Protein AF-A0A0W0EV90-F1 (afdb_monomer)

InterPro domains:
  IPR000715 Glycosyl transferase, family 4 [PF00953] (148-348)
  IPR033895 UDP-GlcNAc-dolichyl-phosphate GlcNAc phosphotransferase [PTHR10571] (48-485)
  IPR033895 UDP-GlcNAc-dolichyl-phosphate GlcNAc phosphotransferase [cd06855] (69-397)

Secondary structure (DSSP, 8-state):
-----PPPP---GGGSPPP--HHIIIIIHHHHHHHHHHHTTSSSPPSSHHHHHHHHHHHHHHHHHHHHHHHHHHHHHHTT-EE--TTSS----EE--THHHHHHHHHHHHHHHHHHHTHHHHHHTT-----SS------HHHHHHHHHHHHHHHHHHHHHHHHHHHT--HHHHTTHHHHHHHHHHHHHHHTT---EEEPPGGGHHHH-SEEE-THHHHHHHHHHHHHHHHHHHTS--STTHHHHHHHHHHHHHHHHHHTTSEEEEEEEE-GGGGT----EEEEEEEE-STTTT-HHHHHHHHHHHHHHHHHHHHHHHHHHHHSSSPSS--HHHHHHHHHHHHHHHHHHTT-HHHHHHHTHHHHHHHHHHHHHHTTSS---S--SPEE-TTT--EE--EEE-SSPPPHHHHHHHHHHHHTTS--EEE-TTT--EEEEE-SSHHHHHHHHH--B-HHHHHHHHHHHHHHHHHHHHIIIIIIHHHHTT--S-SS------S-TTSSSTTT-----TT-----PPPP-----SS-EEEEEEETTEEEEEEE-----

Radius of gyration: 29.01 Å; Cα contacts (8 Å, |Δi|>4): 752; chains: 1; bounding box: 70×59×113 Å

Sequence (552 aa):
MATTTGKPTTKSSALAPRPLSTVLLLGILPVVAGWFIIRSFLDPVPSLPALYTAIGFSIIAFVVTIYLIPALGSTFIQANLSGRDLLKVYNDPIPESQGLICASIYILVLILFIPFAFSDAFTASNATTPEGISVKEFPHYQLSVFLSSILSLLIATMLGFLDDVFDIRWRHKLPIPIIASIPLLMVYFAERGNTHVVVPLPLRSIFGSLVNLGPLYYVYMSMLSTFSTNSINILAGINGSEVSQALIIALSVIVNDLLYLPWPIDFRIPVHLLGSKAEVEVGGVWSAGMSYGSRELVERHLFSLYFMMPLVAVCLGFMYHNWYPARAFPGDTLCYVTGMAFAVVGIQAHFSKTLLLFFLPQIFNFVLSCPQLFGLVPCPRHRVPRFDPDTNLLHPSKTLFLRPPSRLTTLILRMFSTLGFIDVTTHPNSGIILEATNFTILNFFLVRLGPMNEKRLVQVLMCSQVAGSILAFVVRYGLASLVYDGDRSFRGTPAAPRHASALVSKYLHNFDPTAVGSGRWIRVPERSRSVQRIKVTFGSQIYQMYVDIERK

pLDDT: mean 80.42, std 22.04, range [26.27, 98.69]

Foldseek 3Di:
DDDPDDDPDDPDPQQPQDDDDCCVLVNVLLVQLVCLLVQCVDPVHDPCSLLSNLLSLLSVLLSQLLPVLVVCQVVQVVVVQWDAQQQDPDGDTFHEQSLLVLLVSLLVSLVVSVCVVQVVVVVVVPPPDPPDPDDPDRPVLVVLLSVLLSQLLVQLLVVLVCCSVVVDDPVVLQCSSLVSCVSVLVSCVVVVHAQKDAAWPVCCVPQNGIDRPDVVSSVVLSVLLSLLLVLLVLQDRFQLRSLLLLLLLLVLLLVVLQLQAFDWPWDFDCCVVVPDPDTDTPIDGDHNCPVVPPPLLNVLSVSLSSSSSSSNSSSNSLSSQRHPVHNYHNGSSNSSSSSSSLSSSCSSSVPVVLSVLLCVLSVQFCVLQVCCSVVLAPNDPDQDFDHDPVVLWTAFDKDFDPDFHDPVSVVVQVVCVVVQQKDWDADPPPRTTGMIGRRGVLNSCCSVVNIGHSNVSSVVSSVVSNVSSVVSCCCVPPVVCVTHVPPPDVPDDDPDPPPVVVVCVVVDPDDDPPPDDDDDDDDDDDDDDDFDWDWDDDPPDIDTDTDHDDDD

Nearest PDB structures (foldseek):
  6fm9-assembly1_A-2  TM=9.416E-01  e=8.602E-32  Homo sapiens
  6bw5-assembly1_B  TM=9.522E-01  e=6.296E-31  Homo sapiens
  6bw6-assembly1_B  TM=9.596E-01  e=3.861E-30  Homo sapiens
  6bw5-assembly2_D  TM=9.599E-01  e=8.949E-30  Homo sapiens
  6bw6-assembly1_A  TM=9.562E-01  e=6.566E-30  Homo sapiens

Structure (mmCIF, N/CA/C/O backbone):
data_AF-A0A0W0EV90-F1
#
_entry.id   AF-A0A0W0EV90-F1
#
loop_
_atom_site.group_PDB
_atom_site.id
_atom_site.type_symbol
_atom_site.label_atom_id
_atom_site.label_alt_id
_atom_site.label_comp_id
_atom_site.label_asym_id
_atom_site.label_entity_id
_atom_site.label_seq_id
_atom_site.pdbx_PDB_ins_code
_atom_site.Cartn_x
_atom_site.Cartn_y
_atom_site.Cartn_z
_atom_site.occupancy
_atom_site.B_iso_or_equiv
_atom_site.auth_seq_id
_atom_site.auth_comp_id
_atom_site.auth_asym_id
_atom_site.auth_atom_id
_atom_site.pdbx_PDB_model_num
ATOM 1 N N . MET A 1 1 ? 27.655 -0.168 52.736 1.00 40.19 1 MET A N 1
ATOM 2 C CA . MET A 1 1 ? 26.409 -0.031 51.952 1.00 40.19 1 MET A CA 1
ATOM 3 C C . MET A 1 1 ? 26.601 -0.790 50.654 1.00 40.19 1 MET A C 1
ATOM 5 O O . MET A 1 1 ? 27.338 -0.327 49.797 1.00 40.19 1 MET A O 1
ATOM 9 N N . ALA A 1 2 ? 26.062 -2.007 50.575 1.00 31.22 2 ALA A N 1
ATOM 10 C CA . ALA A 1 2 ? 26.196 -2.863 49.404 1.00 31.22 2 ALA A CA 1
ATOM 11 C C . ALA A 1 2 ? 25.262 -2.364 48.296 1.00 31.22 2 ALA A C 1
ATOM 13 O O . ALA A 1 2 ? 24.050 -2.274 48.488 1.00 31.22 2 ALA A O 1
ATOM 14 N N . THR A 1 3 ? 25.847 -2.017 47.157 1.00 34.53 3 THR A N 1
ATOM 15 C CA . THR A 1 3 ? 25.167 -1.721 45.902 1.00 34.53 3 THR A CA 1
ATOM 16 C C . THR A 1 3 ? 24.535 -3.002 45.368 1.00 34.53 3 THR A C 1
ATOM 18 O O . THR A 1 3 ? 25.217 -3.913 44.902 1.00 34.53 3 THR A O 1
ATOM 21 N N . THR A 1 4 ? 23.212 -3.091 45.455 1.00 32.84 4 THR A N 1
ATOM 22 C CA . THR A 1 4 ? 22.418 -4.127 44.798 1.00 32.84 4 THR A CA 1
ATOM 23 C C . THR A 1 4 ? 22.439 -3.885 43.293 1.00 32.84 4 THR A C 1
ATOM 25 O O . THR A 1 4 ? 21.719 -3.048 42.752 1.00 32.84 4 THR A O 1
ATOM 28 N N . THR A 1 5 ? 23.296 -4.625 42.598 1.00 36.38 5 THR A N 1
ATOM 29 C CA . THR A 1 5 ? 23.251 -4.776 41.147 1.00 36.38 5 THR A CA 1
ATOM 30 C C . THR A 1 5 ? 21.953 -5.495 40.778 1.00 36.38 5 THR A C 1
ATOM 32 O O . THR A 1 5 ? 21.768 -6.684 41.038 1.00 36.38 5 THR A O 1
ATOM 35 N N . GLY A 1 6 ? 21.004 -4.747 40.214 1.00 32.00 6 GLY A N 1
ATOM 36 C CA . GLY A 1 6 ? 19.784 -5.312 39.651 1.00 32.00 6 GLY A CA 1
ATOM 37 C C . GLY A 1 6 ? 20.134 -6.333 38.569 1.00 32.00 6 GLY A C 1
ATOM 38 O O . GLY A 1 6 ? 20.863 -6.022 37.628 1.00 32.00 6 GLY A O 1
ATOM 39 N N . LYS A 1 7 ? 19.628 -7.563 38.712 1.00 28.70 7 LYS A N 1
ATOM 40 C CA . LYS A 1 7 ? 19.666 -8.572 37.647 1.00 28.70 7 LYS A CA 1
ATOM 41 C C . LYS A 1 7 ? 19.040 -7.983 36.373 1.00 28.70 7 LYS A C 1
ATOM 43 O O . LYS A 1 7 ? 17.991 -7.345 36.480 1.00 28.70 7 LYS A O 1
ATOM 48 N N . PRO A 1 8 ? 19.613 -8.226 35.181 1.00 37.97 8 PRO A N 1
ATOM 49 C CA . PRO A 1 8 ? 18.946 -7.881 33.935 1.00 37.97 8 PRO A CA 1
ATOM 50 C C . PRO A 1 8 ? 17.624 -8.648 33.883 1.00 37.97 8 PRO A C 1
ATOM 52 O O . PRO A 1 8 ? 17.596 -9.869 34.059 1.00 37.97 8 PRO A O 1
ATOM 55 N N . THR A 1 9 ? 16.523 -7.925 33.696 1.00 40.78 9 THR A N 1
ATOM 56 C CA . THR A 1 9 ? 15.212 -8.517 33.454 1.00 40.78 9 THR A CA 1
ATOM 57 C C . THR A 1 9 ? 15.339 -9.460 32.261 1.00 40.78 9 THR A C 1
ATOM 59 O O . THR A 1 9 ? 15.773 -9.075 31.175 1.00 40.78 9 THR A O 1
ATOM 62 N N . THR A 1 10 ? 15.030 -10.737 32.466 1.00 41.09 10 THR A N 1
ATOM 63 C CA . THR A 1 10 ? 14.980 -11.721 31.387 1.00 41.09 10 THR A CA 1
ATOM 64 C C . THR A 1 10 ? 13.925 -11.250 30.396 1.00 41.09 10 THR A C 1
ATOM 66 O O . THR A 1 10 ? 12.737 -11.307 30.710 1.00 41.09 10 THR A O 1
ATOM 69 N N . LYS A 1 11 ? 14.346 -10.739 29.231 1.00 49.03 11 LYS A N 1
ATOM 70 C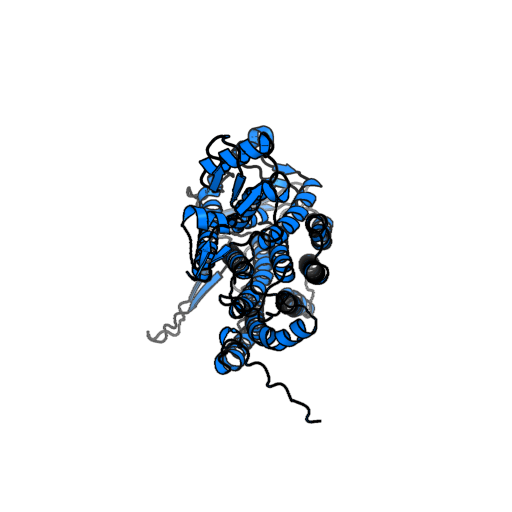 CA . LYS A 1 11 ? 13.432 -10.432 28.125 1.00 49.03 11 LYS A CA 1
ATOM 71 C C . LYS A 1 11 ? 12.535 -11.647 27.903 1.00 49.03 11 LYS A C 1
ATOM 73 O O . LYS A 1 11 ? 13.046 -12.762 27.779 1.00 49.03 11 LYS A O 1
ATOM 78 N N . SER A 1 12 ? 11.221 -11.430 27.870 1.00 52.81 12 SER A N 1
ATOM 79 C CA . SER A 1 12 ? 10.254 -12.468 27.516 1.00 52.81 12 SER A CA 1
ATOM 80 C C . SER A 1 12 ? 10.716 -13.184 26.242 1.00 52.81 12 SER A C 1
ATOM 82 O O . SER A 1 12 ? 11.054 -12.535 25.247 1.00 52.81 12 SER A O 1
ATOM 84 N N . SER A 1 13 ? 10.740 -14.521 26.254 1.00 55.50 13 SER A N 1
ATOM 85 C CA . SER A 1 13 ? 11.141 -15.340 25.097 1.00 55.50 13 SER A CA 1
ATOM 86 C C . SER A 1 13 ? 10.315 -15.033 23.838 1.00 55.50 13 SER A C 1
ATOM 88 O O . SER A 1 13 ? 10.780 -15.270 22.723 1.00 55.50 13 SER A O 1
ATOM 90 N N . ALA A 1 14 ? 9.128 -14.435 24.002 1.00 58.56 14 ALA A N 1
ATOM 91 C CA . ALA A 1 14 ? 8.251 -13.993 22.922 1.00 58.56 14 ALA A CA 1
ATOM 92 C C . ALA A 1 14 ? 8.852 -12.878 22.040 1.00 58.56 14 ALA A C 1
ATOM 94 O O . ALA A 1 14 ? 8.516 -12.795 20.857 1.00 58.56 14 ALA A O 1
ATOM 95 N N . LEU A 1 15 ? 9.758 -12.055 22.583 1.00 69.75 15 LEU A N 1
ATOM 96 C CA . LEU A 1 15 ? 10.298 -10.855 21.925 1.00 69.75 15 LEU A CA 1
ATOM 97 C C . LEU A 1 15 ? 11.757 -10.993 21.481 1.00 69.75 15 LEU A C 1
ATOM 99 O O . LEU A 1 15 ? 12.340 -10.046 20.951 1.00 69.75 15 LEU A O 1
ATOM 103 N N . ALA A 1 16 ? 12.359 -12.170 21.661 1.00 76.81 16 ALA A N 1
ATOM 104 C CA . ALA A 1 16 ? 13.668 -12.457 21.087 1.00 76.81 16 ALA A CA 1
ATOM 105 C C . ALA A 1 16 ? 13.605 -12.359 19.548 1.00 76.81 16 ALA A C 1
ATOM 107 O O . ALA A 1 16 ? 12.602 -12.797 18.968 1.00 76.81 16 ALA A O 1
ATOM 108 N N . PRO A 1 17 ? 14.642 -11.824 18.868 1.00 80.88 17 PRO A N 1
ATOM 109 C CA . PRO A 1 17 ? 14.716 -11.826 17.410 1.00 80.88 17 PRO A CA 1
ATOM 110 C C . PRO A 1 17 ? 14.426 -13.215 16.843 1.00 80.88 17 PRO A C 1
ATOM 112 O O . PRO A 1 17 ? 14.820 -14.232 17.418 1.00 80.88 17 PRO A O 1
ATOM 115 N N . ARG A 1 18 ? 13.704 -13.270 15.722 1.00 85.31 18 ARG A N 1
ATOM 116 C CA . ARG A 1 18 ? 13.399 -14.551 15.082 1.00 85.31 18 ARG A CA 1
ATOM 117 C C . ARG A 1 18 ? 14.688 -15.231 14.611 1.00 85.31 18 ARG A C 1
ATOM 119 O O . ARG A 1 18 ? 15.605 -14.529 14.184 1.00 85.31 18 ARG A O 1
ATOM 126 N N . PRO A 1 19 ? 14.757 -16.574 14.641 1.00 82.62 19 PRO A N 1
ATOM 127 C CA . PRO A 1 19 ? 15.926 -17.287 14.146 1.00 82.62 19 PRO A CA 1
ATOM 128 C C . PRO A 1 19 ? 16.135 -16.980 12.662 1.00 82.62 19 PRO A C 1
ATOM 130 O O . PRO A 1 19 ? 15.178 -16.888 11.898 1.00 82.62 19 PRO A O 1
ATOM 133 N N . LEU A 1 20 ? 17.385 -16.817 12.251 1.00 80.88 20 LEU A N 1
ATOM 134 C CA . LEU A 1 20 ? 17.757 -16.524 10.872 1.00 80.88 20 LEU A CA 1
ATOM 135 C C . LEU A 1 20 ? 18.736 -17.593 10.399 1.00 80.88 20 LEU A C 1
ATOM 137 O O . LEU A 1 20 ? 19.721 -17.875 11.077 1.00 80.88 20 LEU A O 1
ATOM 141 N N . SER A 1 21 ? 18.470 -18.197 9.239 1.00 81.50 21 SER A N 1
ATOM 142 C CA . SER A 1 21 ? 19.438 -19.102 8.617 1.00 81.50 21 SER A CA 1
ATOM 143 C C . SER A 1 21 ? 20.565 -18.274 8.012 1.00 81.50 21 SER A C 1
ATOM 145 O O . SER A 1 21 ? 20.406 -17.682 6.942 1.00 81.50 21 SER A O 1
ATOM 147 N N . THR A 1 22 ? 21.710 -18.238 8.693 1.00 78.69 22 THR A N 1
ATOM 148 C CA . THR A 1 22 ? 22.909 -17.522 8.235 1.00 78.69 22 THR A CA 1
ATOM 149 C C . THR A 1 22 ? 23.358 -18.005 6.856 1.00 78.69 22 THR A C 1
ATOM 151 O O . THR A 1 22 ? 23.744 -17.197 6.021 1.00 78.69 22 THR A O 1
ATOM 154 N N . VAL A 1 23 ? 23.230 -19.307 6.575 1.00 75.94 23 VAL A N 1
ATOM 155 C CA . VAL A 1 23 ? 23.586 -19.908 5.276 1.00 75.94 23 VAL A CA 1
ATOM 156 C C . VAL A 1 23 ? 22.697 -19.375 4.152 1.00 75.94 23 VAL A C 1
ATOM 158 O O . VAL A 1 23 ? 23.184 -19.030 3.077 1.00 75.94 23 VAL A O 1
ATOM 161 N N . LEU A 1 24 ? 21.389 -19.277 4.395 1.00 76.00 24 LEU A N 1
ATOM 162 C CA . LEU A 1 24 ? 20.448 -18.800 3.385 1.00 76.00 24 LEU A CA 1
ATOM 163 C C . LEU A 1 24 ? 20.593 -17.288 3.156 1.00 76.00 24 LEU A C 1
ATOM 165 O O . LEU A 1 24 ? 20.605 -16.844 2.011 1.00 76.00 24 LEU A O 1
ATOM 169 N N . LEU A 1 25 ? 20.749 -16.512 4.231 1.00 75.75 25 LEU A N 1
ATOM 170 C CA . LEU A 1 25 ? 20.765 -15.046 4.181 1.00 75.75 25 LEU A CA 1
ATOM 171 C C . LEU A 1 25 ? 22.114 -14.446 3.791 1.00 75.75 25 LEU A C 1
ATOM 173 O O . LEU A 1 25 ? 22.129 -13.456 3.072 1.00 75.75 25 LEU A O 1
ATOM 177 N N . LEU A 1 26 ? 23.231 -15.017 4.246 1.00 76.44 26 LEU A N 1
ATOM 178 C CA . LEU A 1 26 ? 24.574 -14.490 3.967 1.00 76.44 26 LEU A CA 1
ATOM 179 C C . LEU A 1 26 ? 25.341 -15.310 2.921 1.00 76.44 26 LEU A C 1
ATOM 181 O O . LEU A 1 26 ? 26.387 -14.868 2.461 1.00 76.44 26 LEU A O 1
ATOM 185 N N . GLY A 1 27 ? 24.826 -16.481 2.535 1.00 77.31 27 GLY A N 1
ATOM 186 C CA . GLY A 1 27 ? 25.417 -17.333 1.502 1.00 77.31 27 GLY A CA 1
ATOM 187 C C . GLY A 1 27 ? 24.609 -17.319 0.208 1.00 77.31 27 GLY A C 1
ATOM 188 O O . GLY A 1 27 ? 24.979 -16.666 -0.762 1.00 77.31 27 GLY A O 1
ATOM 189 N N . ILE A 1 28 ? 23.493 -18.049 0.188 1.00 75.19 28 ILE A N 1
ATOM 190 C CA . ILE A 1 28 ? 22.765 -18.356 -1.055 1.00 75.19 28 ILE A CA 1
ATOM 191 C C . ILE A 1 28 ? 22.142 -17.101 -1.675 1.00 75.19 28 ILE A C 1
ATOM 193 O O . ILE A 1 28 ? 22.338 -16.842 -2.861 1.00 75.19 28 ILE A O 1
ATOM 197 N N . LEU A 1 29 ? 21.404 -16.307 -0.897 1.00 80.12 29 LEU A N 1
ATOM 198 C CA . LEU A 1 29 ? 20.673 -15.161 -1.444 1.00 80.12 29 LEU A CA 1
ATOM 199 C C . LEU A 1 29 ? 21.586 -14.063 -2.023 1.00 80.12 29 LEU A C 1
ATOM 201 O O . LEU A 1 29 ? 21.298 -13.614 -3.132 1.00 80.12 29 LEU A O 1
ATOM 205 N N . PRO A 1 30 ? 22.696 -13.654 -1.374 1.00 79.75 30 PRO A N 1
ATOM 206 C CA . PRO A 1 30 ? 23.624 -12.686 -1.959 1.00 79.75 30 PRO A CA 1
ATOM 207 C C . PRO A 1 30 ? 24.307 -13.193 -3.231 1.00 79.75 30 PRO A C 1
ATOM 209 O O . PRO A 1 30 ? 24.490 -12.422 -4.169 1.00 79.75 30 PRO A O 1
ATOM 212 N N . VAL A 1 31 ? 24.637 -14.488 -3.301 1.00 79.06 31 VAL A N 1
ATOM 213 C CA . VAL A 1 31 ? 25.207 -15.097 -4.515 1.00 79.06 31 VAL A CA 1
ATOM 214 C C . VAL A 1 31 ? 24.193 -15.072 -5.657 1.00 79.06 31 VAL A C 1
ATOM 216 O O . VAL A 1 31 ? 24.532 -14.672 -6.768 1.00 79.06 31 VAL A O 1
ATOM 219 N N . VAL A 1 32 ? 22.935 -15.428 -5.385 1.00 82.50 32 VAL A N 1
ATOM 220 C CA . VAL A 1 32 ? 21.851 -15.352 -6.375 1.00 82.50 32 VAL A CA 1
ATOM 221 C C . VAL A 1 32 ? 21.616 -13.903 -6.813 1.00 82.50 32 VAL A C 1
ATOM 223 O O . VAL A 1 32 ? 21.467 -13.641 -8.004 1.00 82.50 32 VAL A O 1
ATOM 226 N N . ALA A 1 33 ? 21.639 -12.947 -5.885 1.00 84.38 33 ALA A N 1
ATOM 227 C CA . ALA A 1 33 ? 21.511 -11.532 -6.213 1.00 84.38 33 ALA A CA 1
ATOM 228 C C . ALA A 1 33 ? 22.653 -11.035 -7.110 1.00 84.38 33 ALA A C 1
ATOM 230 O O . ALA A 1 33 ? 22.401 -10.395 -8.131 1.00 84.38 33 ALA A O 1
ATOM 231 N N . GLY A 1 34 ? 23.897 -11.372 -6.757 1.00 83.81 34 GLY A N 1
ATOM 232 C CA . GLY A 1 34 ? 25.077 -11.064 -7.557 1.00 83.81 34 GLY A CA 1
ATOM 233 C C . GLY A 1 34 ? 24.990 -11.679 -8.951 1.00 83.81 34 GLY A C 1
ATOM 234 O O . GLY A 1 34 ? 25.256 -10.993 -9.932 1.00 83.81 34 GLY A O 1
ATOM 235 N N . TRP A 1 35 ? 24.520 -12.926 -9.057 1.00 86.00 35 TRP A N 1
ATOM 236 C CA . TRP A 1 35 ? 24.271 -13.576 -10.343 1.00 86.00 35 TRP A CA 1
ATOM 237 C C . TRP A 1 35 ? 23.281 -12.791 -11.206 1.00 86.00 35 TRP A C 1
ATOM 239 O O . TRP A 1 35 ? 23.575 -12.548 -12.370 1.00 86.00 35 TRP A O 1
ATOM 249 N N . PHE A 1 36 ? 22.147 -12.348 -10.657 1.00 86.69 36 PHE A N 1
ATOM 250 C CA . PHE A 1 36 ? 21.163 -11.560 -11.409 1.00 86.69 36 PHE A CA 1
ATOM 251 C C . PHE A 1 36 ? 21.719 -10.222 -11.913 1.00 86.69 36 PHE A C 1
ATOM 253 O O . PHE A 1 36 ? 21.415 -9.831 -13.036 1.00 86.69 36 PHE A O 1
ATOM 260 N N . ILE A 1 37 ? 22.558 -9.550 -11.120 1.00 85.44 37 ILE A N 1
ATOM 261 C CA . ILE A 1 37 ? 23.198 -8.286 -11.516 1.00 85.44 37 ILE A CA 1
ATOM 262 C C . ILE A 1 37 ? 24.259 -8.533 -12.593 1.00 85.44 37 ILE A C 1
ATOM 264 O O . ILE A 1 37 ? 24.288 -7.835 -13.602 1.00 85.44 37 ILE A O 1
ATOM 268 N N . ILE A 1 38 ? 25.115 -9.542 -12.405 1.00 85.19 38 ILE A N 1
ATOM 269 C CA . ILE A 1 38 ? 26.190 -9.880 -13.348 1.00 85.19 38 ILE A CA 1
ATOM 270 C C . ILE A 1 38 ? 25.606 -10.400 -14.665 1.00 85.19 38 ILE A C 1
ATOM 272 O O . ILE A 1 38 ? 26.086 -10.029 -15.733 1.00 85.19 38 ILE A O 1
ATOM 276 N N . ARG A 1 39 ? 24.539 -11.209 -14.612 1.00 82.06 39 ARG A N 1
ATOM 277 C CA . ARG A 1 39 ? 23.876 -11.797 -15.785 1.00 82.06 39 ARG A CA 1
ATOM 278 C C . ARG A 1 39 ? 23.453 -10.744 -16.804 1.00 82.06 39 ARG A C 1
ATOM 280 O O . ARG A 1 39 ? 23.498 -11.044 -17.996 1.00 82.06 39 ARG A O 1
ATOM 287 N N . SER A 1 40 ? 23.091 -9.541 -16.360 1.00 79.88 40 SER A N 1
ATOM 288 C CA . SER A 1 40 ? 22.725 -8.409 -17.219 1.00 79.88 40 SER A CA 1
ATOM 289 C C . SER A 1 40 ? 23.858 -7.930 -18.133 1.00 79.88 40 SER A C 1
ATOM 291 O O . SER A 1 40 ? 23.581 -7.269 -19.128 1.00 79.88 40 SER A O 1
ATOM 293 N N . PHE A 1 41 ? 25.108 -8.284 -17.823 1.00 80.81 41 PHE A N 1
ATOM 294 C CA . PHE A 1 41 ? 26.307 -7.922 -18.585 1.00 80.81 41 PHE A CA 1
ATOM 295 C C . PHE A 1 41 ? 26.947 -9.107 -19.323 1.00 80.81 41 PHE A C 1
ATOM 297 O O . PHE A 1 41 ? 27.957 -8.923 -19.994 1.00 80.81 41 PHE A O 1
ATOM 304 N N . LEU A 1 42 ? 26.407 -10.324 -19.177 1.00 79.50 42 LEU A N 1
ATOM 305 C CA . LEU A 1 42 ? 26.951 -11.523 -19.820 1.00 79.50 42 LEU A CA 1
ATOM 306 C C . LEU A 1 42 ? 26.298 -11.769 -21.181 1.00 79.50 42 LEU A C 1
ATOM 308 O O . LEU A 1 42 ? 25.069 -11.756 -21.289 1.00 79.50 42 LEU A O 1
ATOM 312 N N . ASP A 1 43 ? 27.115 -12.091 -22.182 1.00 71.75 43 ASP A N 1
ATOM 313 C CA . ASP A 1 43 ? 26.643 -12.494 -23.504 1.00 71.75 43 ASP A CA 1
ATOM 314 C C . ASP A 1 43 ? 26.098 -13.937 -23.504 1.00 71.75 43 ASP A C 1
ATOM 316 O O . ASP A 1 43 ? 26.734 -14.834 -22.941 1.00 71.75 43 ASP A O 1
ATOM 320 N N . PRO A 1 44 ? 24.938 -14.203 -24.139 1.00 74.81 44 PRO A N 1
ATOM 321 C CA . PRO A 1 44 ? 24.037 -13.236 -24.773 1.00 74.81 44 PRO A CA 1
ATOM 322 C C . PRO A 1 44 ? 23.258 -12.409 -23.735 1.00 74.81 44 PRO A C 1
ATOM 324 O O . PRO A 1 44 ? 22.675 -12.969 -22.798 1.00 74.81 44 PRO A O 1
ATOM 327 N N . VAL A 1 45 ? 23.220 -11.083 -23.913 1.00 72.94 45 VAL A N 1
ATOM 328 C CA . VAL A 1 45 ? 22.491 -10.148 -23.033 1.00 72.94 45 VAL A CA 1
ATOM 329 C C . VAL A 1 45 ? 21.006 -10.545 -22.971 1.00 72.94 45 VAL A C 1
ATOM 331 O O . VAL A 1 45 ? 20.412 -10.835 -24.013 1.00 72.94 45 VAL A O 1
ATOM 334 N N . PRO A 1 46 ? 20.385 -10.616 -21.775 1.00 73.56 46 PRO A N 1
ATOM 335 C CA . PRO A 1 46 ? 18.974 -10.970 -21.669 1.00 73.56 46 PRO A CA 1
ATOM 336 C C . PRO A 1 46 ? 18.099 -9.883 -22.308 1.00 73.56 46 PRO A C 1
ATOM 338 O O . PRO A 1 46 ? 18.491 -8.724 -22.389 1.00 73.56 46 PRO A O 1
ATOM 341 N N . SER A 1 47 ? 16.879 -10.234 -22.711 1.00 72.25 47 SER A N 1
ATOM 342 C CA . SER A 1 47 ? 15.953 -9.316 -23.397 1.00 72.25 47 SER A CA 1
ATOM 343 C C . SER A 1 47 ? 15.594 -8.051 -22.607 1.00 72.25 47 SER A C 1
ATOM 345 O O . SER A 1 47 ? 15.344 -7.004 -23.199 1.00 72.25 47 SER A O 1
ATOM 347 N N . LEU A 1 48 ? 15.555 -8.149 -21.275 1.00 81.00 48 LEU A N 1
ATOM 348 C CA . LEU A 1 48 ? 15.234 -7.060 -20.351 1.00 81.00 48 LEU A CA 1
ATOM 349 C C . LEU A 1 48 ? 16.317 -6.966 -19.260 1.00 81.00 48 LEU A C 1
ATOM 351 O O . LEU A 1 48 ? 16.063 -7.348 -18.118 1.00 81.00 48 LEU A O 1
ATOM 355 N N . PRO A 1 49 ? 17.533 -6.477 -19.561 1.00 83.25 49 PRO A N 1
ATOM 356 C CA . PRO A 1 49 ? 18.667 -6.531 -18.630 1.00 83.25 49 PRO A CA 1
ATOM 357 C C . PRO A 1 49 ? 18.420 -5.741 -17.339 1.00 83.25 49 PRO A C 1
ATOM 359 O O . PRO A 1 49 ? 18.703 -6.226 -16.244 1.00 83.25 49 PRO A O 1
ATOM 362 N N . ALA A 1 50 ? 17.784 -4.573 -17.432 1.00 87.50 50 ALA A N 1
ATOM 363 C CA . ALA A 1 50 ? 17.411 -3.784 -16.260 1.00 87.50 50 ALA A CA 1
ATOM 364 C C . ALA A 1 50 ? 16.438 -4.530 -15.319 1.00 87.50 50 ALA A C 1
ATOM 366 O O . ALA A 1 50 ? 16.531 -4.381 -14.102 1.00 87.50 50 ALA A O 1
ATOM 367 N N . LEU A 1 51 ? 15.561 -5.396 -15.844 1.00 89.12 51 LEU A N 1
ATOM 368 C CA . LEU A 1 51 ? 14.654 -6.214 -15.029 1.00 89.12 51 LEU A CA 1
ATOM 369 C C . LEU A 1 51 ? 15.417 -7.261 -14.202 1.00 89.12 51 LEU A C 1
ATOM 371 O O . LEU A 1 51 ? 15.132 -7.422 -13.016 1.00 89.12 51 LEU A O 1
ATOM 375 N N . TYR A 1 52 ? 16.418 -7.925 -14.788 1.00 88.19 52 TYR A N 1
ATOM 376 C CA . TYR A 1 52 ? 17.277 -8.876 -14.065 1.00 88.19 52 TYR A CA 1
ATOM 377 C C . TYR A 1 52 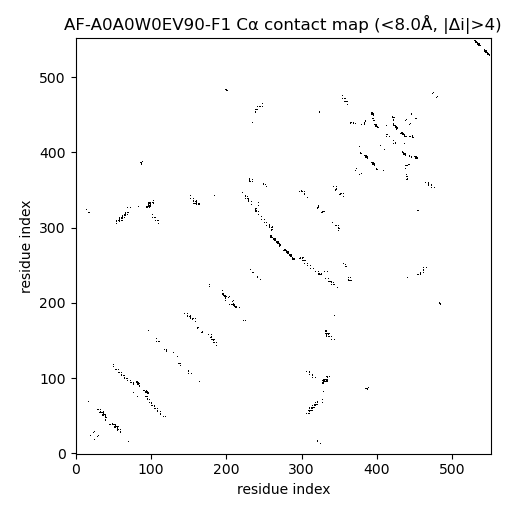? 18.044 -8.175 -12.946 1.00 88.19 52 TYR A C 1
ATOM 379 O O . TYR A 1 52 ? 18.035 -8.633 -11.802 1.00 88.19 52 TYR A O 1
ATOM 387 N N . THR A 1 53 ? 18.631 -7.016 -13.240 1.00 90.56 53 THR A N 1
ATOM 388 C CA . THR A 1 53 ? 19.331 -6.223 -12.228 1.00 90.56 53 THR A CA 1
ATOM 389 C C . THR A 1 53 ? 18.390 -5.799 -11.097 1.00 90.56 53 THR A C 1
ATOM 391 O O . THR A 1 53 ? 18.741 -5.941 -9.926 1.00 90.56 53 THR A O 1
ATOM 394 N N . ALA A 1 54 ? 17.168 -5.360 -11.412 1.00 93.50 54 ALA A N 1
ATOM 395 C CA . ALA A 1 54 ? 16.165 -5.004 -10.410 1.00 93.50 54 ALA A CA 1
ATOM 396 C C . ALA A 1 54 ? 15.764 -6.193 -9.513 1.00 93.50 54 ALA A C 1
ATOM 398 O O . ALA A 1 54 ? 15.572 -6.006 -8.309 1.00 93.50 54 ALA A O 1
ATOM 399 N N . ILE A 1 55 ? 15.704 -7.420 -10.048 1.00 93.69 55 ILE A N 1
ATOM 400 C CA . ILE A 1 55 ? 15.506 -8.642 -9.247 1.00 93.69 55 ILE A CA 1
ATOM 401 C C . ILE A 1 55 ? 16.677 -8.841 -8.278 1.00 93.69 55 ILE A C 1
ATOM 403 O O . ILE A 1 55 ? 16.452 -9.044 -7.084 1.00 93.69 55 ILE A O 1
ATOM 407 N N . GLY A 1 56 ? 17.920 -8.727 -8.755 1.00 93.38 56 GLY A N 1
ATOM 408 C CA . GLY A 1 56 ? 19.111 -8.848 -7.908 1.00 93.38 56 GLY A CA 1
ATOM 409 C C . GLY A 1 56 ? 19.123 -7.828 -6.766 1.00 93.38 56 GLY A C 1
ATOM 410 O O . GLY A 1 56 ? 19.273 -8.193 -5.599 1.00 93.38 56 GLY A O 1
ATOM 411 N N . PHE A 1 57 ? 18.854 -6.559 -7.076 1.00 95.06 57 PHE A N 1
ATOM 412 C CA . PHE A 1 57 ? 18.711 -5.495 -6.081 1.00 95.06 57 PHE A CA 1
ATOM 413 C C . PHE A 1 57 ? 17.566 -5.743 -5.089 1.00 95.06 57 PHE A C 1
ATOM 415 O O . PHE A 1 57 ? 17.719 -5.476 -3.898 1.00 95.06 57 PHE A O 1
ATOM 422 N N . SER A 1 58 ? 16.443 -6.301 -5.544 1.00 96.94 58 SER A N 1
ATOM 423 C CA . SER A 1 58 ? 15.320 -6.662 -4.671 1.00 96.94 58 SER A CA 1
ATOM 424 C C . SER A 1 58 ? 15.708 -7.775 -3.691 1.00 96.94 58 SER A C 1
ATOM 426 O O . SER A 1 58 ? 15.394 -7.691 -2.507 1.00 96.94 58 SER A O 1
ATOM 428 N N . ILE A 1 59 ? 16.461 -8.789 -4.129 1.00 95.06 59 ILE A N 1
ATOM 429 C CA . ILE A 1 59 ? 16.962 -9.843 -3.229 1.00 95.06 59 ILE A CA 1
ATOM 430 C C . ILE A 1 59 ? 17.896 -9.248 -2.163 1.00 95.06 59 ILE A C 1
ATOM 432 O O . ILE A 1 59 ? 17.766 -9.583 -0.984 1.00 95.06 59 ILE A O 1
ATOM 436 N N . ILE A 1 60 ? 18.788 -8.326 -2.547 1.00 94.56 60 ILE A N 1
ATOM 437 C CA . ILE A 1 60 ? 19.646 -7.599 -1.594 1.00 94.56 60 ILE A CA 1
ATOM 438 C C . ILE A 1 60 ? 18.786 -6.821 -0.595 1.00 94.56 60 ILE A C 1
ATOM 440 O O . ILE A 1 60 ? 19.009 -6.934 0.610 1.00 94.56 60 ILE A O 1
ATOM 444 N N . ALA A 1 61 ? 17.779 -6.084 -1.071 1.00 96.62 61 ALA A N 1
ATOM 445 C CA . ALA A 1 61 ? 16.872 -5.316 -0.221 1.00 96.62 61 ALA A CA 1
ATOM 446 C C . ALA A 1 61 ? 16.212 -6.202 0.848 1.00 96.62 61 ALA A C 1
ATOM 448 O O . ALA A 1 61 ? 16.244 -5.865 2.030 1.00 96.62 61 ALA A O 1
ATOM 449 N N . PHE A 1 62 ? 15.696 -7.370 0.451 1.00 96.12 62 PHE A N 1
ATOM 450 C CA . PHE A 1 62 ? 15.091 -8.349 1.358 1.00 96.12 62 PHE A CA 1
ATOM 451 C C . PHE A 1 62 ? 16.067 -8.819 2.448 1.00 96.12 62 PHE A C 1
ATOM 453 O O . PHE A 1 62 ? 15.735 -8.769 3.637 1.00 96.12 62 PHE A O 1
ATOM 460 N N . VAL A 1 63 ? 17.277 -9.241 2.062 1.00 93.81 63 VAL A N 1
ATOM 461 C CA . VAL A 1 63 ? 18.310 -9.718 3.001 1.00 93.81 63 VAL A CA 1
ATOM 462 C C . VAL A 1 63 ? 18.697 -8.614 3.985 1.00 93.81 63 VAL A C 1
ATOM 464 O O . VAL A 1 63 ? 18.720 -8.840 5.198 1.00 93.81 63 VAL A O 1
ATOM 467 N N . VAL A 1 64 ? 18.956 -7.408 3.474 1.00 94.56 64 VAL A N 1
ATOM 468 C CA . VAL A 1 64 ? 19.354 -6.251 4.282 1.00 94.56 64 VAL A CA 1
ATOM 469 C C . VAL A 1 64 ? 18.234 -5.849 5.243 1.00 94.56 64 VAL A C 1
ATOM 471 O O . VAL A 1 64 ? 18.513 -5.602 6.415 1.00 94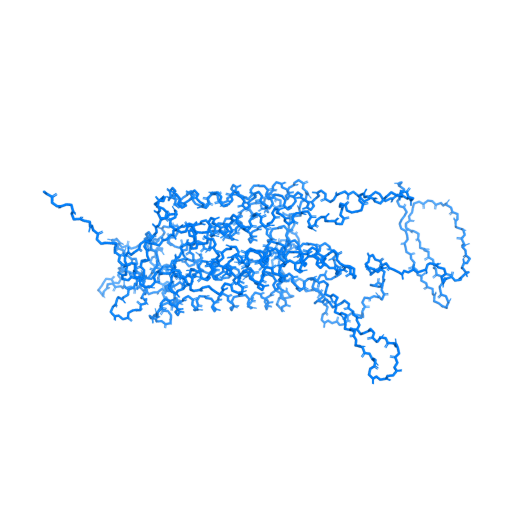.56 64 VAL A O 1
ATOM 474 N N . THR A 1 65 ? 16.967 -5.845 4.812 1.00 96.00 65 THR A N 1
ATOM 475 C CA . THR A 1 65 ? 15.830 -5.553 5.704 1.00 96.00 65 THR A CA 1
ATOM 476 C C . THR A 1 65 ? 15.721 -6.583 6.824 1.00 96.00 65 THR A C 1
ATOM 478 O O . THR A 1 65 ? 15.603 -6.207 7.989 1.00 96.00 65 THR A O 1
ATOM 481 N N . ILE A 1 66 ? 15.811 -7.880 6.513 1.00 93.50 66 ILE A N 1
ATOM 482 C CA . ILE A 1 66 ? 15.745 -8.929 7.539 1.00 93.50 66 ILE A CA 1
ATOM 483 C C . ILE A 1 66 ? 16.849 -8.767 8.587 1.00 93.50 66 ILE A C 1
ATOM 485 O O . ILE A 1 66 ? 16.595 -9.001 9.770 1.00 93.50 66 ILE A O 1
ATOM 489 N N . TYR A 1 67 ? 18.050 -8.373 8.170 1.00 92.38 67 TYR A N 1
ATOM 490 C CA . TYR A 1 67 ? 19.190 -8.200 9.064 1.00 92.38 67 TYR A CA 1
ATOM 491 C C . TYR A 1 67 ? 19.119 -6.903 9.889 1.00 92.38 67 TYR A C 1
ATOM 493 O O . TYR A 1 67 ? 19.339 -6.935 11.100 1.00 92.38 67 TYR A O 1
ATOM 501 N N . LEU A 1 68 ? 18.791 -5.766 9.265 1.00 94.56 68 LEU A N 1
ATOM 502 C CA . LEU A 1 68 ? 18.880 -4.451 9.913 1.00 94.56 68 LEU A CA 1
ATOM 503 C C . LEU A 1 68 ? 17.770 -4.173 10.928 1.00 94.56 68 LEU A C 1
ATOM 505 O O . LEU A 1 68 ? 18.036 -3.502 11.921 1.00 94.56 68 LEU A O 1
ATOM 509 N N . ILE A 1 69 ? 16.556 -4.694 10.727 1.00 95.19 69 ILE A N 1
ATOM 510 C CA . ILE A 1 69 ? 15.430 -4.469 11.653 1.00 95.19 69 ILE A CA 1
ATOM 511 C C . ILE A 1 69 ? 15.773 -4.889 13.098 1.00 95.19 69 ILE A C 1
ATOM 513 O O . ILE A 1 69 ? 15.706 -4.049 13.996 1.00 95.19 69 ILE A O 1
ATOM 517 N N . PRO A 1 70 ? 16.205 -6.136 13.378 1.00 93.44 70 PRO A N 1
ATOM 518 C CA . PRO A 1 70 ? 16.586 -6.517 14.736 1.00 93.44 70 PRO A CA 1
ATOM 519 C C . PRO A 1 70 ? 17.887 -5.846 15.202 1.00 93.44 70 PRO A C 1
ATOM 521 O O . PRO A 1 70 ? 18.040 -5.621 16.401 1.00 93.44 70 PRO A O 1
ATOM 524 N N . ALA A 1 71 ? 18.810 -5.523 14.287 1.00 92.44 71 ALA A N 1
ATOM 525 C CA . ALA A 1 71 ? 20.082 -4.884 14.627 1.00 92.44 71 ALA A CA 1
ATOM 526 C C . ALA A 1 71 ? 19.902 -3.442 15.131 1.00 92.44 71 ALA A C 1
ATOM 528 O O . ALA A 1 71 ? 20.584 -3.032 16.067 1.00 92.44 71 ALA A O 1
ATOM 529 N N . LEU A 1 72 ? 18.972 -2.690 14.536 1.00 94.56 72 LEU A N 1
ATOM 530 C CA . LEU A 1 72 ? 18.706 -1.288 14.870 1.00 94.56 72 LEU A CA 1
ATOM 531 C C . LEU A 1 72 ? 17.549 -1.105 15.861 1.00 94.56 72 LEU A C 1
ATOM 533 O O . LEU A 1 72 ? 17.400 -0.025 16.428 1.00 94.56 72 LEU A O 1
ATOM 537 N N . GLY A 1 73 ? 16.745 -2.140 16.124 1.00 92.00 73 GLY A N 1
ATOM 538 C CA . GLY A 1 73 ? 15.589 -2.038 17.021 1.00 92.00 73 GLY A CA 1
ATOM 539 C C . GLY A 1 73 ? 15.932 -1.529 18.430 1.00 92.00 73 GLY A C 1
ATOM 540 O O . GLY A 1 73 ? 15.183 -0.740 19.001 1.00 92.00 73 GLY A O 1
ATOM 541 N N . SER A 1 74 ? 17.089 -1.902 18.990 1.00 91.44 74 SER A N 1
ATOM 542 C CA . SER A 1 74 ? 17.531 -1.393 20.301 1.00 91.44 74 SER A CA 1
ATOM 543 C C . SER A 1 74 ? 17.820 0.110 20.286 1.00 91.44 74 SER A C 1
ATOM 545 O O . SER A 1 74 ? 17.513 0.789 21.264 1.00 91.44 74 SER A O 1
ATOM 547 N N . THR A 1 75 ? 18.357 0.638 19.186 1.00 94.81 75 THR A N 1
ATOM 548 C CA . THR A 1 75 ? 18.627 2.070 19.006 1.00 94.81 75 THR A CA 1
ATOM 549 C C . THR A 1 75 ? 17.334 2.881 18.976 1.00 94.81 75 THR A C 1
ATOM 551 O O . THR A 1 75 ? 17.264 3.936 19.597 1.00 94.81 75 THR A O 1
ATOM 554 N N . PHE A 1 76 ? 16.283 2.374 18.325 1.00 94.81 76 PHE A N 1
ATOM 555 C CA . PHE A 1 76 ? 14.975 3.041 18.310 1.00 94.81 76 PHE A CA 1
ATOM 556 C C . PHE A 1 76 ? 14.339 3.070 19.701 1.00 94.81 76 PHE A C 1
ATOM 558 O O . PHE A 1 76 ? 13.852 4.115 20.125 1.00 94.81 76 PHE A O 1
ATOM 565 N N . ILE A 1 77 ? 14.441 1.975 20.462 1.00 93.38 77 ILE A N 1
ATOM 566 C CA . ILE A 1 77 ? 14.001 1.956 21.866 1.00 93.38 77 ILE A CA 1
ATOM 567 C C . ILE A 1 77 ? 14.785 2.986 22.697 1.00 93.38 77 ILE A C 1
ATOM 569 O O . ILE A 1 77 ? 14.186 3.717 23.480 1.00 93.38 77 ILE A O 1
ATOM 573 N N . GLN A 1 78 ? 16.108 3.088 22.515 1.00 94.19 78 GLN A N 1
ATOM 574 C CA . GLN A 1 78 ? 16.937 4.094 23.201 1.00 94.19 78 GLN A CA 1
ATOM 575 C C . GLN A 1 78 ? 16.560 5.535 22.824 1.00 94.19 78 GLN A C 1
ATOM 577 O O . GLN A 1 78 ? 16.691 6.435 23.649 1.00 94.19 78 GLN A O 1
ATOM 582 N N . ALA A 1 79 ? 16.065 5.748 21.605 1.00 93.56 79 ALA A N 1
ATOM 583 C CA . ALA A 1 79 ? 15.557 7.029 21.125 1.00 93.56 79 ALA A CA 1
ATOM 584 C C . ALA A 1 79 ? 14.098 7.315 21.541 1.00 93.56 79 ALA A C 1
ATOM 586 O O . ALA A 1 79 ? 13.515 8.282 21.059 1.00 93.56 79 ALA A O 1
ATOM 587 N N . ASN A 1 80 ? 13.501 6.497 22.420 1.00 93.19 80 ASN A N 1
ATOM 588 C CA . ASN A 1 80 ? 12.084 6.547 22.812 1.00 93.19 80 ASN A CA 1
ATOM 589 C C . ASN A 1 80 ? 11.085 6.342 21.657 1.00 93.19 80 ASN A C 1
ATOM 591 O O . ASN A 1 80 ? 9.909 6.672 21.791 1.00 93.19 80 ASN A O 1
ATOM 595 N N . LEU A 1 81 ? 11.523 5.747 20.547 1.00 93.81 81 LEU A N 1
ATOM 596 C CA . LEU A 1 81 ? 10.660 5.303 19.452 1.00 93.81 81 LEU A CA 1
ATOM 597 C C . LEU A 1 81 ? 10.254 3.851 19.707 1.00 93.81 81 LEU A C 1
ATOM 599 O O . LEU A 1 81 ? 10.783 2.906 19.113 1.00 93.81 81 LEU A O 1
ATOM 603 N N . SER A 1 82 ? 9.350 3.665 20.665 1.00 93.75 82 SER A N 1
ATOM 604 C CA . SER A 1 82 ? 8.848 2.347 21.046 1.00 93.75 82 SER A CA 1
ATOM 605 C C . SER A 1 82 ? 7.393 2.397 21.490 1.00 93.75 82 SER A C 1
ATOM 607 O O . SER A 1 82 ? 7.014 3.287 22.252 1.00 93.75 82 SER A O 1
ATOM 609 N N . GLY A 1 83 ? 6.635 1.372 21.115 1.00 91.19 83 GLY A N 1
ATOM 610 C CA . GLY A 1 83 ? 5.230 1.201 21.462 1.00 91.19 83 GLY A CA 1
ATOM 611 C C . GLY A 1 83 ? 4.988 -0.055 22.296 1.00 91.19 83 GLY A C 1
ATOM 612 O O . GLY A 1 83 ? 5.826 -0.958 22.376 1.00 91.19 83 GLY A O 1
ATOM 613 N N . ARG A 1 84 ? 3.809 -0.130 22.918 1.00 91.56 84 ARG A N 1
ATOM 614 C CA . ARG A 1 84 ? 3.302 -1.356 23.553 1.00 91.56 84 ARG A CA 1
ATOM 615 C C . ARG A 1 84 ? 2.296 -2.020 22.627 1.00 91.56 84 ARG A C 1
ATOM 617 O O . ARG A 1 84 ? 1.492 -1.334 22.001 1.00 91.56 84 ARG A O 1
ATOM 624 N N . ASP A 1 85 ? 2.303 -3.346 22.590 1.00 92.44 85 ASP A N 1
ATOM 625 C CA . ASP A 1 85 ? 1.258 -4.095 21.896 1.00 92.44 85 ASP A CA 1
ATOM 626 C C . ASP A 1 85 ? -0.039 -4.049 22.720 1.00 92.44 85 ASP A C 1
ATOM 628 O O . ASP A 1 85 ? -0.161 -4.704 23.754 1.00 92.44 85 ASP A O 1
ATOM 632 N N . LEU A 1 86 ? -1.006 -3.243 22.269 1.00 90.56 86 LEU A N 1
ATOM 633 C CA . LEU A 1 86 ? -2.281 -3.024 22.965 1.00 90.56 86 LEU A CA 1
ATOM 634 C C . LEU A 1 86 ? -3.155 -4.287 23.039 1.00 90.56 86 LEU A C 1
ATOM 636 O O . LEU A 1 86 ? -4.124 -4.312 23.798 1.00 90.56 86 LEU A O 1
ATOM 640 N N . LEU A 1 87 ? -2.846 -5.313 22.242 1.00 92.06 87 LEU A N 1
ATOM 641 C CA . LEU A 1 87 ? -3.629 -6.543 22.119 1.00 92.06 87 LEU A CA 1
ATOM 642 C C . LEU A 1 87 ? -2.918 -7.740 22.764 1.00 92.06 87 LEU A C 1
ATOM 644 O O . LEU A 1 87 ? -3.162 -8.896 22.395 1.00 92.06 87 LEU A O 1
ATOM 648 N N . LYS A 1 88 ? -2.002 -7.476 23.702 1.00 90.44 88 LYS A N 1
ATOM 649 C CA . LYS A 1 88 ? -1.220 -8.478 24.432 1.00 90.44 88 LYS A CA 1
ATOM 650 C C . LYS A 1 88 ? -1.153 -8.142 25.920 1.00 90.44 88 LYS A C 1
ATOM 652 O O . LYS A 1 88 ? -1.340 -7.005 26.332 1.00 90.44 88 LYS A O 1
ATOM 657 N N . VAL A 1 89 ? -0.884 -9.166 26.733 1.00 88.88 89 VAL A N 1
ATOM 658 C CA . VAL A 1 89 ? -0.787 -9.034 28.201 1.00 88.88 89 VAL A CA 1
ATOM 659 C C . VAL A 1 89 ? 0.588 -8.514 28.640 1.00 88.88 89 VAL A C 1
ATOM 661 O O . VAL A 1 89 ? 0.716 -7.906 29.702 1.00 88.88 89 VAL A O 1
ATOM 664 N N . TYR A 1 90 ? 1.633 -8.751 27.841 1.00 87.81 90 TYR A N 1
ATOM 665 C CA . TYR A 1 90 ? 2.972 -8.253 28.145 1.00 87.81 90 TYR A CA 1
ATOM 666 C C . TYR A 1 90 ? 3.077 -6.747 27.874 1.00 87.81 90 TYR A C 1
ATOM 668 O O . TYR A 1 90 ? 2.450 -6.218 26.964 1.00 87.81 90 TYR A O 1
ATOM 676 N N . ASN A 1 91 ? 3.915 -6.066 28.658 1.00 85.25 91 ASN A N 1
ATOM 677 C CA . ASN A 1 91 ? 4.128 -4.615 28.579 1.00 85.25 91 ASN A CA 1
ATOM 678 C C . ASN A 1 91 ? 5.534 -4.234 28.090 1.00 85.25 91 ASN A C 1
ATOM 680 O O . ASN A 1 91 ? 5.941 -3.078 28.217 1.00 85.25 91 ASN A O 1
ATOM 684 N N . ASP A 1 92 ? 6.288 -5.205 27.576 1.00 89.50 92 ASP A N 1
ATOM 685 C CA . ASP A 1 92 ? 7.620 -4.981 27.027 1.00 89.50 92 ASP A CA 1
ATOM 686 C C . ASP A 1 92 ? 7.573 -3.994 25.837 1.00 89.50 92 ASP A C 1
ATOM 688 O O . ASP A 1 92 ? 6.684 -4.102 24.985 1.00 89.50 92 ASP A O 1
ATOM 692 N N . PRO A 1 93 ? 8.523 -3.045 25.745 1.00 91.69 93 PRO A N 1
ATOM 693 C CA . PRO A 1 93 ? 8.576 -2.090 24.645 1.00 91.69 93 PRO A CA 1
ATOM 694 C C . PRO A 1 93 ? 9.010 -2.769 23.341 1.00 91.69 93 PRO A C 1
ATOM 696 O O . PRO A 1 93 ? 10.037 -3.453 23.286 1.00 91.69 93 PRO A O 1
ATOM 699 N N . ILE A 1 94 ? 8.248 -2.534 22.276 1.00 94.62 94 ILE A N 1
ATOM 700 C CA . ILE A 1 94 ? 8.542 -2.974 20.911 1.00 94.62 94 ILE A CA 1
ATOM 701 C C . ILE A 1 94 ? 9.036 -1.757 20.120 1.00 94.62 94 ILE A C 1
ATOM 703 O O . ILE A 1 94 ? 8.417 -0.698 20.215 1.00 94.62 94 ILE A O 1
ATOM 707 N N . PRO A 1 95 ? 10.132 -1.866 19.345 1.00 95.50 95 PRO A N 1
ATOM 708 C CA . PRO A 1 95 ? 10.627 -0.747 18.555 1.00 95.50 95 PRO A CA 1
ATOM 709 C C . PRO A 1 95 ? 9.584 -0.303 17.525 1.00 95.50 95 PRO A C 1
ATOM 711 O O . PRO A 1 95 ? 9.052 -1.123 16.771 1.00 95.50 95 PRO A O 1
ATOM 714 N N . GLU A 1 96 ? 9.317 0.997 17.493 1.00 94.12 96 GLU A N 1
ATOM 715 C CA . GLU A 1 96 ? 8.365 1.650 16.595 1.00 94.12 96 GLU A CA 1
ATOM 716 C C . GLU A 1 96 ? 9.097 2.358 15.447 1.00 94.12 96 GLU A C 1
ATOM 718 O O . GLU A 1 96 ? 10.332 2.390 15.415 1.00 94.12 96 GLU A O 1
ATOM 723 N N . SER A 1 97 ? 8.350 2.832 14.446 1.00 95.25 97 SER A N 1
ATOM 724 C CA . SER A 1 97 ? 8.883 3.518 13.257 1.00 95.25 97 SER A CA 1
ATOM 725 C C . SER A 1 97 ? 9.946 2.730 12.490 1.00 95.25 97 SER A C 1
ATOM 727 O O . SER A 1 97 ? 10.779 3.295 11.779 1.00 95.25 97 SER A O 1
ATOM 729 N N . GLN A 1 98 ? 9.917 1.399 12.580 1.00 96.88 98 GLN A N 1
ATOM 730 C CA . GLN A 1 98 ? 10.850 0.526 11.862 1.00 96.88 98 GLN A CA 1
ATOM 731 C C . GLN A 1 98 ? 10.613 0.562 10.339 1.00 96.88 98 GLN A C 1
ATOM 733 O O . GLN A 1 98 ? 11.475 0.160 9.551 1.00 96.88 98 GLN A O 1
ATOM 738 N N . GLY A 1 99 ? 9.481 1.130 9.909 1.00 96.88 99 GLY A N 1
ATOM 739 C CA . GLY A 1 99 ? 9.228 1.545 8.536 1.00 96.88 99 GLY A CA 1
ATOM 740 C C . GLY A 1 99 ? 10.269 2.520 7.980 1.00 96.88 99 GLY A C 1
ATOM 741 O O . GLY A 1 99 ? 10.496 2.508 6.774 1.00 96.88 99 GLY A O 1
ATOM 742 N N . LEU A 1 100 ? 10.966 3.295 8.820 1.00 97.62 100 LEU A N 1
ATOM 743 C CA . LEU A 1 100 ? 12.057 4.174 8.382 1.00 97.62 100 LEU A CA 1
ATOM 744 C C . LEU A 1 100 ? 13.239 3.386 7.802 1.00 97.62 100 LEU A C 1
ATOM 746 O O . LEU A 1 100 ? 13.794 3.768 6.772 1.00 97.62 100 LEU A O 1
ATOM 750 N N . ILE A 1 101 ? 13.604 2.260 8.424 1.00 97.94 101 ILE A N 1
ATOM 751 C CA . ILE A 1 101 ? 14.667 1.372 7.925 1.00 97.94 101 ILE A CA 1
ATOM 752 C C . ILE A 1 101 ? 14.246 0.792 6.573 1.00 97.94 101 ILE A C 1
ATOM 754 O O . ILE A 1 101 ? 15.011 0.822 5.611 1.00 97.94 101 ILE A O 1
ATOM 758 N N . CYS A 1 102 ? 12.998 0.329 6.489 1.00 98.12 102 CYS A N 1
ATOM 759 C CA . CYS A 1 102 ? 12.401 -0.194 5.264 1.00 98.12 102 CYS A CA 1
ATOM 760 C C . CYS A 1 102 ? 12.450 0.835 4.126 1.00 98.12 102 CYS A C 1
ATOM 762 O O . CYS A 1 102 ? 12.957 0.548 3.042 1.00 98.12 102 CYS A O 1
ATOM 764 N N . ALA A 1 103 ? 11.979 2.052 4.390 1.00 98.06 103 ALA A N 1
ATOM 765 C CA . ALA A 1 103 ? 11.963 3.147 3.431 1.00 98.06 103 ALA A CA 1
ATOM 766 C C . ALA A 1 103 ? 13.370 3.543 2.971 1.00 98.06 103 ALA A C 1
ATOM 768 O O . ALA A 1 103 ? 13.594 3.750 1.780 1.00 98.06 103 ALA A O 1
ATOM 769 N N . SER A 1 104 ? 14.328 3.585 3.898 1.00 98.19 104 SER A N 1
ATOM 770 C CA . SER A 1 104 ? 15.721 3.923 3.602 1.00 98.19 104 SER A CA 1
ATOM 771 C C . SER A 1 104 ? 16.360 2.896 2.667 1.00 98.19 104 SER A C 1
ATOM 773 O O . SER A 1 104 ? 16.976 3.274 1.675 1.00 98.19 104 SER A O 1
ATOM 775 N N . ILE A 1 105 ? 16.168 1.598 2.935 1.00 98.31 105 ILE A N 1
ATOM 776 C CA . ILE A 1 105 ? 16.658 0.514 2.068 1.00 98.31 105 ILE A CA 1
ATOM 777 C C . ILE A 1 105 ? 15.983 0.590 0.697 1.00 98.31 105 ILE A C 1
ATOM 779 O O . ILE A 1 105 ? 16.664 0.534 -0.324 1.00 98.31 105 ILE A O 1
ATOM 783 N N . TYR A 1 106 ? 14.658 0.746 0.675 1.00 98.56 106 TYR A N 1
ATOM 784 C CA . TYR A 1 106 ? 13.874 0.833 -0.553 1.00 98.56 106 TYR A CA 1
ATOM 785 C C . TYR A 1 106 ? 14.357 1.973 -1.459 1.00 98.56 106 TYR A C 1
ATOM 787 O O . TYR A 1 106 ? 14.686 1.747 -2.622 1.00 98.56 106 TYR A O 1
ATOM 795 N N . ILE A 1 107 ? 14.469 3.186 -0.915 1.00 98.31 107 ILE A N 1
ATOM 796 C CA . ILE A 1 107 ? 14.894 4.367 -1.671 1.00 98.31 107 ILE A CA 1
ATOM 797 C C . ILE A 1 107 ? 16.364 4.263 -2.086 1.00 98.31 107 ILE A C 1
ATOM 799 O O . ILE A 1 107 ? 16.690 4.587 -3.227 1.00 98.31 107 ILE A O 1
ATOM 803 N N . LEU A 1 108 ? 17.248 3.775 -1.210 1.00 97.94 108 LEU A N 1
ATOM 804 C CA . LEU A 1 108 ? 18.658 3.574 -1.549 1.00 97.94 108 LEU A CA 1
ATOM 805 C C . LEU A 1 108 ? 18.808 2.607 -2.726 1.00 97.94 108 LEU A C 1
ATOM 807 O O . LEU A 1 108 ? 19.559 2.885 -3.656 1.00 97.94 108 LEU A O 1
ATOM 811 N N . VAL A 1 109 ? 18.065 1.502 -2.716 1.00 97.31 109 VAL A N 1
ATOM 812 C CA . VAL A 1 109 ? 18.060 0.537 -3.818 1.00 97.31 109 VAL A CA 1
ATOM 813 C C . VAL A 1 109 ? 17.569 1.179 -5.115 1.00 97.31 109 VAL A C 1
ATOM 815 O O . VAL A 1 109 ? 18.201 0.979 -6.149 1.00 97.31 109 VAL A O 1
ATOM 818 N N . LEU A 1 110 ? 16.512 1.996 -5.075 1.00 97.62 110 LEU A N 1
ATOM 819 C CA . LEU A 1 110 ? 16.049 2.725 -6.260 1.00 97.62 110 LEU A CA 1
ATOM 820 C C . LEU A 1 110 ? 17.111 3.688 -6.802 1.00 97.62 110 LEU A C 1
ATOM 822 O O . LEU A 1 110 ? 17.309 3.740 -8.011 1.00 97.62 110 LEU A O 1
ATOM 826 N N . ILE A 1 111 ? 17.822 4.410 -5.930 1.00 96.88 111 ILE A N 1
ATOM 827 C CA . ILE A 1 111 ? 18.910 5.319 -6.324 1.00 96.88 111 ILE A CA 1
ATOM 828 C C . ILE A 1 111 ? 20.059 4.539 -6.974 1.00 96.88 111 ILE A C 1
ATOM 830 O O . ILE A 1 111 ? 20.524 4.908 -8.052 1.00 96.88 111 ILE A O 1
ATOM 834 N N . LEU A 1 112 ? 20.493 3.440 -6.351 1.00 95.19 112 LEU A N 1
ATOM 835 C CA . LEU A 1 112 ? 21.567 2.587 -6.872 1.00 95.19 112 LEU A CA 1
ATOM 836 C C . LEU A 1 112 ? 21.180 1.876 -8.175 1.00 95.19 112 LEU A C 1
ATOM 838 O O . LEU A 1 112 ? 22.057 1.520 -8.958 1.00 95.19 112 LEU A O 1
ATOM 842 N N . PHE A 1 113 ? 19.884 1.688 -8.422 1.00 94.88 113 PHE A N 1
ATOM 843 C CA . PHE A 1 113 ? 19.370 1.077 -9.641 1.00 94.88 113 PHE A CA 1
ATOM 844 C C . PHE A 1 113 ? 19.370 2.028 -10.854 1.00 94.88 113 PHE A C 1
ATOM 846 O O . PHE A 1 113 ? 19.414 1.547 -11.987 1.00 94.88 113 PHE A O 1
ATOM 853 N N . ILE A 1 114 ? 19.387 3.356 -10.657 1.00 92.56 114 ILE A N 1
ATOM 854 C CA . ILE A 1 114 ? 19.314 4.353 -11.749 1.00 92.56 114 ILE A CA 1
ATOM 855 C C . ILE A 1 114 ? 20.317 4.065 -12.884 1.00 92.56 114 ILE A C 1
ATOM 857 O O . ILE A 1 114 ? 19.883 3.981 -14.033 1.00 92.56 114 ILE A O 1
ATOM 861 N N . PRO A 1 115 ? 21.626 3.848 -12.638 1.00 90.06 115 PRO A N 1
ATOM 862 C CA . PRO A 1 115 ? 22.582 3.628 -13.726 1.00 90.06 115 PRO A CA 1
ATOM 863 C C . PRO A 1 115 ? 22.262 2.394 -14.583 1.00 90.06 115 PRO A C 1
ATOM 865 O O . PRO A 1 115 ? 22.546 2.385 -15.777 1.00 90.06 115 PRO A O 1
ATOM 868 N N . PHE A 1 116 ? 21.640 1.372 -13.988 1.00 89.56 116 PHE A N 1
ATOM 869 C CA . PHE A 1 116 ? 21.255 0.138 -14.673 1.00 89.56 116 PHE A CA 1
ATOM 870 C C . PHE A 1 116 ? 19.962 0.302 -15.472 1.00 89.56 116 PHE A C 1
ATOM 872 O O . PHE A 1 116 ? 19.841 -0.266 -16.551 1.00 89.56 116 PHE A O 1
ATOM 879 N N . ALA A 1 117 ? 19.012 1.104 -14.985 1.00 87.62 117 ALA A N 1
ATOM 880 C CA . ALA A 1 117 ? 17.795 1.429 -15.729 1.00 87.62 117 ALA A CA 1
ATOM 881 C C . ALA A 1 117 ? 18.090 2.191 -17.035 1.00 87.62 117 ALA A C 1
ATOM 883 O O . ALA A 1 117 ? 17.339 2.076 -18.002 1.00 87.62 117 ALA A O 1
ATOM 884 N N . PHE A 1 118 ? 19.191 2.950 -17.063 1.00 86.69 118 PHE A N 1
ATOM 885 C CA . PHE A 1 118 ? 19.607 3.795 -18.185 1.00 86.69 118 PHE A CA 1
ATOM 886 C C . PHE A 1 118 ? 20.890 3.306 -18.882 1.00 86.69 118 PHE A C 1
ATOM 888 O O . PHE A 1 118 ? 21.492 4.057 -19.652 1.00 86.69 118 PHE A O 1
ATOM 895 N N . SER A 1 119 ? 21.309 2.054 -18.653 1.00 80.69 119 SER A N 1
ATOM 896 C CA . SER A 1 119 ? 22.577 1.505 -19.165 1.00 80.69 119 SER A CA 1
ATOM 897 C C . SER A 1 119 ? 22.725 1.634 -20.681 1.00 80.69 119 SER A C 1
ATOM 899 O O . SER A 1 119 ? 23.798 1.988 -21.163 1.00 80.69 119 SER A O 1
ATOM 901 N N . ASP A 1 120 ? 21.638 1.421 -21.426 1.00 73.62 120 ASP A N 1
ATOM 902 C CA . ASP A 1 120 ? 21.617 1.491 -22.893 1.00 73.62 120 ASP A CA 1
ATOM 903 C C . ASP A 1 120 ? 21.911 2.900 -23.424 1.00 73.62 120 ASP A C 1
ATOM 905 O O . ASP A 1 120 ? 22.467 3.059 -24.512 1.00 73.62 120 ASP A O 1
ATOM 909 N N . ALA A 1 121 ? 21.548 3.938 -22.666 1.00 71.62 121 ALA A N 1
ATOM 910 C CA . ALA A 1 121 ? 21.836 5.321 -23.033 1.00 71.62 121 ALA A CA 1
ATOM 911 C C . ALA A 1 121 ? 23.317 5.663 -22.797 1.00 71.62 121 ALA A C 1
ATOM 913 O O . ALA A 1 121 ? 23.933 6.371 -23.599 1.00 71.62 121 ALA A O 1
ATOM 914 N N . PHE A 1 122 ? 23.912 5.116 -21.731 1.00 69.88 122 PHE A N 1
ATOM 915 C CA . PHE A 1 122 ? 25.326 5.319 -21.416 1.00 69.88 122 PHE A CA 1
ATOM 916 C C . PHE A 1 122 ? 26.257 4.559 -22.370 1.00 69.88 122 PHE A C 1
ATOM 918 O O . PHE A 1 122 ? 27.288 5.097 -22.768 1.00 69.88 122 PHE A O 1
ATOM 925 N N . THR A 1 123 ? 25.896 3.344 -22.792 1.00 66.50 123 THR A N 1
ATOM 926 C CA . THR A 1 123 ? 26.699 2.551 -23.741 1.00 66.50 123 THR A CA 1
ATOM 927 C C . THR A 1 123 ? 26.588 3.071 -25.175 1.00 66.50 123 THR A C 1
ATOM 929 O O . THR A 1 123 ? 27.595 3.124 -25.880 1.00 66.50 123 THR A O 1
ATOM 932 N N . ALA A 1 124 ? 25.406 3.537 -25.601 1.00 58.53 124 ALA A N 1
ATOM 933 C CA . ALA A 1 124 ? 25.208 4.120 -26.931 1.00 58.53 124 ALA A CA 1
ATOM 934 C C . ALA A 1 124 ? 26.007 5.417 -27.162 1.00 58.53 124 ALA A C 1
ATOM 936 O O . ALA A 1 124 ? 26.362 5.713 -28.300 1.00 58.53 124 ALA A O 1
ATOM 937 N N . SER A 1 125 ? 26.329 6.156 -26.097 1.00 52.78 125 SER A N 1
ATOM 938 C CA . SER A 1 125 ? 27.127 7.390 -26.166 1.00 52.78 125 SER A CA 1
ATOM 939 C C . SER A 1 125 ? 28.604 7.146 -26.524 1.00 52.78 125 SER A C 1
ATOM 941 O O . SER A 1 125 ? 29.281 8.067 -26.968 1.00 52.78 125 SER A O 1
ATOM 943 N N . ASN A 1 126 ? 29.098 5.908 -26.380 1.00 50.56 126 ASN A N 1
ATOM 944 C CA . ASN A 1 126 ? 30.489 5.535 -26.671 1.00 50.56 126 ASN A CA 1
ATOM 945 C C . ASN A 1 126 ? 30.692 4.952 -28.083 1.00 50.56 126 ASN A C 1
ATOM 947 O O . ASN A 1 126 ? 31.821 4.631 -28.453 1.00 50.56 126 ASN A O 1
ATOM 951 N N . ALA A 1 127 ? 29.630 4.803 -28.884 1.00 55.19 127 ALA A N 1
ATOM 952 C CA . ALA A 1 127 ? 29.741 4.338 -30.263 1.00 55.19 127 ALA A CA 1
ATOM 953 C C . ALA A 1 127 ? 30.232 5.482 -31.170 1.00 55.19 127 ALA A C 1
ATOM 955 O O . ALA A 1 127 ? 29.455 6.280 -31.693 1.00 55.19 127 ALA A O 1
ATOM 956 N N . THR A 1 128 ? 31.549 5.576 -31.351 1.00 48.94 128 THR A N 1
ATOM 957 C CA . THR A 1 128 ? 32.191 6.462 -32.328 1.00 48.94 128 THR A CA 1
ATOM 958 C C . THR A 1 128 ? 31.856 6.002 -33.748 1.00 48.94 128 THR A C 1
ATOM 960 O O . THR A 1 128 ? 32.526 5.113 -34.262 1.00 48.94 128 THR A O 1
ATOM 963 N N . THR A 1 129 ? 30.801 6.544 -34.363 1.00 46.56 129 THR A N 1
ATOM 964 C CA . THR A 1 129 ? 30.636 6.756 -35.825 1.00 46.56 129 THR A CA 1
ATOM 965 C C . THR A 1 129 ? 29.234 7.317 -36.118 1.00 46.56 129 THR A C 1
ATOM 967 O O . THR A 1 129 ? 28.263 6.565 -36.187 1.00 46.56 129 THR A O 1
ATOM 970 N N . PRO A 1 130 ? 29.078 8.638 -36.308 1.00 50.97 130 PRO A N 1
ATOM 971 C CA . PRO A 1 130 ? 27.854 9.194 -36.859 1.00 50.97 130 PRO A CA 1
ATOM 972 C C . PRO A 1 130 ? 27.907 9.105 -38.389 1.00 50.97 130 PRO A C 1
ATOM 974 O O . PRO A 1 130 ? 28.319 10.047 -39.057 1.00 50.97 130 PRO A O 1
ATOM 977 N N . GLU A 1 131 ? 27.466 7.987 -38.960 1.00 50.12 131 GLU A N 1
ATOM 978 C CA . GLU A 1 131 ? 27.046 7.954 -40.366 1.00 50.12 131 GLU A CA 1
ATOM 979 C C . GLU A 1 131 ? 25.511 7.985 -40.430 1.00 50.12 131 GLU A C 1
ATOM 981 O O . GLU A 1 131 ? 24.850 6.968 -40.624 1.00 50.12 131 GLU A O 1
ATOM 986 N N . GLY A 1 132 ? 24.920 9.167 -40.196 1.00 58.97 132 GLY A N 1
ATOM 987 C CA . GLY A 1 132 ? 23.485 9.414 -40.407 1.00 58.97 132 GLY A CA 1
ATOM 988 C C . GLY A 1 132 ? 22.823 10.426 -39.460 1.00 58.97 132 GLY A C 1
ATOM 989 O O . GLY A 1 132 ? 23.386 10.836 -38.447 1.00 58.97 132 GLY A O 1
ATOM 990 N N . ILE A 1 133 ? 21.579 10.807 -39.786 1.00 47.75 133 ILE A N 1
ATOM 991 C CA . ILE A 1 133 ? 20.666 11.602 -38.940 1.00 47.75 133 ILE A CA 1
ATOM 992 C C . ILE A 1 133 ? 20.082 10.678 -37.856 1.00 47.75 133 ILE A C 1
ATOM 994 O O . ILE A 1 133 ? 18.929 10.264 -37.924 1.00 47.75 133 ILE A O 1
ATOM 998 N N . SER A 1 134 ? 20.878 10.279 -36.868 1.00 48.03 134 SER A N 1
ATOM 999 C CA . SER A 1 134 ? 20.338 9.664 -35.649 1.00 48.03 134 SER A CA 1
ATOM 1000 C C . SER A 1 134 ? 21.267 9.904 -34.465 1.00 48.03 134 SER A C 1
ATOM 1002 O O . SER A 1 134 ? 22.066 9.046 -34.091 1.00 48.03 134 SER A O 1
ATOM 1004 N N . VAL A 1 135 ? 21.155 11.079 -33.851 1.00 52.56 135 VAL A N 1
ATOM 1005 C CA . VAL A 1 135 ? 21.687 11.288 -32.503 1.00 52.56 135 VAL A CA 1
ATOM 1006 C C . VAL A 1 135 ? 20.731 10.568 -31.549 1.00 52.56 135 VAL A C 1
ATOM 1008 O O . VAL A 1 135 ? 19.572 10.956 -31.422 1.00 52.56 135 VAL A O 1
ATOM 1011 N N . LYS A 1 136 ? 21.168 9.472 -30.916 1.00 56.31 136 LYS A N 1
ATOM 1012 C CA . LYS A 1 136 ? 20.441 8.901 -29.771 1.00 56.31 136 LYS A CA 1
ATOM 1013 C C . LYS A 1 136 ? 20.648 9.849 -28.589 1.00 56.31 136 LYS A C 1
ATOM 1015 O O . LYS A 1 136 ? 21.655 9.755 -27.897 1.00 56.31 136 LYS A O 1
ATOM 1020 N N . GLU A 1 137 ? 19.726 10.785 -28.400 1.00 68.75 137 GLU A N 1
ATOM 1021 C CA . GLU A 1 137 ? 19.727 11.670 -27.235 1.00 68.75 137 GLU A CA 1
ATOM 1022 C C . GLU A 1 137 ? 19.448 10.886 -25.944 1.00 68.75 137 GLU A C 1
ATOM 1024 O O . GLU A 1 137 ? 18.761 9.858 -25.945 1.00 68.75 137 GLU A O 1
ATOM 1029 N N . PHE A 1 138 ? 20.002 11.367 -24.830 1.00 79.12 138 PHE A N 1
ATOM 1030 C CA . PHE A 1 138 ? 19.783 10.769 -23.518 1.00 79.12 138 PHE A CA 1
ATOM 1031 C C . PHE A 1 138 ? 18.300 10.907 -23.107 1.00 79.12 138 PHE A C 1
ATOM 1033 O O . PHE A 1 138 ? 17.720 11.982 -23.276 1.00 79.12 138 PHE A O 1
ATOM 1040 N N . PRO A 1 139 ? 17.666 9.859 -22.541 1.00 85.00 139 PRO A N 1
ATOM 1041 C CA . PRO A 1 139 ? 16.247 9.856 -22.170 1.00 85.00 139 PRO A CA 1
ATOM 1042 C C . PRO A 1 139 ? 15.965 10.704 -20.912 1.00 85.00 139 PRO A C 1
ATOM 1044 O O . PRO A 1 139 ? 15.655 10.189 -19.834 1.00 85.00 139 PRO A O 1
ATOM 1047 N N . HIS A 1 140 ? 16.067 12.030 -21.042 1.00 87.06 140 HIS A N 1
ATOM 1048 C CA . HIS A 1 140 ? 15.851 12.982 -19.947 1.00 87.06 140 HIS A CA 1
ATOM 1049 C C . HIS A 1 140 ? 14.440 12.898 -19.358 1.00 87.06 140 HIS A C 1
ATOM 1051 O O . HIS A 1 140 ? 14.285 13.022 -18.147 1.00 87.06 140 HIS A O 1
ATOM 1057 N N . TYR A 1 141 ? 13.431 12.625 -20.188 1.00 87.62 141 TYR A N 1
ATOM 1058 C CA . TYR A 1 141 ? 12.043 12.449 -19.757 1.00 87.62 141 TYR A CA 1
ATOM 1059 C C . TYR A 1 141 ? 11.905 11.333 -18.710 1.00 87.62 141 TYR A C 1
ATOM 1061 O O . TYR A 1 141 ? 11.447 11.562 -17.589 1.00 87.62 141 TYR A O 1
ATOM 1069 N N . GLN A 1 142 ? 12.359 10.123 -19.048 1.00 89.50 142 GLN A N 1
ATOM 1070 C CA . GLN A 1 142 ? 12.276 8.964 -18.164 1.00 89.50 142 GLN A CA 1
ATOM 1071 C C . GLN A 1 142 ? 13.100 9.181 -16.888 1.00 89.50 142 GLN A C 1
ATOM 1073 O O . GLN A 1 142 ? 12.670 8.778 -15.806 1.00 89.50 142 GLN A O 1
ATOM 1078 N N . LEU A 1 143 ? 14.255 9.852 -16.987 1.00 91.94 143 LEU A N 1
ATOM 1079 C CA . LEU A 1 143 ? 15.059 10.198 -15.815 1.00 91.94 143 LEU A CA 1
ATOM 1080 C C . LEU A 1 143 ? 14.326 11.191 -14.896 1.00 91.94 143 LEU A C 1
ATOM 1082 O O . LEU A 1 143 ? 14.281 10.965 -13.687 1.00 91.94 143 LEU A O 1
ATOM 1086 N N . SER A 1 144 ? 13.706 12.243 -15.437 1.00 93.31 144 SER A N 1
ATOM 1087 C CA . SER A 1 144 ? 12.906 13.213 -14.670 1.00 93.31 144 SER A CA 1
ATOM 1088 C C . SER A 1 144 ? 11.726 12.549 -13.958 1.00 93.31 144 SER A C 1
ATOM 1090 O O . SER A 1 144 ? 11.465 12.821 -12.781 1.00 93.31 144 SER A O 1
ATOM 1092 N N . VAL A 1 145 ? 11.038 11.624 -14.633 1.00 93.31 145 VAL A N 1
ATOM 1093 C CA . VAL A 1 145 ? 9.966 10.801 -14.048 1.00 93.31 145 VAL A CA 1
ATOM 1094 C C . VAL A 1 145 ? 10.496 9.944 -12.892 1.00 93.31 145 VAL A C 1
ATOM 1096 O O . VAL A 1 145 ? 9.883 9.908 -11.824 1.00 93.31 145 VAL A O 1
ATOM 1099 N N . PHE A 1 146 ? 11.659 9.311 -13.049 1.00 95.19 146 PHE A N 1
ATOM 1100 C CA . PHE A 1 146 ? 12.275 8.479 -12.010 1.00 95.19 146 PHE A CA 1
ATOM 1101 C C . PHE A 1 146 ? 12.733 9.299 -10.792 1.00 95.19 146 PHE A C 1
ATOM 1103 O O . PHE A 1 146 ? 12.426 8.953 -9.649 1.00 95.19 146 PHE A O 1
ATOM 1110 N N . LEU A 1 147 ? 13.416 10.423 -11.023 1.00 95.81 147 LEU A N 1
ATOM 1111 C CA . LEU A 1 147 ? 13.934 11.294 -9.965 1.00 95.81 147 LEU A CA 1
ATOM 1112 C C . LEU A 1 147 ? 12.817 11.995 -9.187 1.00 95.81 147 LEU A C 1
ATOM 1114 O O . LEU A 1 147 ? 12.871 12.039 -7.958 1.00 95.81 147 LEU A O 1
ATOM 1118 N N . SER A 1 148 ? 11.780 12.498 -9.865 1.00 96.50 148 SER A N 1
ATOM 1119 C CA . SER A 1 148 ? 10.619 13.097 -9.184 1.00 96.50 148 SER A CA 1
ATOM 1120 C C . SER A 1 148 ? 9.864 12.086 -8.328 1.00 96.50 148 SER A C 1
ATOM 1122 O O . SER A 1 148 ? 9.438 12.416 -7.224 1.00 96.50 148 SER A O 1
ATOM 1124 N N . SER A 1 149 ? 9.772 10.841 -8.792 1.00 97.25 149 SER A N 1
ATOM 1125 C CA . SER A 1 149 ? 9.177 9.730 -8.050 1.00 97.25 149 SER A CA 1
ATOM 1126 C C . SER A 1 149 ? 9.953 9.413 -6.768 1.00 97.25 149 SER A C 1
ATOM 1128 O O . SER A 1 149 ? 9.356 9.306 -5.695 1.00 97.25 149 SER A O 1
ATOM 1130 N N . ILE A 1 150 ? 11.287 9.336 -6.843 1.00 97.62 150 ILE A N 1
ATOM 1131 C CA . ILE A 1 150 ? 12.149 9.169 -5.661 1.00 97.62 150 ILE A CA 1
ATOM 1132 C C . ILE A 1 150 ? 12.032 10.368 -4.720 1.00 97.62 150 ILE A C 1
ATOM 1134 O O . ILE A 1 150 ? 11.934 10.185 -3.508 1.00 97.62 150 ILE A O 1
ATOM 1138 N N . LEU A 1 151 ? 12.009 11.592 -5.249 1.00 97.62 151 LEU A N 1
ATOM 1139 C CA . LEU A 1 151 ? 11.873 12.795 -4.432 1.00 97.62 151 LEU A CA 1
ATOM 1140 C C . LEU A 1 151 ? 10.538 12.807 -3.673 1.00 97.62 151 LEU A C 1
ATOM 1142 O O . LEU A 1 151 ? 10.514 13.085 -2.475 1.00 97.62 151 LEU A O 1
ATOM 1146 N N . SER A 1 152 ? 9.440 12.429 -4.330 1.00 97.06 152 SER A N 1
ATOM 1147 C CA . SER A 1 152 ? 8.138 12.247 -3.683 1.00 97.06 152 SER A CA 1
ATOM 1148 C C . SER A 1 152 ? 8.172 11.179 -2.582 1.00 97.06 152 SER A C 1
ATOM 1150 O O . SER A 1 152 ? 7.620 11.400 -1.503 1.00 97.06 152 SER A O 1
ATOM 1152 N N . LEU A 1 153 ? 8.866 10.057 -2.801 1.00 97.56 153 LEU A N 1
ATOM 1153 C CA . LEU A 1 153 ? 9.064 9.012 -1.788 1.00 97.56 153 LEU A CA 1
ATOM 1154 C C . LEU A 1 153 ? 9.902 9.489 -0.595 1.00 97.56 153 LEU A C 1
ATOM 1156 O O . LEU A 1 153 ? 9.560 9.181 0.547 1.00 97.56 153 LEU A O 1
ATOM 1160 N N . LEU A 1 154 ? 10.964 10.260 -0.833 1.00 97.38 154 LEU A N 1
ATOM 1161 C CA . LEU A 1 154 ? 11.797 10.854 0.218 1.00 97.38 154 LEU A CA 1
ATOM 1162 C C . LEU A 1 154 ? 10.985 11.814 1.089 1.00 97.38 154 LEU A C 1
ATOM 1164 O O . LEU A 1 154 ? 11.010 11.701 2.314 1.00 97.38 154 LEU A O 1
ATOM 1168 N N . ILE A 1 155 ? 10.212 12.711 0.469 1.00 96.38 155 ILE A N 1
ATOM 1169 C CA . ILE A 1 155 ? 9.346 13.643 1.200 1.00 96.38 155 ILE A CA 1
ATOM 1170 C C . ILE A 1 155 ? 8.272 12.870 1.977 1.00 96.38 155 ILE A C 1
ATOM 1172 O O . ILE A 1 155 ? 8.045 13.169 3.146 1.00 96.38 155 ILE A O 1
ATOM 1176 N N . ALA A 1 156 ? 7.646 11.848 1.384 1.00 95.50 156 ALA A N 1
ATOM 1177 C CA . ALA A 1 156 ? 6.664 11.015 2.083 1.00 95.50 156 ALA A CA 1
ATOM 1178 C C . ALA A 1 156 ? 7.274 10.262 3.278 1.00 95.50 156 ALA A C 1
ATOM 1180 O O . ALA A 1 156 ? 6.657 10.217 4.339 1.00 95.50 156 ALA A O 1
ATOM 1181 N N . THR A 1 157 ? 8.491 9.727 3.127 1.00 96.38 157 THR A N 1
ATOM 1182 C CA . THR A 1 157 ? 9.245 9.066 4.208 1.00 96.38 157 THR A CA 1
ATOM 1183 C C . THR A 1 157 ? 9.509 10.035 5.346 1.00 96.38 157 THR A C 1
ATOM 1185 O O . THR A 1 157 ? 9.221 9.730 6.500 1.00 96.38 157 THR A O 1
ATOM 1188 N N . MET A 1 158 ? 10.024 11.222 5.018 1.00 95.06 158 MET A N 1
ATOM 1189 C CA . MET A 1 158 ? 10.305 12.260 5.999 1.00 95.06 158 MET A CA 1
ATOM 1190 C C . MET A 1 158 ? 9.027 12.661 6.738 1.00 95.06 158 MET A C 1
ATOM 1192 O O . MET A 1 158 ? 9.025 12.705 7.959 1.00 95.06 158 MET A O 1
ATOM 1196 N N . LEU A 1 159 ? 7.929 12.912 6.023 1.00 93.12 159 LEU A N 1
ATOM 1197 C CA . LEU A 1 159 ? 6.663 13.317 6.635 1.00 93.12 159 LEU A CA 1
ATOM 1198 C C . LEU A 1 159 ? 6.050 12.217 7.505 1.00 93.12 159 LEU A C 1
ATOM 1200 O O . LEU A 1 159 ? 5.560 12.533 8.583 1.00 93.12 159 LEU A O 1
ATOM 1204 N N . GLY A 1 160 ? 6.108 10.954 7.078 1.00 93.81 160 GLY A N 1
ATOM 1205 C CA . GLY A 1 160 ? 5.651 9.827 7.892 1.00 93.81 160 GLY A CA 1
ATOM 1206 C C . GLY A 1 160 ? 6.485 9.654 9.164 1.00 93.81 160 GLY A C 1
ATOM 1207 O O . GLY A 1 160 ? 5.930 9.434 10.234 1.00 93.81 160 GLY A O 1
ATOM 1208 N N . PHE A 1 161 ? 7.803 9.852 9.081 1.00 94.88 161 PHE A N 1
ATOM 1209 C CA . PHE A 1 161 ? 8.671 9.823 10.259 1.00 94.88 161 PHE A CA 1
ATOM 1210 C C . PHE A 1 161 ? 8.438 11.014 11.195 1.00 94.88 161 PHE A C 1
ATOM 1212 O O . PHE A 1 161 ? 8.430 10.856 12.412 1.00 94.88 161 PHE A O 1
ATOM 1219 N N . LEU A 1 162 ? 8.204 12.210 10.650 1.00 93.12 162 LEU A N 1
ATOM 1220 C CA . LEU A 1 162 ? 7.820 13.371 11.454 1.00 93.12 162 LEU A CA 1
ATOM 1221 C C . LEU A 1 162 ? 6.453 13.159 12.124 1.00 93.12 162 LEU A C 1
ATOM 1223 O O . LEU A 1 162 ? 6.264 13.640 13.236 1.00 93.12 162 LEU A O 1
ATOM 1227 N N . ASP A 1 163 ? 5.523 12.446 11.480 1.00 90.94 163 ASP A N 1
ATOM 1228 C CA . ASP A 1 163 ? 4.233 12.071 12.076 1.00 90.94 163 ASP A CA 1
ATOM 1229 C C . ASP A 1 163 ? 4.426 11.125 13.269 1.00 90.94 163 ASP A C 1
ATOM 1231 O O . ASP A 1 163 ? 3.889 11.383 14.344 1.00 90.94 163 ASP A O 1
ATOM 1235 N N . ASP A 1 164 ? 5.290 10.118 13.121 1.00 91.81 164 ASP A N 1
ATOM 1236 C CA . ASP A 1 164 ? 5.660 9.210 14.212 1.00 91.81 164 ASP A CA 1
ATOM 1237 C C . ASP A 1 164 ? 6.328 9.939 15.396 1.00 91.81 164 ASP A C 1
ATOM 1239 O O . ASP A 1 164 ? 6.036 9.653 16.556 1.00 91.81 164 ASP A O 1
ATOM 1243 N N . VAL A 1 165 ? 7.225 10.895 15.125 1.00 92.56 165 VAL A N 1
ATOM 1244 C CA . VAL A 1 165 ? 7.977 11.620 16.168 1.00 92.56 165 VAL A CA 1
ATOM 1245 C C . VAL A 1 165 ? 7.121 12.676 16.869 1.00 92.56 165 VAL A C 1
ATOM 1247 O O . VAL A 1 165 ? 7.240 12.866 18.080 1.00 92.56 165 VAL A O 1
ATOM 1250 N N . PHE A 1 166 ? 6.294 13.408 16.120 1.00 89.94 166 PHE A N 1
ATOM 1251 C CA . PHE A 1 166 ? 5.539 14.546 16.650 1.00 89.94 166 PHE A CA 1
ATOM 1252 C C . PHE A 1 166 ? 4.083 14.233 16.998 1.00 89.94 166 PHE A C 1
ATOM 1254 O O . PHE A 1 166 ? 3.426 15.110 17.566 1.00 89.94 166 PHE A O 1
ATOM 1261 N N . ASP A 1 167 ? 3.574 13.040 16.670 1.00 84.88 167 ASP A N 1
ATOM 1262 C CA . ASP A 1 167 ? 2.172 12.638 16.863 1.00 84.88 167 ASP A CA 1
ATOM 1263 C C . ASP A 1 167 ? 1.216 13.717 16.323 1.00 84.88 167 ASP A C 1
ATOM 1265 O O . ASP A 1 167 ? 0.453 14.376 17.047 1.00 84.88 167 ASP A O 1
ATOM 1269 N N . ILE A 1 168 ? 1.335 13.993 15.019 1.00 84.44 168 ILE A N 1
ATOM 1270 C CA . ILE A 1 168 ? 0.676 15.142 14.398 1.00 84.44 168 ILE A CA 1
ATOM 1271 C C . ILE A 1 168 ? -0.848 14.970 14.478 1.00 84.44 168 ILE A C 1
ATOM 1273 O O . ILE A 1 168 ? -1.427 13.920 14.203 1.00 84.44 168 ILE A O 1
ATOM 1277 N N . ARG A 1 169 ? -1.563 16.053 14.810 1.00 80.25 169 ARG A N 1
ATOM 1278 C CA . ARG A 1 169 ? -3.034 16.022 14.888 1.00 80.25 169 ARG A CA 1
ATOM 1279 C C . ARG A 1 169 ? -3.654 15.663 13.533 1.00 80.25 169 ARG A C 1
ATOM 1281 O O . ARG A 1 169 ? -3.293 16.243 12.511 1.00 80.25 169 ARG A O 1
ATOM 1288 N N . TRP A 1 170 ? -4.701 14.833 13.550 1.00 71.88 170 TRP A N 1
ATOM 1289 C CA . TRP A 1 170 ? -5.408 14.327 12.357 1.00 71.88 170 TRP A CA 1
ATOM 1290 C C . TRP A 1 170 ? -5.782 15.399 11.313 1.00 71.88 170 TRP A C 1
ATOM 1292 O O . TRP A 1 170 ? -5.693 15.154 10.113 1.00 71.88 170 TRP A O 1
ATOM 1302 N N . ARG A 1 171 ? -6.146 16.615 11.752 1.00 73.62 171 ARG A N 1
ATOM 1303 C CA . ARG A 1 171 ? -6.492 17.744 10.866 1.00 73.62 171 ARG A CA 1
ATOM 1304 C C . ARG A 1 171 ? -5.343 18.177 9.949 1.00 73.62 171 ARG A C 1
ATOM 1306 O O . ARG A 1 171 ? -5.586 18.754 8.897 1.00 73.62 171 ARG A O 1
ATOM 1313 N N . HIS A 1 172 ? -4.104 17.921 10.360 1.00 74.81 172 HIS A N 1
ATOM 1314 C CA . HIS A 1 172 ? -2.905 18.184 9.571 1.00 74.81 172 HIS A CA 1
ATOM 1315 C C . HIS A 1 172 ? -2.458 16.933 8.796 1.00 74.81 172 HIS A C 1
ATOM 1317 O O . HIS A 1 172 ? -1.885 17.082 7.723 1.00 74.81 172 HIS A O 1
ATOM 1323 N N . LYS A 1 173 ? -2.807 15.716 9.243 1.00 77.62 173 LYS A N 1
ATOM 1324 C CA . LYS A 1 173 ? -2.493 14.465 8.522 1.00 77.62 173 LYS A CA 1
ATOM 1325 C C . LYS A 1 173 ? -3.132 14.383 7.127 1.00 77.62 173 LYS A C 1
ATOM 1327 O O . LYS A 1 173 ? -2.544 13.819 6.214 1.00 77.62 173 LYS A O 1
ATOM 1332 N N . LEU A 1 174 ? -4.311 14.981 6.924 1.00 73.62 174 LEU A N 1
ATOM 1333 C CA . LEU A 1 174 ? -4.970 15.008 5.608 1.00 73.62 174 LEU A CA 1
ATOM 1334 C C . LEU A 1 174 ? -4.235 15.869 4.555 1.00 73.62 174 LEU A C 1
ATOM 1336 O O . LEU A 1 174 ? -4.013 15.376 3.451 1.00 73.62 174 LEU A O 1
ATOM 1340 N N . PRO A 1 175 ? -3.842 17.129 4.832 1.00 76.19 175 PRO A N 1
ATOM 1341 C CA . PRO A 1 175 ? -3.132 17.944 3.846 1.00 76.19 175 PRO A CA 1
ATOM 1342 C C . PRO A 1 175 ? -1.641 17.608 3.692 1.00 76.19 175 PRO A C 1
ATOM 1344 O O . PRO A 1 175 ? -1.080 17.892 2.641 1.00 76.19 175 PRO A O 1
ATOM 1347 N N . ILE A 1 176 ? -0.975 17.015 4.687 1.00 77.44 176 ILE A N 1
ATOM 1348 C CA . ILE A 1 176 ? 0.483 16.786 4.648 1.00 77.44 176 ILE A CA 1
ATOM 1349 C C . ILE A 1 176 ? 0.946 15.947 3.429 1.00 77.44 176 ILE A C 1
ATOM 1351 O O . ILE A 1 176 ? 1.872 16.382 2.739 1.00 77.44 176 ILE A O 1
ATOM 1355 N N . PRO A 1 177 ? 0.304 14.814 3.071 1.00 81.25 177 PRO A N 1
ATOM 1356 C CA . PRO A 1 177 ? 0.693 14.016 1.902 1.00 81.25 177 PRO A CA 1
ATOM 1357 C C . PRO A 1 177 ? 0.575 14.735 0.548 1.00 81.25 177 PRO A C 1
ATOM 1359 O O . PRO A 1 177 ? 1.205 14.309 -0.422 1.00 81.25 177 PRO A O 1
ATOM 1362 N N . ILE A 1 178 ? -0.178 15.842 0.468 1.00 89.62 178 ILE A N 1
ATOM 1363 C CA . ILE A 1 178 ? -0.259 16.685 -0.739 1.00 89.62 178 ILE A CA 1
ATOM 1364 C C . ILE A 1 178 ? 1.127 17.235 -1.074 1.00 89.62 178 ILE A C 1
ATOM 1366 O O . ILE A 1 178 ? 1.527 17.214 -2.238 1.00 89.62 178 ILE A O 1
ATOM 1370 N N . ILE A 1 179 ? 1.889 17.657 -0.059 1.00 90.75 179 ILE A N 1
ATOM 1371 C CA . ILE A 1 179 ? 3.233 18.228 -0.227 1.00 90.75 179 ILE A CA 1
ATOM 1372 C C . ILE A 1 179 ? 4.165 17.202 -0.875 1.00 90.75 179 ILE A C 1
ATOM 1374 O O . ILE A 1 179 ? 4.893 17.522 -1.812 1.00 90.75 179 ILE A O 1
ATOM 1378 N N . ALA A 1 180 ? 4.087 15.947 -0.433 1.00 91.31 180 ALA A N 1
ATOM 1379 C CA . ALA A 1 180 ? 4.899 14.870 -0.983 1.00 91.31 180 ALA A CA 1
ATOM 1380 C C . ALA A 1 180 ? 4.566 14.556 -2.453 1.00 91.31 180 ALA A C 1
ATOM 1382 O O . ALA A 1 180 ? 5.427 14.076 -3.185 1.00 91.31 180 ALA A O 1
ATOM 1383 N N . SER A 1 181 ? 3.352 14.869 -2.918 1.00 93.12 181 SER A N 1
ATOM 1384 C CA . SER A 1 181 ? 2.956 14.685 -4.322 1.00 93.12 181 SER A CA 1
ATOM 1385 C C . SER A 1 181 ? 3.431 15.807 -5.261 1.00 93.12 181 SER A C 1
ATOM 1387 O O . SER A 1 181 ? 3.405 15.630 -6.475 1.00 93.12 181 SER A O 1
ATOM 1389 N N . ILE A 1 182 ? 3.907 16.949 -4.746 1.00 94.81 182 ILE A N 1
ATOM 1390 C CA . ILE A 1 182 ? 4.273 18.114 -5.576 1.00 94.81 182 ILE A CA 1
ATOM 1391 C C . ILE A 1 182 ? 5.328 17.789 -6.653 1.00 94.81 182 ILE A C 1
ATOM 1393 O O . ILE A 1 182 ? 5.082 18.148 -7.806 1.00 94.81 182 ILE A O 1
ATOM 1397 N N . PRO A 1 183 ? 6.458 17.107 -6.358 1.00 95.75 183 PRO A N 1
ATOM 1398 C CA . PRO A 1 183 ? 7.457 16.786 -7.383 1.00 95.75 183 PRO A CA 1
ATOM 1399 C C . PRO A 1 183 ? 6.877 15.996 -8.558 1.00 95.75 183 PRO A C 1
ATOM 1401 O O . PRO A 1 183 ? 7.108 16.336 -9.718 1.00 95.75 183 PRO A O 1
ATOM 1404 N N . LEU A 1 184 ? 6.070 14.981 -8.242 1.00 92.81 184 LEU A N 1
ATOM 1405 C CA . LEU A 1 184 ? 5.349 14.161 -9.207 1.00 92.81 184 LEU A CA 1
ATOM 1406 C C . LEU A 1 184 ? 4.421 15.007 -10.091 1.00 92.81 184 LEU A C 1
ATOM 1408 O O . LEU A 1 184 ? 4.454 14.893 -11.315 1.00 92.81 184 LEU A O 1
ATOM 1412 N N . LEU A 1 185 ? 3.623 15.890 -9.483 1.00 93.81 185 LEU A N 1
ATOM 1413 C CA . LEU A 1 185 ? 2.695 16.765 -10.206 1.00 93.81 185 LEU A CA 1
ATOM 1414 C C . LEU A 1 185 ? 3.427 17.769 -11.109 1.00 93.81 185 LEU A C 1
ATOM 1416 O O . LEU A 1 185 ? 2.949 18.058 -12.205 1.00 93.81 185 LEU A O 1
ATOM 1420 N N . MET A 1 186 ? 4.573 18.292 -10.666 1.00 94.25 186 MET A N 1
ATOM 1421 C CA . MET A 1 186 ? 5.389 19.230 -11.443 1.00 94.25 186 MET A CA 1
ATOM 1422 C C . MET A 1 186 ? 6.004 18.581 -12.672 1.00 94.25 186 MET A C 1
ATOM 1424 O O . MET A 1 186 ? 5.918 19.164 -13.749 1.00 94.25 186 MET A O 1
ATOM 1428 N N . VAL A 1 187 ? 6.547 17.368 -12.553 1.00 92.94 187 VAL A N 1
ATOM 1429 C CA . VAL A 1 187 ? 7.036 16.634 -13.729 1.00 92.94 187 VAL A CA 1
ATOM 1430 C C . VAL A 1 187 ? 5.878 16.268 -14.652 1.00 92.94 187 VAL A C 1
ATOM 1432 O O . VAL A 1 187 ? 5.963 16.517 -15.849 1.00 92.94 187 VAL A O 1
ATOM 1435 N N . TYR A 1 188 ? 4.744 15.804 -14.120 1.00 91.25 188 TYR A N 1
ATOM 1436 C CA . TYR A 1 188 ? 3.564 15.531 -14.949 1.00 91.25 188 TYR A CA 1
ATOM 1437 C C . TYR A 1 188 ? 3.090 16.773 -15.728 1.00 91.25 188 TYR A C 1
ATOM 1439 O O . TYR A 1 188 ? 2.639 16.670 -16.866 1.00 91.25 188 TYR A O 1
ATOM 1447 N N . PHE A 1 189 ? 3.187 17.964 -15.129 1.00 92.25 189 PHE A N 1
ATOM 1448 C CA . PHE A 1 189 ? 2.871 19.230 -15.789 1.00 92.25 189 PHE A CA 1
ATOM 1449 C C . PHE A 1 189 ? 3.923 19.654 -16.821 1.00 92.25 189 PHE A C 1
ATOM 1451 O O . PHE A 1 189 ? 3.557 19.978 -17.951 1.00 92.25 189 PHE A O 1
ATOM 1458 N N . ALA A 1 190 ? 5.207 19.634 -16.456 1.00 90.81 190 ALA A N 1
ATOM 1459 C CA . ALA A 1 190 ? 6.310 20.033 -17.331 1.00 90.81 190 ALA A CA 1
ATOM 1460 C C . ALA A 1 190 ? 6.344 19.197 -18.619 1.00 90.81 190 ALA A C 1
ATOM 1462 O O . ALA A 1 190 ? 6.545 19.734 -19.707 1.00 90.81 190 ALA A O 1
ATOM 1463 N N . GLU A 1 191 ? 6.031 17.909 -18.496 1.00 86.25 191 GLU A N 1
ATOM 1464 C CA . GLU A 1 191 ? 6.011 16.954 -19.603 1.00 86.25 191 GLU A CA 1
ATOM 1465 C C . GLU A 1 191 ? 4.682 16.935 -20.378 1.00 86.25 191 GLU A C 1
ATOM 1467 O O . GLU A 1 191 ? 4.456 16.066 -21.218 1.00 86.25 191 GLU A O 1
ATOM 1472 N N . ARG A 1 192 ? 3.779 17.893 -20.116 1.00 86.06 192 ARG A N 1
ATOM 1473 C CA . ARG A 1 192 ? 2.465 18.017 -20.777 1.00 86.06 192 ARG A CA 1
ATOM 1474 C C . ARG A 1 192 ? 1.619 16.739 -20.679 1.00 86.06 192 ARG A C 1
ATOM 1476 O O . ARG A 1 192 ? 0.977 16.330 -21.648 1.00 86.06 192 ARG A O 1
ATOM 1483 N N . GLY A 1 193 ? 1.605 16.120 -19.498 1.00 85.06 193 GLY A N 1
ATOM 1484 C CA . GLY A 1 193 ? 0.860 14.895 -19.229 1.00 85.06 193 GLY A CA 1
ATOM 1485 C C . GLY A 1 193 ? -0.633 15.022 -19.553 1.00 85.06 193 GLY A C 1
ATOM 1486 O O . GLY A 1 193 ? -1.261 16.061 -19.345 1.00 85.06 193 GLY A O 1
ATOM 1487 N N . ASN A 1 194 ? -1.224 13.945 -20.073 1.00 88.00 194 ASN A N 1
ATOM 1488 C CA . ASN A 1 194 ? -2.604 13.968 -20.550 1.00 88.00 194 ASN A CA 1
ATOM 1489 C C . ASN A 1 194 ? -3.608 14.153 -19.394 1.00 88.00 194 ASN A C 1
ATOM 1491 O O . ASN A 1 194 ? -3.629 13.363 -18.453 1.00 88.00 194 ASN A O 1
ATOM 1495 N N . THR A 1 195 ? -4.482 15.156 -19.482 1.00 92.06 195 THR A N 1
ATOM 1496 C CA . THR A 1 195 ? -5.555 15.423 -18.501 1.00 92.06 195 THR A CA 1
ATOM 1497 C C . THR A 1 195 ? -6.938 14.960 -18.967 1.00 92.06 195 THR A C 1
ATOM 1499 O O . THR A 1 195 ? -7.944 15.227 -18.300 1.00 92.06 195 THR A O 1
ATOM 1502 N N . HIS A 1 196 ? -7.013 14.280 -20.115 1.00 90.50 196 HIS A N 1
ATOM 1503 C CA . HIS A 1 196 ? -8.253 13.703 -20.623 1.00 90.50 196 HIS A CA 1
ATOM 1504 C C . HIS A 1 196 ? -8.555 12.368 -19.951 1.00 90.50 196 HIS A C 1
ATOM 1506 O O . HIS A 1 196 ? -7.715 11.469 -19.888 1.00 90.50 196 HIS A O 1
ATOM 1512 N N . VAL A 1 197 ? -9.798 12.210 -19.507 1.00 89.31 197 VAL A N 1
ATOM 1513 C CA . VAL A 1 197 ? -10.299 10.974 -18.913 1.00 89.31 197 VAL A CA 1
ATOM 1514 C C . VAL A 1 197 ? -11.365 10.376 -19.819 1.00 89.31 197 VAL A C 1
ATOM 1516 O O . VAL A 1 197 ? -12.328 11.036 -20.202 1.00 89.31 197 VAL A O 1
ATOM 1519 N N . VAL A 1 198 ? -11.194 9.092 -20.138 1.00 87.56 198 VAL A N 1
ATOM 1520 C CA . VAL A 1 198 ? -12.214 8.296 -20.829 1.00 87.56 198 VAL A CA 1
ATOM 1521 C C . VAL A 1 198 ? -13.418 8.102 -19.909 1.00 87.56 198 VAL A C 1
ATOM 1523 O O . VAL A 1 198 ? -13.262 7.591 -18.792 1.00 87.56 198 VAL A O 1
ATOM 1526 N N . VAL A 1 199 ? -14.599 8.481 -20.397 1.00 87.31 199 VAL A N 1
ATOM 1527 C CA . VAL A 1 199 ? -15.872 8.391 -19.673 1.00 87.31 199 VAL A CA 1
ATOM 1528 C C . VAL A 1 199 ? -16.510 7.003 -19.868 1.00 87.31 199 VAL A C 1
ATOM 1530 O O . VAL A 1 199 ? -16.608 6.527 -21.008 1.00 87.31 199 VAL A O 1
ATOM 1533 N N . PRO A 1 200 ? -16.974 6.350 -18.783 1.00 86.00 200 PRO A N 1
ATOM 1534 C CA . PRO A 1 200 ? -17.761 5.118 -18.850 1.00 86.00 200 PRO A CA 1
ATOM 1535 C C . PRO A 1 200 ? -19.031 5.254 -19.699 1.00 86.00 200 PRO A C 1
ATOM 1537 O O . PRO A 1 200 ? -19.719 6.268 -19.605 1.00 86.00 200 PRO A O 1
ATOM 1540 N N . LEU A 1 201 ? -19.395 4.208 -20.445 1.00 86.94 201 LEU A N 1
ATOM 1541 C CA . LEU A 1 201 ? -20.571 4.117 -21.321 1.00 86.94 201 LEU A CA 1
ATOM 1542 C C . LEU A 1 201 ? -21.858 4.718 -20.721 1.00 86.94 201 LEU A C 1
ATOM 1544 O O . LEU A 1 201 ? -22.470 5.537 -21.409 1.00 86.94 201 LEU A O 1
ATOM 1548 N N . PRO A 1 202 ? -22.248 4.426 -19.459 1.00 87.06 202 PRO A N 1
ATOM 1549 C CA . PRO A 1 202 ? -23.486 4.968 -18.887 1.00 87.06 202 PRO A CA 1
ATOM 1550 C C . PRO A 1 202 ? -23.501 6.496 -18.744 1.00 87.06 202 PRO A C 1
ATOM 1552 O O . PRO A 1 202 ? -24.567 7.098 -18.700 1.00 87.06 202 PRO A O 1
ATOM 1555 N N . LEU A 1 203 ? -22.327 7.129 -18.660 1.00 87.94 203 LEU A N 1
ATOM 1556 C CA . LEU A 1 203 ? -22.175 8.567 -18.418 1.00 87.94 203 LEU A CA 1
ATOM 1557 C C . LEU A 1 203 ? -21.888 9.363 -19.700 1.00 87.94 203 LEU A C 1
ATOM 1559 O O . LEU A 1 203 ? -21.865 10.595 -19.672 1.00 87.94 203 LEU A O 1
ATOM 1563 N N . ARG A 1 204 ? -21.690 8.685 -20.837 1.00 88.69 204 ARG A N 1
ATOM 1564 C CA . ARG A 1 204 ? -21.317 9.341 -22.099 1.00 88.69 204 ARG A CA 1
ATOM 1565 C C . ARG A 1 204 ? -22.409 10.223 -22.683 1.00 88.69 204 ARG A C 1
ATOM 1567 O O . ARG A 1 204 ? -22.084 11.172 -23.385 1.00 88.69 204 ARG A O 1
ATOM 1574 N N . SER A 1 205 ? -23.678 9.941 -22.391 1.00 89.88 205 SER A N 1
ATOM 1575 C CA . SER A 1 205 ? -24.795 10.788 -22.827 1.00 89.88 205 SER A CA 1
ATOM 1576 C C . SER A 1 205 ? -24.718 12.202 -22.246 1.00 89.88 205 SER A C 1
ATOM 1578 O O . SER A 1 205 ? -25.172 13.143 -22.886 1.00 89.88 205 SER A O 1
ATOM 1580 N N . ILE A 1 206 ? -24.125 12.352 -21.057 1.00 92.44 206 ILE A N 1
ATOM 1581 C CA . ILE A 1 206 ? -24.009 13.629 -20.345 1.00 92.44 206 ILE A CA 1
ATOM 1582 C C . ILE A 1 206 ? -22.663 14.295 -20.641 1.00 92.44 206 ILE A C 1
ATOM 1584 O O . ILE A 1 206 ? -22.600 15.502 -20.854 1.00 92.44 206 ILE A O 1
ATOM 1588 N N . PHE A 1 207 ? -21.581 13.514 -20.648 1.00 88.44 207 PHE A N 1
ATOM 1589 C CA . PHE A 1 207 ? -20.215 14.045 -20.632 1.00 88.44 207 PHE A CA 1
ATOM 1590 C C . PHE A 1 207 ? -19.418 13.811 -21.926 1.00 88.44 207 PHE A C 1
ATOM 1592 O O . PHE A 1 207 ? -18.287 14.276 -22.038 1.00 88.44 207 PHE A O 1
ATOM 1599 N N . GLY A 1 208 ? -19.973 13.095 -22.907 1.00 88.94 208 GLY A N 1
ATOM 1600 C CA . GLY A 1 208 ? -19.237 12.658 -24.095 1.00 88.94 208 GLY A CA 1
ATOM 1601 C C . GLY A 1 208 ? -18.299 11.476 -23.818 1.00 88.94 208 GLY A C 1
ATOM 1602 O O . GLY A 1 208 ? -18.338 10.860 -22.755 1.00 88.94 208 GLY A O 1
ATOM 1603 N N . SER A 1 209 ? -17.467 11.110 -24.798 1.00 87.69 209 SER A N 1
ATOM 1604 C CA . SER A 1 209 ? -16.528 9.977 -24.693 1.00 87.69 209 SER A CA 1
ATOM 1605 C C . SER A 1 209 ? -15.239 10.318 -23.935 1.00 87.69 209 SER A C 1
ATOM 1607 O O . SER A 1 209 ? -14.674 9.464 -23.246 1.00 87.69 209 SER A O 1
ATOM 1609 N N . LEU A 1 210 ? -14.785 11.566 -24.054 1.00 89.44 210 LEU A N 1
ATOM 1610 C CA . LEU A 1 210 ? -13.556 12.101 -23.478 1.00 89.44 210 LEU A CA 1
ATOM 1611 C C . LEU A 1 210 ? -13.860 13.439 -22.811 1.00 89.44 210 LEU A C 1
ATOM 1613 O O . LEU A 1 210 ? -14.405 14.338 -23.446 1.00 89.44 210 LEU A O 1
ATOM 1617 N N . VAL A 1 211 ? -13.458 13.580 -21.550 1.00 92.81 211 VAL A N 1
ATOM 1618 C CA . VAL A 1 211 ? -13.568 14.839 -20.802 1.00 92.81 211 VAL A CA 1
ATOM 1619 C C . VAL A 1 211 ? -12.176 15.325 -20.445 1.00 92.81 211 VAL A C 1
ATOM 1621 O O . VAL A 1 211 ? -11.392 14.576 -19.861 1.00 92.81 211 VAL A O 1
ATOM 1624 N N . ASN A 1 212 ? -11.876 16.586 -20.756 1.00 93.12 212 ASN A N 1
ATOM 1625 C CA . ASN A 1 212 ? -10.680 17.245 -20.249 1.00 93.12 212 ASN A CA 1
ATOM 1626 C C . ASN A 1 212 ? -10.954 17.804 -18.850 1.00 93.12 212 ASN A C 1
ATOM 1628 O O . ASN A 1 212 ? -11.749 18.729 -18.696 1.00 93.12 212 ASN A O 1
ATOM 1632 N N . LEU A 1 213 ? -10.288 17.254 -17.836 1.00 93.44 213 LEU A N 1
ATOM 1633 C CA . LEU A 1 213 ? -10.427 17.721 -16.454 1.00 93.44 213 LEU A CA 1
ATOM 1634 C C . LEU A 1 213 ? -9.492 18.894 -16.118 1.00 93.44 213 LEU A C 1
ATOM 1636 O O . LEU A 1 213 ? -9.713 19.580 -15.119 1.00 93.44 213 LEU A O 1
ATOM 1640 N N . GLY A 1 214 ? -8.449 19.127 -16.921 1.00 93.19 214 GLY A N 1
ATOM 1641 C CA . GLY A 1 214 ? -7.468 20.192 -16.700 1.00 93.19 214 GLY A CA 1
ATOM 1642 C C . GLY A 1 214 ? -6.929 20.204 -15.255 1.00 93.19 214 GLY A C 1
ATOM 1643 O O . GLY A 1 214 ? -6.462 19.167 -14.779 1.00 93.19 214 GLY A O 1
ATOM 1644 N N . PRO A 1 215 ? -7.027 21.330 -14.516 1.00 94.12 215 PRO A N 1
ATOM 1645 C CA . PRO A 1 215 ? -6.575 21.429 -13.122 1.00 94.12 215 PRO A CA 1
ATOM 1646 C C . PRO A 1 215 ? -7.195 20.398 -12.166 1.00 94.12 215 PRO A C 1
ATOM 1648 O O . PRO A 1 215 ? -6.532 19.956 -11.227 1.00 94.12 215 PRO A O 1
ATOM 1651 N N . LEU A 1 216 ? -8.437 19.959 -12.407 1.00 95.31 216 LEU A N 1
ATOM 1652 C CA . LEU A 1 216 ? -9.094 18.955 -11.560 1.00 95.31 216 LEU A CA 1
ATOM 1653 C C . LEU A 1 216 ? -8.395 17.592 -11.635 1.00 95.31 216 LEU A C 1
ATOM 1655 O O . LEU A 1 216 ? -8.442 16.830 -10.670 1.00 95.31 216 LEU A O 1
ATOM 1659 N N . TYR A 1 217 ? -7.696 17.296 -12.735 1.00 94.19 217 TYR A N 1
ATOM 1660 C CA . TYR A 1 217 ? -6.888 16.082 -12.845 1.00 94.19 217 TYR A CA 1
ATOM 1661 C C . TYR A 1 217 ? -5.689 16.105 -11.883 1.00 94.19 217 TYR A C 1
ATOM 1663 O O . TYR A 1 217 ? -5.365 15.090 -11.271 1.00 94.19 217 TYR A O 1
ATOM 1671 N N . TYR A 1 218 ? -5.075 17.272 -11.670 1.00 94.56 218 TYR A N 1
ATOM 1672 C CA . TYR A 1 218 ? -3.987 17.441 -10.699 1.00 94.56 218 TYR A CA 1
ATOM 1673 C C . TYR A 1 218 ? -4.483 17.315 -9.259 1.00 94.56 218 TYR A C 1
ATOM 1675 O O . TYR A 1 218 ? -3.834 16.662 -8.442 1.00 94.56 218 TYR A O 1
ATOM 1683 N N . VAL A 1 219 ? -5.670 17.854 -8.961 1.00 94.44 219 VAL A N 1
ATOM 1684 C CA . VAL A 1 219 ? -6.329 17.636 -7.663 1.00 94.44 219 VAL A CA 1
ATOM 1685 C C . VAL A 1 219 ? -6.588 16.146 -7.443 1.00 94.44 219 VAL A C 1
ATOM 1687 O O . VAL A 1 219 ? -6.277 15.628 -6.374 1.00 94.44 219 VAL A O 1
ATOM 1690 N N . TYR A 1 220 ? -7.083 15.435 -8.460 1.00 94.56 220 TYR A N 1
ATOM 1691 C CA . TYR A 1 220 ? -7.268 13.985 -8.404 1.00 94.56 220 TYR A CA 1
ATOM 1692 C C . TYR A 1 220 ? -5.958 13.239 -8.109 1.00 94.56 220 TYR A C 1
ATOM 1694 O O . TYR A 1 220 ? -5.936 12.413 -7.200 1.00 94.56 220 TYR A O 1
ATOM 1702 N N . MET A 1 221 ? -4.867 13.538 -8.820 1.00 94.00 221 MET A N 1
ATOM 1703 C CA . MET A 1 221 ? -3.565 12.894 -8.591 1.00 94.00 221 MET A CA 1
ATOM 1704 C C . MET A 1 221 ? -3.044 13.147 -7.171 1.00 94.00 221 MET A C 1
ATOM 1706 O O . MET A 1 221 ? -2.583 12.224 -6.500 1.00 94.00 221 MET A O 1
ATOM 1710 N N . SER A 1 222 ? -3.177 14.377 -6.675 1.00 94.38 222 SER A N 1
ATOM 1711 C CA . SER A 1 222 ? -2.798 14.702 -5.301 1.00 94.38 222 SER A CA 1
ATOM 1712 C C . SER A 1 222 ? -3.657 13.953 -4.274 1.00 94.38 222 SER A C 1
ATOM 1714 O O . SER A 1 222 ? -3.136 13.365 -3.326 1.00 94.38 222 SER A O 1
ATOM 1716 N N . MET A 1 223 ? -4.971 13.878 -4.501 1.00 94.00 223 MET A N 1
ATOM 1717 C CA . MET A 1 223 ? -5.894 13.121 -3.650 1.00 94.00 223 MET A CA 1
ATOM 1718 C C . MET A 1 223 ? -5.685 11.617 -3.715 1.00 94.00 223 MET A C 1
ATOM 1720 O O . MET A 1 223 ? -5.872 10.955 -2.700 1.00 94.00 223 MET A O 1
ATOM 1724 N N . LEU A 1 224 ? -5.235 11.069 -4.842 1.00 94.56 224 LEU A N 1
ATOM 1725 C CA . LEU A 1 224 ? -4.848 9.666 -4.941 1.00 94.56 224 LEU A CA 1
ATOM 1726 C C . LEU A 1 224 ? -3.645 9.353 -4.044 1.00 94.56 224 LEU A C 1
ATOM 1728 O O . LEU A 1 224 ? -3.649 8.324 -3.369 1.00 94.56 224 LEU A O 1
ATOM 1732 N N . SER A 1 225 ? -2.658 10.251 -3.989 1.00 93.12 225 SER A N 1
ATOM 1733 C CA . SER A 1 225 ? -1.525 10.145 -3.062 1.00 93.12 225 SER A CA 1
ATOM 1734 C C . SER A 1 225 ? -1.989 10.191 -1.608 1.00 93.12 225 SER A C 1
ATOM 1736 O O . SER A 1 225 ? -1.741 9.256 -0.847 1.00 93.12 225 SER A O 1
ATOM 1738 N N . THR A 1 226 ? -2.751 11.223 -1.239 1.00 93.19 226 THR A N 1
ATOM 1739 C CA . THR A 1 226 ? -3.295 11.375 0.119 1.00 93.19 226 THR A CA 1
ATOM 1740 C C . THR A 1 226 ? -4.191 10.212 0.532 1.00 93.19 226 THR A C 1
ATOM 1742 O O . THR A 1 226 ? -4.149 9.779 1.683 1.00 93.19 226 THR A O 1
ATOM 1745 N N . PHE A 1 227 ? -5.011 9.696 -0.382 1.00 94.75 227 PHE A N 1
ATOM 1746 C CA . PHE A 1 227 ? -5.854 8.535 -0.132 1.00 94.75 227 PHE A CA 1
ATOM 1747 C C . PHE A 1 227 ? -5.005 7.283 0.087 1.00 94.75 227 PHE A C 1
ATOM 1749 O O . PHE A 1 227 ? -5.224 6.569 1.061 1.00 94.75 227 PHE A O 1
ATOM 1756 N N . SER A 1 228 ? -4.017 7.022 -0.770 1.00 94.81 228 SER A N 1
ATOM 1757 C CA . SER A 1 228 ? -3.188 5.815 -0.681 1.00 94.81 228 SER A CA 1
ATOM 1758 C C . SER A 1 228 ? -2.435 5.730 0.650 1.00 94.81 228 SER A C 1
ATOM 1760 O O . SER A 1 228 ? -2.441 4.674 1.278 1.00 94.81 228 SER A O 1
ATOM 1762 N N . THR A 1 229 ? -1.852 6.834 1.131 1.00 93.19 229 THR A N 1
ATOM 1763 C CA . THR A 1 229 ? -1.126 6.861 2.415 1.00 93.19 229 THR A CA 1
ATOM 1764 C C . THR A 1 229 ? -2.056 6.710 3.615 1.00 93.19 229 THR A C 1
ATOM 1766 O O . THR A 1 229 ? -1.835 5.865 4.484 1.00 93.19 229 THR A O 1
ATOM 1769 N N . ASN A 1 230 ? -3.132 7.498 3.655 1.00 92.44 230 ASN A N 1
ATOM 1770 C CA . ASN A 1 230 ? -4.037 7.509 4.798 1.00 92.44 230 ASN A CA 1
ATOM 1771 C C . ASN A 1 230 ? -4.888 6.246 4.877 1.00 92.44 230 ASN A C 1
ATOM 1773 O O . ASN A 1 230 ? -5.185 5.797 5.976 1.00 92.44 230 ASN A O 1
ATOM 1777 N N . SER A 1 231 ? -5.290 5.670 3.744 1.00 93.69 231 SER A N 1
ATOM 1778 C CA . SER A 1 231 ? -6.187 4.513 3.721 1.00 93.69 231 SER A CA 1
ATOM 1779 C C . SER A 1 231 ? -5.532 3.239 4.266 1.00 93.69 231 SER A C 1
ATOM 1781 O O . SER A 1 231 ? -6.197 2.487 4.979 1.00 93.69 231 SER A O 1
ATOM 1783 N N . ILE A 1 232 ? -4.227 3.052 4.023 1.00 94.62 232 ILE A N 1
ATOM 1784 C CA . ILE A 1 232 ? -3.414 2.011 4.671 1.00 94.62 232 ILE A CA 1
ATOM 1785 C C . ILE A 1 232 ? -3.275 2.324 6.165 1.00 94.62 232 ILE A C 1
ATOM 1787 O O . ILE A 1 232 ? -3.507 1.450 6.994 1.00 94.62 232 ILE A O 1
ATOM 1791 N N . ASN A 1 233 ? -2.982 3.583 6.517 1.00 93.25 233 ASN A N 1
ATOM 1792 C CA . ASN A 1 233 ? -2.765 3.977 7.909 1.00 93.25 233 ASN A CA 1
ATOM 1793 C C . ASN A 1 233 ? -4.017 3.812 8.799 1.00 93.25 233 ASN A C 1
ATOM 1795 O O . ASN A 1 233 ? -3.944 3.366 9.938 1.00 93.25 233 ASN A O 1
ATOM 1799 N N . ILE A 1 234 ? -5.214 4.118 8.290 1.00 92.69 234 ILE A N 1
ATOM 1800 C CA . ILE A 1 234 ? -6.455 3.906 9.057 1.00 92.69 234 ILE A CA 1
ATOM 1801 C C . ILE A 1 234 ? -6.883 2.432 9.118 1.00 92.69 234 ILE A C 1
ATOM 1803 O O . ILE A 1 234 ? -7.800 2.100 9.875 1.00 92.69 234 ILE A O 1
ATOM 1807 N N . LEU A 1 235 ? -6.279 1.566 8.301 1.00 94.00 235 LEU A N 1
ATOM 1808 C CA . LEU A 1 235 ? -6.502 0.124 8.270 1.00 94.00 235 LEU A CA 1
ATOM 1809 C C . LEU A 1 235 ? -5.344 -0.595 8.978 1.00 94.00 235 LEU A C 1
ATOM 1811 O O . LEU A 1 235 ? -4.633 -1.398 8.384 1.00 94.00 235 LEU A O 1
ATOM 1815 N N . ALA A 1 236 ? -5.162 -0.281 10.256 1.00 92.88 236 ALA A N 1
ATOM 1816 C CA . ALA A 1 236 ? -3.990 -0.656 11.041 1.00 92.88 236 ALA A CA 1
ATOM 1817 C C . ALA A 1 236 ? -4.367 -1.138 12.452 1.00 92.88 236 ALA A C 1
ATOM 1819 O O . ALA A 1 236 ? -5.535 -1.076 12.862 1.00 92.88 236 ALA A O 1
ATOM 1820 N N . GLY A 1 237 ? -3.362 -1.575 13.214 1.00 89.81 237 GLY A N 1
ATOM 1821 C CA . GLY A 1 237 ? -3.488 -1.822 14.652 1.00 89.81 237 GLY A CA 1
ATOM 1822 C C . GLY A 1 237 ? -3.720 -3.276 15.065 1.00 89.81 237 GLY A C 1
ATOM 1823 O O . GLY A 1 237 ? -4.117 -3.524 16.202 1.00 89.81 237 GLY A O 1
ATOM 1824 N N . ILE A 1 238 ? -3.463 -4.230 14.166 1.00 95.56 238 ILE A N 1
ATOM 1825 C CA . ILE A 1 238 ? -3.198 -5.634 14.518 1.00 95.56 238 ILE A CA 1
ATOM 1826 C C . ILE A 1 238 ? -1.886 -6.080 13.865 1.00 95.56 238 ILE A C 1
ATOM 1828 O O . ILE A 1 238 ? -1.540 -5.634 12.768 1.00 95.56 238 ILE A O 1
ATOM 1832 N N . ASN A 1 239 ? -1.168 -6.993 14.507 1.00 96.31 239 ASN A N 1
ATOM 1833 C CA . ASN A 1 239 ? 0.155 -7.442 14.085 1.00 96.31 239 ASN A CA 1
ATOM 1834 C C . ASN A 1 239 ? 0.141 -8.006 12.655 1.00 96.31 239 ASN A C 1
ATOM 1836 O O . ASN A 1 239 ? -0.500 -9.024 12.378 1.00 96.31 239 ASN A O 1
ATOM 1840 N N . GLY A 1 240 ? 0.885 -7.363 11.750 1.00 95.75 240 GLY A N 1
ATOM 1841 C CA . GLY A 1 240 ? 0.983 -7.737 10.339 1.00 95.75 240 GLY A CA 1
ATOM 1842 C C . GLY A 1 240 ? 0.013 -7.017 9.399 1.00 95.75 240 GLY A C 1
ATOM 1843 O O . GLY A 1 240 ? 0.119 -7.222 8.190 1.00 95.75 240 GLY A O 1
ATOM 1844 N N . SER A 1 241 ? -0.934 -6.203 9.880 1.00 96.31 241 SER A N 1
ATOM 1845 C CA . SER A 1 241 ? -1.996 -5.638 9.023 1.00 96.31 241 SER A CA 1
ATOM 1846 C C . SER A 1 241 ? -1.504 -4.630 7.983 1.00 96.31 241 SER A C 1
ATOM 1848 O O . SER A 1 241 ? -1.873 -4.714 6.812 1.00 96.31 241 SER A O 1
ATOM 1850 N N . GLU A 1 242 ? -0.634 -3.712 8.379 1.00 96.56 242 GLU A N 1
ATOM 1851 C CA . GLU A 1 242 ? -0.131 -2.593 7.584 1.00 96.56 242 GLU A CA 1
ATOM 1852 C C . GLU A 1 242 ? 0.777 -3.097 6.457 1.00 96.56 242 GLU A C 1
ATOM 1854 O O . GLU A 1 242 ? 0.599 -2.769 5.285 1.00 96.56 242 GLU A O 1
ATOM 1859 N N . VAL A 1 243 ? 1.721 -3.978 6.797 1.00 97.69 243 VAL A N 1
ATOM 1860 C CA . VAL A 1 243 ? 2.658 -4.554 5.825 1.00 97.69 243 VAL A CA 1
ATOM 1861 C C . VAL A 1 243 ? 2.003 -5.625 4.944 1.00 97.69 243 VAL A C 1
ATOM 1863 O O . VAL A 1 243 ? 2.373 -5.747 3.779 1.00 97.69 243 VAL A O 1
ATOM 1866 N N . SER A 1 244 ? 1.012 -6.386 5.433 1.00 97.44 244 SER A N 1
ATOM 1867 C CA . SER A 1 244 ? 0.377 -7.448 4.624 1.00 97.44 244 SER A CA 1
ATOM 1868 C C . SER A 1 244 ? -0.479 -6.893 3.504 1.00 97.44 244 SER A C 1
ATOM 1870 O O . SER A 1 244 ? -0.383 -7.376 2.376 1.00 97.44 244 SER A O 1
ATOM 1872 N N . GLN A 1 245 ? -1.285 -5.870 3.785 1.00 96.81 245 GLN A N 1
ATOM 1873 C CA . GLN A 1 245 ? -2.096 -5.236 2.752 1.00 96.81 245 GLN A CA 1
ATOM 1874 C C . GLN A 1 245 ? -1.210 -4.565 1.695 1.00 96.81 245 GLN A C 1
ATOM 1876 O O . GLN A 1 245 ? -1.436 -4.775 0.505 1.00 96.81 245 GLN A O 1
ATOM 1881 N N . ALA A 1 246 ? -0.150 -3.856 2.110 1.00 98.00 246 ALA A N 1
ATOM 1882 C CA . ALA A 1 246 ? 0.802 -3.243 1.190 1.00 98.00 246 ALA A CA 1
ATOM 1883 C C . ALA A 1 246 ? 1.496 -4.308 0.328 1.00 98.00 246 ALA A C 1
ATOM 1885 O O . ALA A 1 246 ? 1.554 -4.178 -0.892 1.00 98.00 246 ALA A O 1
ATOM 1886 N N . LEU A 1 247 ? 1.940 -5.412 0.931 1.00 98.56 247 LEU A N 1
ATOM 1887 C CA . LEU A 1 247 ? 2.549 -6.525 0.208 1.00 98.56 247 LEU A CA 1
ATOM 1888 C C . LEU A 1 247 ? 1.603 -7.122 -0.846 1.00 98.56 247 LEU A C 1
ATOM 1890 O O . LEU A 1 247 ? 2.015 -7.331 -1.984 1.00 98.56 247 LEU A O 1
ATOM 1894 N N . ILE A 1 248 ? 0.339 -7.383 -0.499 1.00 98.62 248 ILE A N 1
ATOM 1895 C CA . ILE A 1 248 ? -0.632 -7.970 -1.436 1.00 98.62 248 ILE A CA 1
ATOM 1896 C C . ILE A 1 248 ? -0.965 -6.990 -2.569 1.00 98.62 248 ILE A C 1
ATOM 1898 O O . ILE A 1 248 ? -1.052 -7.411 -3.724 1.00 98.62 248 ILE A O 1
ATOM 1902 N N . ILE A 1 249 ? -1.116 -5.695 -2.275 1.00 98.56 249 ILE A N 1
ATOM 1903 C CA . ILE A 1 249 ? -1.341 -4.664 -3.300 1.00 98.56 249 ILE A CA 1
ATOM 1904 C C . ILE A 1 249 ? -0.132 -4.587 -4.237 1.00 98.56 249 ILE A C 1
ATOM 1906 O O . ILE A 1 249 ? -0.312 -4.665 -5.449 1.00 98.56 249 ILE A O 1
ATOM 1910 N N . ALA A 1 250 ? 1.090 -4.528 -3.705 1.00 98.62 250 ALA A N 1
ATOM 1911 C CA . ALA A 1 250 ? 2.312 -4.481 -4.507 1.00 98.62 250 ALA A CA 1
ATOM 1912 C C . ALA A 1 250 ? 2.467 -5.724 -5.398 1.00 98.62 250 ALA A C 1
ATOM 1914 O O . ALA A 1 250 ? 2.751 -5.597 -6.586 1.00 98.62 250 ALA A O 1
ATOM 1915 N N . LEU A 1 251 ? 2.191 -6.920 -4.868 1.00 98.56 251 LEU A N 1
ATOM 1916 C CA . LEU A 1 251 ? 2.158 -8.153 -5.660 1.00 98.56 251 LEU A CA 1
ATOM 1917 C C . LEU A 1 251 ? 1.082 -8.105 -6.752 1.00 98.56 251 LEU A C 1
ATOM 1919 O O . LEU A 1 251 ? 1.329 -8.550 -7.868 1.00 98.56 251 LEU A O 1
ATOM 1923 N N . SER A 1 252 ? -0.092 -7.541 -6.461 1.00 98.44 252 SER A N 1
ATOM 1924 C CA . SER A 1 252 ? -1.169 -7.385 -7.449 1.00 98.44 252 SER A CA 1
ATOM 1925 C C . SER A 1 252 ? -0.767 -6.422 -8.570 1.00 98.44 252 SER A C 1
ATOM 1927 O O . SER A 1 252 ? -1.045 -6.695 -9.736 1.00 98.44 252 SER A O 1
ATOM 1929 N N . VAL A 1 253 ? -0.061 -5.336 -8.243 1.00 98.31 253 VAL A N 1
ATOM 1930 C CA . VAL A 1 253 ? 0.508 -4.413 -9.236 1.00 98.31 253 VAL A CA 1
ATOM 1931 C C . VAL A 1 253 ? 1.581 -5.109 -10.073 1.00 98.31 253 VAL A C 1
ATOM 1933 O O . VAL A 1 253 ? 1.507 -5.032 -11.293 1.00 98.31 253 VAL A O 1
ATOM 1936 N N . ILE A 1 254 ? 2.495 -5.876 -9.466 1.00 97.75 254 ILE A N 1
ATOM 1937 C CA . ILE A 1 254 ? 3.481 -6.672 -10.219 1.00 97.75 254 ILE A CA 1
ATOM 1938 C C . ILE A 1 254 ? 2.770 -7.620 -11.182 1.00 97.75 254 ILE A C 1
ATOM 1940 O O . ILE A 1 254 ? 3.049 -7.588 -12.374 1.00 97.75 254 ILE A O 1
ATOM 1944 N N . VAL A 1 255 ? 1.816 -8.426 -10.705 1.00 96.31 255 VAL A N 1
ATOM 1945 C CA . VAL A 1 255 ? 1.055 -9.350 -11.564 1.00 96.31 255 VAL A CA 1
ATOM 1946 C C . VAL A 1 255 ? 0.368 -8.596 -12.701 1.00 96.31 255 VAL A C 1
ATOM 1948 O O . VAL A 1 255 ? 0.412 -9.057 -13.837 1.00 96.31 255 VAL A O 1
ATOM 1951 N N . ASN A 1 256 ? -0.221 -7.430 -12.425 1.00 95.12 256 ASN A N 1
ATOM 1952 C CA . ASN A 1 256 ? -0.784 -6.570 -13.457 1.00 95.12 256 ASN A CA 1
ATOM 1953 C C . ASN A 1 256 ? 0.271 -6.163 -14.490 1.00 95.12 256 ASN A C 1
ATOM 1955 O O . ASN A 1 256 ? 0.022 -6.322 -15.678 1.00 95.12 256 ASN A O 1
ATOM 1959 N N . ASP A 1 257 ? 1.429 -5.676 -14.057 1.00 94.81 257 ASP A N 1
ATOM 1960 C CA . ASP A 1 257 ? 2.483 -5.183 -14.941 1.00 94.81 257 ASP A CA 1
ATOM 1961 C C . ASP A 1 257 ? 3.056 -6.296 -15.823 1.00 94.81 257 ASP A C 1
ATOM 1963 O O . ASP A 1 257 ? 3.216 -6.099 -17.028 1.00 94.81 257 ASP A O 1
ATOM 1967 N N . LEU A 1 258 ? 3.274 -7.493 -15.263 1.00 92.12 258 LEU A N 1
ATOM 1968 C CA . LEU A 1 258 ? 3.771 -8.655 -16.008 1.00 92.12 258 LEU A CA 1
ATOM 1969 C C . LEU A 1 258 ? 2.856 -9.026 -17.194 1.00 92.12 258 LEU A C 1
ATOM 1971 O O . LEU A 1 258 ? 3.349 -9.553 -18.190 1.00 92.12 258 LEU A O 1
ATOM 1975 N N . LEU A 1 259 ? 1.552 -8.726 -17.137 1.00 89.56 259 LEU A N 1
ATOM 1976 C CA . LEU A 1 259 ? 0.621 -8.972 -18.250 1.00 89.56 259 LEU A CA 1
ATOM 1977 C C . LEU A 1 259 ? 0.851 -8.034 -19.448 1.00 89.56 259 LEU A C 1
ATOM 1979 O O . LEU A 1 259 ? 0.472 -8.372 -20.570 1.00 89.56 259 LEU A O 1
ATOM 1983 N N . TYR A 1 260 ? 1.473 -6.872 -19.246 1.00 88.06 260 TYR A N 1
ATOM 1984 C CA . TYR A 1 260 ? 1.774 -5.924 -20.325 1.00 88.06 260 TYR A CA 1
ATOM 1985 C C . TYR A 1 260 ? 3.146 -6.167 -20.959 1.00 88.06 260 TYR A C 1
ATOM 1987 O O . TYR A 1 260 ? 3.398 -5.670 -22.058 1.00 88.06 260 TYR A O 1
ATOM 1995 N N . LEU A 1 261 ? 4.024 -6.936 -20.310 1.00 84.19 261 LEU A N 1
ATOM 1996 C CA . LEU A 1 261 ? 5.373 -7.192 -20.805 1.00 84.19 261 LEU A CA 1
ATOM 1997 C C . LEU A 1 261 ? 5.395 -8.228 -21.950 1.00 84.19 261 LEU A C 1
ATOM 1999 O O . LEU A 1 261 ? 4.649 -9.213 -21.925 1.00 84.19 261 LEU A O 1
ATOM 2003 N N . PRO A 1 262 ? 6.285 -8.040 -22.943 1.00 79.31 262 PRO A N 1
ATOM 2004 C CA . PRO A 1 262 ? 6.650 -9.076 -23.897 1.00 79.31 262 PRO A CA 1
ATOM 2005 C C . PRO A 1 262 ? 7.683 -10.021 -23.265 1.00 79.31 262 PRO A C 1
ATOM 2007 O O . PRO A 1 262 ? 8.834 -9.649 -23.049 1.00 79.31 262 PRO A O 1
ATOM 2010 N N . TRP A 1 263 ? 7.278 -11.251 -22.974 1.00 78.25 263 TRP A N 1
ATOM 2011 C CA . TRP A 1 263 ? 8.136 -12.322 -22.477 1.00 78.25 263 TRP A CA 1
ATOM 2012 C C . TRP A 1 263 ? 8.714 -13.112 -23.652 1.00 78.25 263 TRP A C 1
ATOM 2014 O O . TRP A 1 263 ? 7.970 -13.811 -24.335 1.00 78.25 263 TRP A O 1
ATOM 2024 N N . PRO A 1 264 ? 10.025 -13.057 -23.913 1.00 63.50 264 PRO A N 1
ATOM 2025 C CA . PRO A 1 264 ? 10.639 -13.997 -24.836 1.00 63.50 264 PRO A CA 1
ATOM 2026 C C . PRO A 1 264 ? 10.656 -15.362 -24.159 1.00 63.50 264 PRO A C 1
ATOM 2028 O O . PRO A 1 264 ? 11.358 -15.570 -23.168 1.00 63.50 264 PRO A O 1
ATOM 2031 N N . ILE A 1 265 ? 9.820 -16.269 -24.649 1.00 62.03 265 ILE A N 1
ATOM 2032 C CA . ILE A 1 265 ? 9.829 -17.660 -24.222 1.00 62.03 265 ILE A CA 1
ATOM 2033 C C . ILE A 1 265 ? 10.513 -18.427 -25.346 1.00 62.03 265 ILE A C 1
ATOM 2035 O O . ILE A 1 265 ? 9.871 -18.884 -26.290 1.00 62.03 265 ILE A O 1
ATOM 2039 N N . ASP A 1 266 ? 11.835 -18.529 -25.239 1.00 54.69 266 ASP A N 1
ATOM 2040 C CA . ASP A 1 266 ? 12.660 -19.290 -26.169 1.00 54.69 266 ASP A CA 1
ATOM 2041 C C . ASP A 1 266 ? 13.047 -20.618 -25.514 1.00 54.69 266 ASP A C 1
ATOM 2043 O O . ASP A 1 266 ? 13.905 -20.671 -24.630 1.00 54.69 266 ASP A O 1
ATOM 2047 N N . PHE A 1 267 ? 12.396 -21.710 -25.922 1.00 54.94 267 PHE A N 1
ATOM 2048 C CA . PHE A 1 267 ? 12.805 -23.055 -25.529 1.00 54.94 267 PHE A CA 1
ATOM 2049 C C . PHE A 1 267 ? 13.764 -23.606 -26.582 1.00 54.94 267 PHE A C 1
ATOM 2051 O O . PHE A 1 267 ? 13.368 -23.991 -27.684 1.00 54.9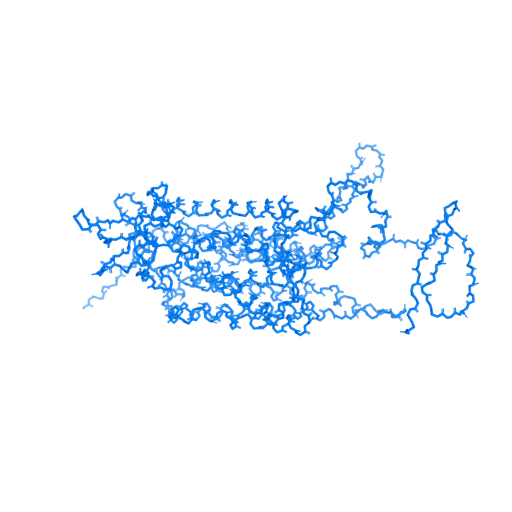4 267 PHE A O 1
ATOM 2058 N N . ARG A 1 268 ? 15.047 -23.685 -26.225 1.00 53.09 268 ARG A N 1
ATOM 2059 C CA . ARG A 1 268 ? 16.030 -24.449 -26.997 1.00 53.09 268 ARG A CA 1
ATOM 2060 C C . ARG A 1 268 ? 15.991 -25.890 -26.520 1.00 53.09 268 ARG A C 1
ATOM 2062 O O . ARG A 1 268 ? 16.420 -26.179 -25.405 1.00 53.09 268 ARG A O 1
ATOM 2069 N N . ILE A 1 269 ? 15.444 -26.786 -27.339 1.00 55.97 269 ILE A N 1
ATOM 2070 C CA . ILE A 1 269 ? 15.492 -28.224 -27.067 1.00 55.97 269 ILE A CA 1
ATOM 2071 C C . ILE A 1 269 ? 16.775 -28.760 -27.714 1.00 55.97 269 ILE A C 1
ATOM 2073 O O . ILE A 1 269 ? 16.853 -28.812 -28.944 1.00 55.97 269 ILE A O 1
ATOM 2077 N N . PRO A 1 270 ? 17.793 -29.156 -26.929 1.00 51.28 270 PRO A N 1
ATOM 2078 C CA . PRO A 1 270 ? 18.994 -29.768 -27.475 1.00 51.28 270 PRO A CA 1
ATOM 2079 C C . PRO A 1 270 ? 18.648 -31.134 -28.087 1.00 51.28 270 PRO A C 1
ATOM 2081 O O . PRO A 1 270 ? 18.511 -32.128 -27.379 1.00 51.28 270 PRO A O 1
ATOM 2084 N N . VAL A 1 271 ? 18.549 -31.209 -29.417 1.00 59.09 271 VAL A N 1
ATOM 2085 C CA . VAL A 1 271 ? 18.234 -32.443 -30.174 1.00 59.09 271 VAL A CA 1
ATOM 2086 C C . VAL A 1 271 ? 19.458 -33.369 -30.316 1.00 59.09 271 VAL A C 1
ATOM 2088 O O . VAL A 1 271 ? 19.451 -34.333 -31.078 1.00 59.09 271 VAL A O 1
ATOM 2091 N N . HIS A 1 272 ? 20.510 -33.117 -29.533 1.00 60.75 272 HIS A N 1
ATOM 2092 C CA . HIS A 1 272 ? 21.773 -33.858 -29.544 1.00 60.75 272 HIS A CA 1
ATOM 2093 C C . HIS A 1 272 ? 21.595 -35.366 -29.267 1.00 60.75 272 HIS A C 1
ATOM 2095 O O . HIS A 1 272 ? 22.378 -36.173 -29.757 1.00 60.75 272 HIS A O 1
ATOM 2101 N N . LEU A 1 273 ? 20.537 -35.762 -28.544 1.00 56.03 273 LEU A N 1
ATOM 2102 C CA . LEU A 1 273 ? 20.174 -37.167 -28.279 1.00 56.03 273 LEU A CA 1
ATOM 2103 C C . LEU A 1 273 ? 19.567 -37.904 -29.493 1.00 56.03 273 LEU A C 1
ATOM 2105 O O . LEU A 1 273 ? 19.447 -39.124 -29.462 1.00 56.03 273 LEU A O 1
ATOM 2109 N N . LEU A 1 274 ? 19.205 -37.184 -30.560 1.00 57.56 274 LEU A N 1
ATOM 2110 C CA . LEU A 1 274 ? 18.580 -37.703 -31.788 1.00 57.56 274 LEU A CA 1
ATOM 2111 C C . LEU A 1 274 ? 19.518 -37.644 -33.014 1.00 57.56 274 LEU A C 1
ATOM 2113 O O . LEU A 1 274 ? 19.077 -37.847 -34.142 1.00 57.56 274 LEU A O 1
ATOM 2117 N N . GLY A 1 275 ? 20.816 -37.389 -32.808 1.00 48.66 275 GLY A N 1
ATOM 2118 C CA . GLY A 1 275 ? 21.849 -37.505 -33.850 1.00 48.66 275 GLY A CA 1
ATOM 2119 C C . GLY A 1 275 ? 21.961 -36.327 -34.828 1.00 48.66 275 GLY A C 1
ATOM 2120 O O . GLY A 1 275 ? 22.757 -36.394 -35.761 1.00 48.66 275 GLY A O 1
ATOM 2121 N N . SER A 1 276 ? 21.216 -35.236 -34.619 1.00 52.12 276 SER A N 1
ATOM 2122 C CA . SER A 1 276 ? 21.310 -34.009 -35.424 1.00 52.12 276 SER A CA 1
ATOM 2123 C C . SER A 1 276 ? 22.040 -32.895 -34.666 1.00 52.12 276 SER A C 1
ATOM 2125 O O . SER A 1 276 ? 21.809 -32.698 -33.476 1.00 52.12 276 SER A O 1
ATOM 2127 N N . LYS A 1 277 ? 22.901 -32.135 -35.363 1.00 54.56 277 LYS A N 1
ATOM 2128 C CA . LYS A 1 277 ? 23.555 -30.911 -34.847 1.00 54.56 277 LYS A CA 1
ATOM 2129 C C . LYS A 1 277 ? 22.645 -29.671 -34.889 1.00 54.56 277 LYS A C 1
ATOM 2131 O O . LYS A 1 277 ? 23.109 -28.572 -34.609 1.00 54.56 277 LYS A O 1
ATOM 2136 N N . ALA A 1 278 ? 21.384 -29.823 -35.294 1.00 54.62 278 ALA A N 1
ATOM 2137 C CA . ALA A 1 278 ? 20.429 -28.725 -35.329 1.00 54.62 278 ALA A CA 1
ATOM 2138 C C . ALA A 1 278 ? 19.764 -28.552 -33.955 1.00 54.62 278 ALA A C 1
ATOM 2140 O O . ALA A 1 278 ? 19.109 -29.468 -33.455 1.00 54.62 278 ALA A O 1
ATOM 2141 N N . GLU A 1 279 ? 19.903 -27.366 -33.363 1.00 53.75 279 GLU A N 1
ATOM 2142 C CA . GLU A 1 279 ? 19.021 -26.921 -32.288 1.00 53.75 279 GLU A CA 1
ATOM 2143 C C . GLU A 1 279 ? 17.673 -26.556 -32.916 1.00 53.75 279 GLU A C 1
ATOM 2145 O O . GLU A 1 279 ? 17.599 -25.703 -33.800 1.00 53.75 279 GLU A O 1
ATOM 2150 N N . VAL A 1 280 ? 16.595 -27.224 -32.501 1.00 48.47 280 VAL A N 1
ATOM 2151 C CA . VAL A 1 280 ? 15.251 -26.775 -32.870 1.00 48.47 280 VAL A CA 1
ATOM 2152 C C . VAL A 1 280 ? 14.909 -25.640 -31.913 1.00 48.47 280 VAL A C 1
ATOM 2154 O O . VAL A 1 280 ? 14.586 -25.874 -30.746 1.00 48.47 280 VAL A O 1
ATOM 2157 N N . GLU A 1 281 ? 15.030 -24.404 -32.395 1.00 52.06 281 GLU A N 1
ATOM 2158 C CA . GLU A 1 281 ? 14.512 -23.234 -31.690 1.00 52.06 281 GLU A CA 1
ATOM 2159 C C . GLU A 1 281 ? 12.980 -23.263 -31.758 1.00 52.06 281 GLU A C 1
ATOM 2161 O O . GLU A 1 281 ? 12.370 -22.934 -32.776 1.00 52.06 281 GLU A O 1
ATOM 2166 N N . VAL A 1 282 ? 12.345 -23.687 -30.663 1.00 49.56 282 VAL A N 1
ATOM 2167 C CA . VAL A 1 282 ? 10.914 -23.468 -30.437 1.00 49.56 282 VAL A CA 1
ATOM 2168 C C . VAL A 1 282 ? 10.809 -22.210 -29.583 1.00 49.56 282 VAL A C 1
ATOM 2170 O O . VAL A 1 282 ? 10.765 -22.275 -28.355 1.00 49.56 282 VAL A O 1
ATOM 2173 N N . GLY A 1 283 ? 10.862 -21.051 -30.237 1.00 50.69 283 GLY A N 1
ATOM 2174 C CA . GLY A 1 283 ? 10.932 -19.758 -29.560 1.00 50.69 283 GLY A CA 1
ATOM 2175 C C . GLY A 1 283 ? 10.008 -18.707 -30.153 1.00 50.69 283 GLY A C 1
ATOM 2176 O O . GLY A 1 283 ? 9.712 -18.709 -31.351 1.00 50.69 283 GLY A O 1
ATOM 2177 N N . GLY A 1 284 ? 9.511 -17.828 -29.288 1.00 58.59 284 GLY A N 1
ATOM 2178 C CA . GLY A 1 284 ? 8.649 -16.715 -29.650 1.00 58.59 284 GLY A CA 1
ATOM 2179 C C . GLY A 1 284 ? 8.426 -15.757 -28.482 1.00 58.59 284 GLY A C 1
ATOM 2180 O O . GLY A 1 284 ? 8.487 -16.124 -27.308 1.00 58.59 284 GLY A O 1
ATOM 2181 N N . VAL A 1 285 ? 8.123 -14.501 -28.805 1.00 61.31 285 VAL A N 1
ATOM 2182 C CA . VAL A 1 285 ? 7.736 -13.505 -27.802 1.00 61.31 285 VAL A CA 1
ATOM 2183 C C . VAL A 1 285 ? 6.288 -13.763 -27.393 1.00 61.31 285 VAL A C 1
ATOM 2185 O O . VAL A 1 285 ? 5.349 -13.415 -28.112 1.00 61.31 285 VAL A O 1
ATOM 2188 N N . TRP A 1 286 ? 6.098 -14.382 -26.233 1.00 66.62 286 TRP A N 1
ATOM 2189 C CA . TRP A 1 286 ? 4.803 -14.469 -25.581 1.00 66.62 286 TRP A CA 1
ATOM 2190 C C . TRP A 1 286 ? 4.476 -13.126 -24.933 1.00 66.62 286 TRP A C 1
ATOM 2192 O O . TRP A 1 286 ? 5.234 -12.587 -24.140 1.00 66.62 286 TRP A O 1
ATOM 2202 N N . SER A 1 287 ? 3.317 -12.569 -25.236 1.00 66.19 287 SER A N 1
ATOM 2203 C CA . SER A 1 287 ? 2.756 -11.475 -24.446 1.00 66.19 287 SER A CA 1
ATOM 2204 C C . SER A 1 287 ? 1.318 -11.840 -24.136 1.00 66.19 287 SER A C 1
ATOM 2206 O O . SER A 1 287 ? 0.656 -12.465 -24.967 1.00 66.19 287 SER A O 1
ATOM 2208 N N . ALA A 1 288 ? 0.794 -11.415 -22.986 1.00 69.94 288 ALA A N 1
ATOM 2209 C CA . ALA A 1 288 ? -0.631 -11.592 -22.703 1.00 69.94 288 ALA A CA 1
ATOM 2210 C C . ALA A 1 288 ? -1.522 -10.700 -23.600 1.00 69.94 288 ALA A C 1
ATOM 2212 O O . ALA A 1 288 ? -2.728 -10.624 -23.396 1.00 69.94 288 ALA A O 1
ATOM 2213 N N . GLY A 1 289 ? -0.934 -9.990 -24.575 1.00 66.94 289 GLY A N 1
ATOM 2214 C CA . GLY A 1 289 ? -1.624 -9.116 -25.519 1.00 66.94 289 GLY A CA 1
ATOM 2215 C C . GLY A 1 289 ? -2.075 -7.780 -24.929 1.00 66.94 289 GLY A C 1
ATOM 2216 O O . GLY A 1 289 ? -2.541 -6.928 -25.679 1.00 66.94 289 GLY A O 1
ATOM 2217 N N . MET A 1 290 ? -1.895 -7.556 -23.622 1.00 78.81 290 MET A N 1
ATOM 2218 C CA . MET A 1 290 ? -2.450 -6.387 -22.928 1.00 78.81 290 MET A CA 1
ATOM 2219 C C . MET A 1 290 ? -1.783 -5.064 -23.306 1.00 78.81 290 MET A C 1
ATOM 2221 O O . MET A 1 290 ? -2.384 -4.006 -23.135 1.00 78.81 290 MET A O 1
ATOM 2225 N N . SER A 1 291 ? -0.554 -5.104 -23.828 1.00 74.00 291 SER A N 1
ATOM 2226 C CA . SER A 1 291 ? 0.120 -3.915 -24.347 1.00 74.00 291 SER A CA 1
ATOM 2227 C C . SER A 1 291 ? -0.336 -3.517 -25.751 1.00 74.00 291 SER A C 1
ATOM 2229 O O . SER A 1 291 ? -0.009 -2.417 -26.186 1.00 74.00 291 SER A O 1
ATOM 2231 N N . TYR A 1 292 ? -1.073 -4.373 -26.472 1.00 74.25 292 TYR A N 1
ATOM 2232 C CA . TYR A 1 292 ? -1.523 -4.140 -27.854 1.00 74.25 292 TYR A CA 1
ATOM 2233 C C . TYR A 1 292 ? -0.407 -3.691 -28.818 1.00 74.25 292 TYR A C 1
ATOM 2235 O O . TYR A 1 292 ? -0.639 -2.921 -29.747 1.00 74.25 292 TYR A O 1
ATOM 2243 N N . GLY A 1 293 ? 0.831 -4.137 -28.578 1.00 72.94 293 GLY A N 1
ATOM 2244 C CA . GLY A 1 293 ? 2.007 -3.709 -29.344 1.00 72.94 293 GLY A CA 1
ATOM 2245 C C . GLY A 1 293 ? 2.495 -2.285 -29.036 1.00 72.94 293 GLY A C 1
ATOM 2246 O O . GLY A 1 293 ? 3.444 -1.823 -29.667 1.00 72.94 293 GLY A O 1
ATOM 2247 N N . SER A 1 294 ? 1.892 -1.589 -28.067 1.00 82.12 294 SER A N 1
ATOM 2248 C CA . SER A 1 294 ? 2.323 -0.264 -27.620 1.00 82.12 294 SER A CA 1
ATOM 2249 C C . SER A 1 294 ? 3.595 -0.351 -26.784 1.00 82.12 294 SER A C 1
ATOM 2251 O O . SER A 1 294 ? 3.595 -0.848 -25.656 1.00 82.12 294 SER A O 1
ATOM 2253 N N . ARG A 1 295 ? 4.681 0.203 -27.326 1.00 82.19 295 ARG A N 1
ATOM 2254 C CA . ARG A 1 295 ? 5.962 0.349 -26.628 1.00 82.19 295 ARG A CA 1
ATOM 2255 C C . ARG A 1 295 ? 5.843 1.219 -25.375 1.00 82.19 295 ARG A C 1
ATOM 2257 O O . ARG A 1 295 ? 6.405 0.877 -24.344 1.00 82.19 295 ARG A O 1
ATOM 2264 N N . GLU A 1 296 ? 5.088 2.310 -25.457 1.00 85.62 296 GLU A N 1
ATOM 2265 C CA . GLU A 1 296 ? 4.894 3.240 -24.341 1.00 85.62 296 GLU A CA 1
ATOM 2266 C C . GLU A 1 296 ? 4.244 2.547 -23.136 1.00 85.62 296 GLU A C 1
ATOM 2268 O O . GLU A 1 296 ? 4.633 2.764 -21.991 1.00 85.62 296 GLU A O 1
ATOM 2273 N N . LEU A 1 297 ? 3.280 1.659 -23.391 1.00 85.56 297 LEU A N 1
ATOM 2274 C CA . LEU A 1 297 ? 2.598 0.917 -22.337 1.00 85.56 297 LEU A CA 1
ATOM 2275 C C . LEU A 1 297 ? 3.540 -0.094 -21.664 1.00 85.56 297 LEU A C 1
ATOM 2277 O O . LEU A 1 297 ? 3.547 -0.201 -20.440 1.00 85.56 297 LEU A O 1
ATOM 2281 N N . VAL A 1 298 ? 4.392 -0.771 -22.442 1.00 88.31 298 VAL A N 1
ATOM 2282 C CA . VAL A 1 298 ? 5.447 -1.649 -21.903 1.00 88.31 298 VAL A CA 1
ATOM 2283 C C . VAL A 1 298 ? 6.426 -0.858 -21.032 1.00 88.31 298 VAL A C 1
ATOM 2285 O O . VAL A 1 298 ? 6.722 -1.287 -19.920 1.00 88.31 298 VAL A O 1
ATOM 2288 N N . GLU A 1 299 ? 6.896 0.307 -21.490 1.00 89.19 299 GLU A N 1
ATOM 2289 C CA . GLU A 1 299 ? 7.827 1.159 -20.733 1.00 89.19 299 GLU A CA 1
ATOM 2290 C C . GLU A 1 299 ? 7.216 1.646 -19.407 1.00 89.19 299 GLU A C 1
ATOM 2292 O O . GLU A 1 299 ? 7.877 1.599 -18.369 1.00 89.19 299 GLU A O 1
ATOM 2297 N N . ARG A 1 300 ? 5.933 2.028 -19.405 1.00 92.00 300 ARG A N 1
ATOM 2298 C CA . ARG A 1 300 ? 5.190 2.418 -18.193 1.00 92.00 300 ARG A CA 1
ATOM 2299 C C . ARG A 1 300 ? 5.063 1.272 -17.181 1.00 92.00 300 ARG A C 1
ATOM 2301 O O . ARG A 1 300 ? 5.280 1.481 -15.988 1.00 92.00 300 ARG A O 1
ATOM 2308 N N . HIS A 1 301 ? 4.750 0.059 -17.636 1.00 94.06 301 HIS A N 1
ATOM 2309 C CA . HIS A 1 301 ? 4.655 -1.108 -16.750 1.00 94.06 301 HIS A CA 1
ATOM 2310 C C . HIS A 1 301 ? 6.031 -1.612 -16.284 1.00 94.06 301 HIS A C 1
ATOM 2312 O O . HIS A 1 301 ? 6.162 -2.040 -15.140 1.00 94.06 301 HIS A O 1
ATOM 2318 N N . LEU A 1 302 ? 7.084 -1.477 -17.099 1.00 93.06 302 LEU A N 1
ATOM 2319 C CA . LEU A 1 302 ? 8.468 -1.710 -16.666 1.00 93.06 302 LEU A CA 1
ATOM 2320 C C . LEU A 1 302 ? 8.898 -0.722 -15.577 1.00 93.06 302 LEU A C 1
ATOM 2322 O O . LEU A 1 302 ? 9.462 -1.140 -14.568 1.00 93.06 302 LEU A O 1
ATOM 2326 N N . PHE A 1 303 ? 8.588 0.567 -15.747 1.00 95.00 303 PHE A N 1
ATOM 2327 C CA . PHE A 1 303 ? 8.815 1.580 -14.717 1.00 95.00 303 PHE A CA 1
ATOM 2328 C C . PHE A 1 303 ? 8.146 1.181 -13.396 1.00 95.00 303 PHE A C 1
ATOM 2330 O O . PHE A 1 303 ? 8.797 1.177 -12.354 1.00 95.00 303 PHE A O 1
ATOM 2337 N N . SER A 1 304 ? 6.874 0.777 -13.442 1.00 97.38 304 SER A N 1
ATOM 2338 C CA . SER A 1 304 ? 6.148 0.310 -12.257 1.00 97.38 304 SER A CA 1
ATOM 2339 C C . SER A 1 304 ? 6.816 -0.907 -11.600 1.00 97.38 304 SER A C 1
ATOM 2341 O O . SER A 1 304 ? 7.044 -0.896 -10.388 1.00 97.38 304 SER A O 1
ATOM 2343 N N . LEU A 1 305 ? 7.242 -1.909 -12.380 1.00 96.12 305 LEU A N 1
ATOM 2344 C CA . LEU A 1 305 ? 7.959 -3.082 -11.863 1.00 96.12 305 LEU A CA 1
ATOM 2345 C C . LEU A 1 305 ? 9.248 -2.713 -11.122 1.00 96.12 305 LEU A C 1
ATOM 2347 O O . LEU A 1 305 ? 9.512 -3.271 -10.053 1.00 96.12 305 LEU A O 1
ATOM 2351 N N . TYR A 1 306 ? 10.033 -1.769 -11.648 1.00 96.62 306 TYR A N 1
ATOM 2352 C CA . TYR A 1 306 ? 11.276 -1.324 -11.007 1.00 96.62 306 TYR A CA 1
ATOM 2353 C C . TYR A 1 306 ? 11.046 -0.726 -9.614 1.00 96.62 306 TYR A C 1
ATOM 2355 O O . TYR A 1 306 ? 11.903 -0.872 -8.746 1.00 96.62 306 TYR A O 1
ATOM 2363 N N . PHE A 1 307 ? 9.883 -0.116 -9.372 1.00 98.12 307 PHE A N 1
ATOM 2364 C CA . PHE A 1 307 ? 9.486 0.381 -8.052 1.00 98.12 307 PHE A CA 1
ATOM 2365 C C . PHE A 1 307 ? 8.842 -0.711 -7.188 1.00 98.12 307 PHE A C 1
ATOM 2367 O O . PHE A 1 307 ? 9.115 -0.809 -5.993 1.00 98.12 307 PHE A O 1
ATOM 2374 N N . MET A 1 308 ? 8.002 -1.574 -7.758 1.00 98.38 308 MET A N 1
ATOM 2375 C CA . MET A 1 308 ? 7.243 -2.547 -6.967 1.00 98.38 308 MET A CA 1
ATOM 2376 C C . MET A 1 308 ? 8.072 -3.745 -6.491 1.00 98.38 308 MET A C 1
ATOM 2378 O O . MET A 1 308 ? 7.826 -4.227 -5.384 1.00 98.38 308 MET A O 1
ATOM 2382 N N . MET A 1 309 ? 9.065 -4.228 -7.249 1.00 97.44 309 MET A N 1
ATOM 2383 C CA . MET A 1 309 ? 9.860 -5.389 -6.808 1.00 97.44 309 MET A CA 1
ATOM 2384 C C . MET A 1 309 ? 10.698 -5.100 -5.549 1.00 97.44 309 MET A C 1
ATOM 2386 O O . MET A 1 309 ? 10.595 -5.883 -4.595 1.00 97.44 309 MET A O 1
ATOM 2390 N N . PRO A 1 310 ? 11.453 -3.982 -5.455 1.00 98.00 310 PRO A N 1
ATOM 2391 C CA . PRO A 1 310 ? 12.172 -3.659 -4.227 1.00 98.00 310 PRO A CA 1
ATOM 2392 C C . PRO A 1 310 ? 11.216 -3.383 -3.060 1.00 98.00 310 PRO A C 1
ATOM 2394 O O . PRO A 1 310 ? 11.517 -3.750 -1.924 1.00 98.00 310 PRO A O 1
ATOM 2397 N N . LEU A 1 311 ? 10.037 -2.805 -3.327 1.00 98.56 311 LEU A N 1
ATOM 2398 C CA . LEU A 1 311 ? 9.010 -2.588 -2.306 1.00 98.56 311 LEU A CA 1
ATOM 2399 C C . LEU A 1 311 ? 8.498 -3.914 -1.728 1.00 98.56 311 LEU A C 1
ATOM 2401 O O . LEU A 1 311 ? 8.420 -4.059 -0.508 1.00 98.56 311 LEU A O 1
ATOM 2405 N N . VAL A 1 312 ? 8.187 -4.894 -2.585 1.00 98.69 312 VAL A N 1
ATOM 2406 C CA . VAL A 1 312 ? 7.788 -6.249 -2.170 1.00 98.69 312 VAL A CA 1
ATOM 2407 C C . VAL A 1 312 ? 8.885 -6.900 -1.338 1.00 98.69 312 VAL A C 1
ATOM 2409 O O . VAL A 1 312 ? 8.590 -7.451 -0.281 1.00 98.69 312 VAL A O 1
ATOM 2412 N N . ALA A 1 313 ? 10.142 -6.808 -1.767 1.00 98.00 313 ALA A N 1
ATOM 2413 C CA . ALA A 1 313 ? 11.271 -7.377 -1.040 1.00 98.00 313 ALA A CA 1
ATOM 2414 C C . ALA A 1 313 ? 11.425 -6.798 0.373 1.00 98.00 313 ALA A C 1
ATOM 2416 O O . ALA A 1 313 ? 11.534 -7.551 1.344 1.00 98.00 313 ALA A O 1
ATOM 2417 N N . VAL A 1 314 ? 11.374 -5.474 0.509 1.00 98.25 314 VAL A N 1
ATOM 2418 C CA . VAL A 1 314 ? 11.432 -4.807 1.815 1.00 98.25 314 VAL A CA 1
ATOM 2419 C C . VAL A 1 314 ? 10.208 -5.163 2.665 1.00 98.25 314 VAL A C 1
ATOM 2421 O O . VAL A 1 314 ? 10.355 -5.493 3.841 1.00 98.25 314 VAL A O 1
ATOM 2424 N N . CYS A 1 315 ? 9.004 -5.183 2.084 1.00 98.44 315 CYS A N 1
ATOM 2425 C CA . CYS A 1 315 ? 7.790 -5.578 2.802 1.00 98.44 315 CYS A CA 1
ATOM 2426 C C . CYS A 1 315 ? 7.853 -7.036 3.274 1.00 98.44 315 CYS A C 1
ATOM 2428 O O . CYS A 1 315 ? 7.464 -7.316 4.402 1.00 98.44 315 CYS A O 1
ATOM 2430 N N . LEU A 1 316 ? 8.377 -7.966 2.470 1.00 97.56 316 LEU A N 1
ATOM 2431 C CA . LEU A 1 316 ? 8.587 -9.364 2.864 1.00 97.56 316 LEU A CA 1
ATOM 2432 C C . LEU A 1 316 ? 9.599 -9.480 4.008 1.00 97.56 316 LEU A C 1
ATOM 2434 O O . LEU A 1 316 ? 9.365 -10.220 4.968 1.00 97.56 316 LEU A O 1
ATOM 2438 N N . GLY A 1 317 ? 10.703 -8.735 3.932 1.00 95.81 317 GLY A N 1
ATOM 2439 C CA . GLY A 1 317 ? 11.715 -8.722 4.984 1.00 95.81 317 GLY A CA 1
ATOM 2440 C C . GLY A 1 317 ? 11.182 -8.144 6.295 1.00 95.81 317 GLY A C 1
ATOM 2441 O O . GLY A 1 317 ? 11.424 -8.698 7.367 1.00 95.81 317 GLY A O 1
ATOM 2442 N N . PHE A 1 318 ? 10.387 -7.076 6.219 1.00 97.56 318 PHE A N 1
ATOM 2443 C CA . PHE A 1 318 ? 9.751 -6.468 7.385 1.00 97.56 318 PHE A CA 1
ATOM 2444 C C . PHE A 1 318 ? 8.631 -7.335 7.964 1.00 97.56 318 PHE A C 1
ATOM 2446 O O . PHE A 1 318 ? 8.548 -7.518 9.180 1.00 97.56 318 PHE A O 1
ATOM 2453 N N . MET A 1 319 ? 7.809 -7.930 7.096 1.00 96.50 319 MET A N 1
ATOM 2454 C CA . MET A 1 319 ? 6.752 -8.873 7.455 1.00 96.50 319 MET A CA 1
ATOM 2455 C C . MET A 1 319 ? 7.294 -9.993 8.333 1.00 96.50 319 MET A C 1
ATOM 2457 O O . MET A 1 319 ? 6.645 -10.389 9.298 1.00 96.50 319 MET A O 1
ATOM 2461 N N . TYR A 1 320 ? 8.505 -10.479 8.052 1.00 95.19 320 TYR A N 1
ATOM 2462 C CA . TYR A 1 320 ? 9.136 -11.492 8.884 1.00 95.19 320 TYR A CA 1
ATOM 2463 C C . TYR A 1 320 ? 9.217 -11.080 10.359 1.00 95.19 320 TYR A C 1
ATOM 2465 O O . TYR A 1 320 ? 8.973 -11.915 11.220 1.00 95.19 320 TYR A O 1
ATOM 2473 N N . HIS A 1 321 ? 9.487 -9.814 10.675 1.00 95.12 321 HIS A N 1
ATOM 2474 C CA . HIS A 1 321 ? 9.607 -9.327 12.057 1.00 95.12 321 HIS A CA 1
ATOM 2475 C C . HIS A 1 321 ? 8.295 -8.790 12.636 1.00 95.12 321 HIS A C 1
ATOM 2477 O O . HIS A 1 321 ? 8.061 -8.914 13.840 1.00 95.12 321 HIS A O 1
ATOM 2483 N N . ASN A 1 322 ? 7.430 -8.227 11.792 1.00 96.25 322 ASN A N 1
ATOM 2484 C CA . ASN A 1 322 ? 6.148 -7.648 12.195 1.00 96.25 322 ASN A CA 1
ATOM 2485 C C . ASN A 1 322 ? 5.002 -8.673 12.279 1.00 96.25 322 ASN A C 1
ATOM 2487 O O . ASN A 1 322 ? 4.026 -8.442 12.988 1.00 96.25 322 ASN A O 1
ATOM 2491 N N . TRP A 1 323 ? 5.108 -9.825 11.606 1.00 95.38 323 TRP A N 1
ATOM 2492 C CA . TRP A 1 323 ? 4.079 -10.864 11.664 1.00 95.38 323 TRP A CA 1
ATOM 2493 C C . TRP A 1 323 ? 3.805 -11.310 13.100 1.00 95.38 323 TRP A C 1
ATOM 2495 O O . TRP A 1 323 ? 4.718 -11.371 13.919 1.00 95.38 323 TRP A O 1
ATOM 2505 N N . TYR A 1 324 ? 2.572 -11.726 13.383 1.00 91.50 324 TYR A N 1
ATOM 2506 C CA . TYR A 1 324 ? 2.156 -12.193 14.703 1.00 91.50 324 TYR A CA 1
ATOM 2507 C C . TYR A 1 324 ? 3.084 -13.287 15.293 1.00 91.50 324 TYR A C 1
ATOM 2509 O O . TYR A 1 324 ? 3.316 -14.305 14.622 1.00 91.50 324 TYR A O 1
ATOM 2517 N N . PRO A 1 325 ? 3.552 -13.153 16.554 1.00 92.81 325 PRO A N 1
ATOM 2518 C CA . PRO A 1 325 ? 3.558 -11.934 17.378 1.00 92.81 325 PRO A CA 1
ATOM 2519 C C . PRO A 1 325 ? 4.636 -10.941 16.902 1.00 92.81 325 PRO A C 1
ATOM 2521 O O . PRO A 1 325 ? 5.765 -11.358 16.589 1.00 92.81 325 PRO A O 1
ATOM 2524 N N . ALA A 1 326 ? 4.288 -9.651 16.847 1.00 93.81 326 ALA A N 1
ATOM 2525 C CA . ALA A 1 326 ? 5.170 -8.614 16.313 1.00 93.81 326 ALA A CA 1
ATOM 2526 C C . ALA A 1 326 ? 6.372 -8.344 17.225 1.00 93.81 326 ALA A C 1
ATOM 2528 O O . ALA A 1 326 ? 6.271 -8.346 18.449 1.00 93.81 326 ALA A O 1
ATOM 2529 N N . ARG A 1 327 ? 7.525 -8.088 16.600 1.00 93.94 327 ARG A N 1
ATOM 2530 C CA . ARG A 1 327 ? 8.780 -7.675 17.259 1.00 93.94 327 ARG A CA 1
ATOM 2531 C C . ARG A 1 327 ? 9.263 -6.297 16.813 1.00 93.94 327 ARG A C 1
ATOM 2533 O O . ARG A 1 327 ? 10.282 -5.820 17.295 1.00 93.94 327 ARG A O 1
ATOM 2540 N N . ALA A 1 328 ? 8.553 -5.695 15.868 1.00 95.44 328 ALA A N 1
ATOM 2541 C CA . ALA A 1 328 ? 8.840 -4.403 15.274 1.00 95.44 328 ALA A CA 1
ATOM 2542 C C . ALA A 1 328 ? 7.526 -3.812 14.765 1.00 95.44 328 ALA A C 1
ATOM 2544 O O . ALA A 1 328 ? 6.766 -4.524 14.098 1.00 95.44 328 ALA A O 1
ATOM 2545 N N . PHE A 1 329 ? 7.269 -2.536 15.049 1.00 96.56 329 PHE A N 1
ATOM 2546 C CA . PHE A 1 329 ? 6.113 -1.818 14.522 1.00 96.56 329 PHE A CA 1
ATOM 2547 C C . PHE A 1 329 ? 6.492 -0.938 13.329 1.00 96.56 329 PHE A C 1
ATOM 2549 O O . PHE A 1 329 ? 7.561 -0.322 13.324 1.00 96.56 329 PHE A O 1
ATOM 2556 N N . PRO A 1 330 ? 5.634 -0.892 12.295 1.00 96.25 330 PRO A N 1
ATOM 2557 C CA . PRO A 1 330 ? 5.909 -0.144 11.074 1.00 96.25 330 PRO A CA 1
ATOM 2558 C C . PRO A 1 330 ? 5.979 1.367 11.315 1.00 96.25 330 PRO A C 1
ATOM 2560 O O . PRO A 1 330 ? 6.837 2.026 10.727 1.00 96.25 330 PRO A O 1
ATOM 2563 N N . GLY A 1 331 ? 5.105 1.885 12.185 1.00 93.75 331 GLY A N 1
ATOM 2564 C CA . GLY A 1 331 ? 4.812 3.314 12.301 1.00 93.75 331 GLY A CA 1
ATOM 2565 C C . GLY A 1 331 ? 4.054 3.863 11.087 1.00 93.75 331 GLY A C 1
ATOM 2566 O O . GLY A 1 331 ? 3.890 3.181 10.065 1.00 93.75 331 GLY A O 1
ATOM 2567 N N . ASP A 1 332 ? 3.649 5.125 11.177 1.00 93.94 332 ASP A N 1
ATOM 2568 C CA . ASP A 1 332 ? 3.079 5.908 10.080 1.00 93.94 332 ASP A CA 1
ATOM 2569 C C . ASP A 1 332 ? 4.067 5.989 8.909 1.00 93.94 332 ASP A C 1
ATOM 2571 O O . ASP A 1 332 ? 3.658 5.993 7.743 1.00 93.94 332 ASP A O 1
ATOM 2575 N N . THR A 1 333 ? 5.374 5.950 9.194 1.00 95.69 333 THR A N 1
ATOM 2576 C CA . THR A 1 333 ? 6.434 5.968 8.179 1.00 95.69 333 THR A CA 1
ATOM 2577 C C . THR A 1 333 ? 6.226 4.917 7.080 1.00 95.69 333 THR A C 1
ATOM 2579 O O . THR A 1 333 ? 6.286 5.254 5.894 1.00 95.69 333 THR A O 1
ATOM 2582 N N . LEU A 1 334 ? 5.940 3.651 7.422 1.00 96.75 334 LEU A N 1
ATOM 2583 C CA . LEU A 1 334 ? 5.745 2.611 6.398 1.00 96.75 334 LEU A CA 1
ATOM 2584 C C . LEU A 1 334 ? 4.467 2.853 5.584 1.00 96.75 334 LEU A C 1
ATOM 2586 O O . LEU A 1 334 ? 4.469 2.666 4.365 1.00 96.75 334 LEU A O 1
ATOM 2590 N N . CYS A 1 335 ? 3.384 3.277 6.237 1.00 95.69 335 CYS A N 1
ATOM 2591 C CA . CYS A 1 335 ? 2.099 3.556 5.593 1.00 95.69 335 CYS A CA 1
ATOM 2592 C C . CYS A 1 335 ? 2.222 4.699 4.576 1.00 95.69 335 CYS A C 1
ATOM 2594 O O . CYS A 1 335 ? 1.712 4.605 3.457 1.00 95.69 335 CYS A O 1
ATOM 2596 N N . TYR A 1 336 ? 2.958 5.756 4.926 1.00 95.38 336 TYR A N 1
ATOM 2597 C CA . TYR A 1 336 ? 3.203 6.886 4.031 1.00 95.38 336 TYR A CA 1
ATOM 2598 C C . TYR A 1 336 ? 4.063 6.482 2.832 1.00 95.38 336 TYR A C 1
ATOM 2600 O O . TYR A 1 336 ? 3.749 6.848 1.700 1.00 95.38 336 TYR A O 1
ATOM 2608 N N . VAL A 1 337 ? 5.120 5.700 3.046 1.00 96.75 337 VAL A N 1
ATOM 2609 C CA . VAL A 1 337 ? 6.028 5.294 1.962 1.00 96.75 337 VAL A CA 1
ATOM 2610 C C . VAL A 1 337 ? 5.380 4.304 1.009 1.00 96.75 337 VAL A C 1
ATOM 2612 O O . VAL A 1 337 ? 5.472 4.482 -0.203 1.00 96.75 337 VAL A O 1
ATOM 2615 N N . THR A 1 338 ? 4.688 3.292 1.531 1.00 97.88 338 THR A N 1
ATOM 2616 C CA . THR A 1 338 ? 3.966 2.315 0.701 1.00 97.88 338 THR A CA 1
ATOM 2617 C C . THR A 1 338 ? 2.831 2.986 -0.069 1.00 97.88 338 THR A C 1
ATOM 2619 O O . THR A 1 338 ? 2.748 2.832 -1.287 1.00 97.88 338 THR A O 1
ATOM 2622 N N . GLY A 1 339 ? 2.017 3.812 0.596 1.00 96.94 339 GLY A N 1
ATOM 2623 C CA . GLY A 1 339 ? 0.954 4.579 -0.050 1.00 96.94 339 GLY A CA 1
ATOM 2624 C C . GLY A 1 339 ? 1.473 5.517 -1.142 1.00 96.94 339 GLY A C 1
ATOM 2625 O O . GLY A 1 339 ? 0.914 5.547 -2.239 1.00 96.94 339 GLY A O 1
ATOM 2626 N N . MET A 1 340 ? 2.575 6.231 -0.888 1.00 97.12 340 MET A N 1
ATOM 2627 C CA . MET A 1 340 ? 3.206 7.080 -1.899 1.00 97.12 340 MET A CA 1
ATOM 2628 C C . MET A 1 340 ? 3.780 6.257 -3.056 1.00 97.12 340 MET A C 1
ATOM 2630 O O . MET A 1 340 ? 3.609 6.646 -4.206 1.00 97.12 340 MET A O 1
ATOM 2634 N N . ALA A 1 341 ? 4.409 5.108 -2.793 1.00 98.19 341 ALA A N 1
ATOM 2635 C CA . ALA A 1 341 ? 4.924 4.233 -3.846 1.00 98.19 341 ALA A CA 1
ATOM 2636 C C . ALA A 1 341 ? 3.811 3.773 -4.795 1.00 98.19 341 ALA A C 1
ATOM 2638 O O . ALA A 1 341 ? 3.992 3.821 -6.011 1.00 98.19 341 ALA A O 1
ATOM 2639 N N . PHE A 1 342 ? 2.643 3.408 -4.256 1.00 98.31 342 PHE A N 1
ATOM 2640 C CA . PHE A 1 342 ? 1.468 3.071 -5.060 1.00 98.31 342 PHE A CA 1
ATOM 2641 C C . PHE A 1 342 ? 0.966 4.260 -5.875 1.00 98.31 342 PHE A C 1
ATOM 2643 O O . PHE A 1 342 ? 0.724 4.119 -7.073 1.00 98.31 342 PHE A O 1
ATOM 2650 N N . ALA A 1 343 ? 0.850 5.438 -5.263 1.00 96.81 343 ALA A N 1
ATOM 2651 C CA . ALA A 1 343 ? 0.416 6.639 -5.966 1.00 96.81 343 ALA A CA 1
ATOM 2652 C C . ALA A 1 343 ? 1.372 7.017 -7.107 1.00 96.81 343 ALA A C 1
ATOM 2654 O O . ALA A 1 343 ? 0.917 7.284 -8.217 1.00 96.81 343 ALA A O 1
ATOM 2655 N N . VAL A 1 344 ? 2.682 6.966 -6.860 1.00 96.69 344 VAL A N 1
ATOM 2656 C CA . VAL A 1 344 ? 3.739 7.209 -7.850 1.00 96.69 344 VAL A CA 1
ATOM 2657 C C . VAL A 1 344 ? 3.578 6.298 -9.062 1.00 96.69 344 VAL A C 1
ATOM 2659 O O . VAL A 1 344 ? 3.461 6.804 -10.179 1.00 96.69 344 VAL A O 1
ATOM 2662 N N . VAL A 1 345 ? 3.518 4.974 -8.870 1.00 97.12 345 VAL A N 1
ATOM 2663 C CA . VAL A 1 345 ? 3.403 4.054 -10.014 1.00 97.12 345 VAL A CA 1
ATOM 2664 C C . VAL A 1 345 ? 2.046 4.174 -10.695 1.00 97.12 345 VAL A C 1
ATOM 2666 O O . VAL A 1 345 ? 1.986 4.223 -11.917 1.00 97.12 345 VAL A O 1
ATOM 2669 N N . GLY A 1 346 ? 0.955 4.331 -9.941 1.00 95.69 346 GLY A N 1
ATOM 2670 C CA . GLY A 1 346 ? -0.381 4.492 -10.515 1.00 95.69 346 GLY A CA 1
ATOM 2671 C C . GLY A 1 346 ? -0.523 5.749 -11.375 1.00 95.69 346 GLY A C 1
ATOM 2672 O O . GLY A 1 346 ? -1.217 5.711 -12.395 1.00 95.69 346 GLY A O 1
ATOM 2673 N N . ILE A 1 347 ? 0.130 6.847 -10.980 1.00 93.88 347 ILE A N 1
ATOM 2674 C CA . ILE A 1 347 ? 0.121 8.122 -11.706 1.00 93.88 347 ILE A CA 1
ATOM 2675 C C . ILE A 1 347 ? 1.056 8.057 -12.915 1.00 93.88 347 ILE A C 1
ATOM 2677 O O . ILE A 1 347 ? 0.589 8.255 -14.034 1.00 93.88 347 ILE A O 1
ATOM 2681 N N . GLN A 1 348 ? 2.339 7.732 -12.716 1.00 92.00 348 GLN A N 1
ATOM 2682 C CA . GLN A 1 348 ? 3.339 7.772 -13.794 1.00 92.00 348 GLN A CA 1
ATOM 2683 C C . GLN A 1 348 ? 3.115 6.693 -14.856 1.00 92.00 348 GLN A C 1
ATOM 2685 O O . GLN A 1 348 ? 3.347 6.927 -16.039 1.00 92.00 348 GLN A O 1
ATOM 2690 N N . ALA A 1 349 ? 2.620 5.517 -14.470 1.00 91.25 349 ALA A N 1
ATOM 2691 C CA . ALA A 1 349 ? 2.313 4.452 -15.419 1.00 91.25 349 ALA A CA 1
ATOM 2692 C C . ALA A 1 349 ? 0.850 4.475 -15.906 1.00 91.25 349 ALA A C 1
ATOM 2694 O O . ALA A 1 349 ? 0.424 3.579 -16.632 1.00 91.25 349 ALA A O 1
ATOM 2695 N N . HIS A 1 350 ? 0.080 5.516 -15.558 1.00 90.31 350 HIS A N 1
ATOM 2696 C CA . HIS A 1 350 ? -1.282 5.768 -16.048 1.00 90.31 350 HIS A CA 1
ATOM 2697 C C . HIS A 1 350 ? -2.300 4.634 -15.816 1.00 90.31 350 HIS A C 1
ATOM 2699 O O . HIS A 1 350 ? -3.271 4.497 -16.565 1.00 90.31 350 HIS A O 1
ATOM 2705 N N . PHE A 1 351 ? -2.140 3.846 -14.752 1.00 92.56 351 PHE A N 1
ATOM 2706 C CA . PHE A 1 351 ? -3.099 2.802 -14.366 1.00 92.56 351 PHE A CA 1
ATOM 2707 C C . PHE A 1 351 ? -3.794 3.078 -13.025 1.00 92.56 351 PHE A C 1
ATOM 2709 O O . PHE A 1 351 ? -4.356 2.165 -12.421 1.00 92.56 351 PHE A O 1
ATOM 2716 N N . SER A 1 352 ? -3.839 4.333 -12.569 1.00 92.88 352 SER A N 1
ATOM 2717 C CA . SER A 1 352 ? -4.453 4.742 -11.294 1.00 92.88 352 SER A CA 1
ATOM 2718 C C . SER A 1 352 ? -5.876 4.206 -11.060 1.00 92.88 352 SER A C 1
ATOM 2720 O O . SER A 1 352 ? -6.241 3.887 -9.931 1.00 92.88 352 SER A O 1
ATOM 2722 N N . LYS A 1 353 ? -6.679 4.041 -12.121 1.00 90.75 353 LYS A N 1
ATOM 2723 C CA . LYS A 1 353 ? -8.014 3.418 -12.044 1.00 90.75 353 LYS A CA 1
ATOM 2724 C C . LYS A 1 353 ? -7.936 1.941 -11.643 1.00 90.75 353 LYS A C 1
ATOM 2726 O O . LYS A 1 353 ? -8.699 1.506 -10.790 1.00 90.75 353 LYS A O 1
ATOM 2731 N N . THR A 1 354 ? -7.013 1.185 -12.240 1.00 92.56 354 THR A N 1
ATOM 2732 C CA . THR A 1 354 ? -6.742 -0.216 -11.880 1.00 92.56 354 THR A CA 1
ATOM 2733 C C . THR A 1 354 ? -6.186 -0.303 -10.465 1.00 92.56 354 THR A C 1
ATOM 2735 O O . THR A 1 354 ? -6.619 -1.149 -9.691 1.00 92.56 354 THR A O 1
ATOM 2738 N N . LEU A 1 355 ? -5.285 0.612 -10.097 1.00 96.12 355 LEU A N 1
ATOM 2739 C CA . LEU A 1 355 ? -4.731 0.676 -8.747 1.00 96.12 355 LEU A CA 1
ATOM 2740 C C . LEU A 1 355 ? -5.832 0.845 -7.693 1.00 96.12 355 LEU A C 1
ATOM 2742 O O . LEU A 1 355 ? -5.848 0.110 -6.712 1.00 96.12 355 LEU A O 1
ATOM 2746 N N . LEU A 1 356 ? -6.793 1.748 -7.914 1.00 96.00 356 LEU A N 1
ATOM 2747 C CA . LEU A 1 356 ? -7.922 1.939 -6.996 1.00 96.00 356 LEU A CA 1
ATOM 2748 C C . LEU A 1 356 ? -8.774 0.673 -6.818 1.00 96.00 356 LEU A C 1
ATOM 2750 O O . LEU A 1 356 ? -9.320 0.470 -5.737 1.00 96.00 356 LEU A O 1
ATOM 2754 N N . LEU A 1 357 ? -8.857 -0.205 -7.825 1.00 95.50 357 LEU A N 1
ATOM 2755 C CA . LEU A 1 357 ? -9.532 -1.499 -7.671 1.00 95.50 357 LEU A CA 1
ATOM 2756 C C . LEU A 1 357 ? -8.771 -2.431 -6.717 1.00 95.50 357 LEU A C 1
ATOM 2758 O O . LEU A 1 357 ? -9.402 -3.151 -5.947 1.00 95.50 357 LEU A O 1
ATOM 2762 N N . PHE A 1 358 ? -7.435 -2.394 -6.705 1.00 97.75 358 PHE A N 1
ATOM 2763 C CA . PHE A 1 358 ? -6.643 -3.131 -5.712 1.00 97.75 358 PHE A CA 1
ATOM 2764 C C . PHE A 1 358 ? -6.797 -2.561 -4.295 1.00 97.75 358 PHE A C 1
ATOM 2766 O O . PHE A 1 358 ? -6.616 -3.290 -3.327 1.00 97.75 358 PHE A O 1
ATOM 2773 N N . PHE A 1 359 ? -7.210 -1.300 -4.157 1.00 97.81 359 PHE A N 1
ATOM 2774 C CA . PHE A 1 359 ? -7.512 -0.662 -2.873 1.00 97.81 359 PHE A CA 1
ATOM 2775 C C . PHE A 1 359 ? -8.941 -0.936 -2.364 1.00 97.81 359 PHE A C 1
ATOM 2777 O O . PHE A 1 359 ? -9.422 -0.237 -1.474 1.00 97.81 359 PHE A O 1
ATOM 2784 N N . LEU A 1 360 ? -9.669 -1.919 -2.908 1.00 96.88 360 LEU A N 1
ATOM 2785 C CA . LEU A 1 360 ? -11.081 -2.125 -2.565 1.00 96.88 360 LEU A CA 1
ATOM 2786 C C . LEU A 1 360 ? -11.344 -2.296 -1.049 1.00 96.88 360 LEU A C 1
ATOM 2788 O O . LEU A 1 360 ? -12.254 -1.631 -0.545 1.00 96.88 360 LEU A O 1
ATOM 2792 N N . PRO A 1 361 ? -10.569 -3.091 -0.280 1.00 97.25 361 PRO A N 1
ATOM 2793 C CA . PRO A 1 361 ? -10.751 -3.167 1.174 1.00 97.25 361 PRO A CA 1
ATOM 2794 C C . PRO A 1 361 ? -10.443 -1.852 1.897 1.00 97.25 361 PRO A C 1
ATOM 2796 O O . PRO A 1 361 ? -11.130 -1.505 2.856 1.00 97.25 361 PRO A O 1
ATOM 2799 N N . GLN A 1 362 ? -9.450 -1.094 1.429 1.00 97.88 362 GLN A N 1
ATOM 2800 C CA . GLN A 1 362 ? -9.087 0.220 1.964 1.00 97.88 362 GLN A CA 1
ATOM 2801 C C . GLN A 1 362 ? -10.194 1.244 1.701 1.00 97.88 362 GLN A C 1
ATOM 2803 O O . GLN A 1 362 ? -10.561 1.993 2.605 1.00 97.88 362 GLN A O 1
ATOM 2808 N N . ILE A 1 363 ? -10.771 1.243 0.494 1.00 97.31 363 ILE A N 1
ATOM 2809 C CA . ILE A 1 363 ? -11.933 2.063 0.129 1.00 97.31 363 ILE A CA 1
ATOM 2810 C C . ILE A 1 363 ? -13.116 1.697 1.025 1.00 97.31 363 ILE A C 1
ATOM 2812 O O . ILE A 1 363 ? -13.739 2.588 1.600 1.00 97.31 363 ILE A O 1
ATOM 2816 N N . PHE A 1 364 ? -13.403 0.403 1.196 1.00 97.06 364 PHE A N 1
ATOM 2817 C CA . PHE A 1 364 ? -14.475 -0.055 2.078 1.00 97.06 364 PHE A CA 1
ATOM 2818 C C . PHE A 1 364 ? -14.254 0.405 3.525 1.00 97.06 364 PHE A C 1
ATOM 2820 O O . PHE A 1 364 ? -15.158 0.985 4.124 1.00 97.06 364 PHE A O 1
ATOM 2827 N N . ASN A 1 365 ? -13.049 0.220 4.073 1.00 97.12 365 ASN A N 1
ATOM 2828 C CA . ASN A 1 365 ? -12.708 0.671 5.421 1.00 97.12 365 ASN A CA 1
ATOM 2829 C C . ASN A 1 365 ? -12.827 2.195 5.561 1.00 97.12 365 ASN A C 1
ATOM 2831 O O . ASN A 1 365 ? -13.388 2.666 6.545 1.00 97.12 365 ASN A O 1
ATOM 2835 N N . PHE A 1 366 ? -12.349 2.962 4.578 1.00 95.06 366 PHE A N 1
ATOM 2836 C CA . PHE A 1 366 ? -12.448 4.420 4.567 1.00 95.06 366 PHE A CA 1
ATOM 2837 C C . PHE A 1 366 ? -13.908 4.884 4.576 1.00 95.06 366 PHE A C 1
ATOM 2839 O O . PHE A 1 366 ? -14.289 5.655 5.455 1.00 95.06 366 PHE A O 1
ATOM 2846 N N . VAL A 1 367 ? -14.738 4.362 3.664 1.00 95.31 367 VAL A N 1
ATOM 2847 C CA . VAL A 1 367 ? -16.171 4.693 3.576 1.00 95.31 367 VAL A CA 1
ATOM 2848 C C . VAL A 1 367 ? -16.905 4.305 4.857 1.00 95.31 367 VAL A C 1
ATOM 2850 O O . VAL A 1 367 ? -17.689 5.102 5.376 1.00 95.31 367 VAL A O 1
ATOM 2853 N N . LEU A 1 368 ? -16.617 3.121 5.407 1.00 95.69 368 LEU A N 1
ATOM 2854 C CA . LEU A 1 368 ? -17.160 2.682 6.690 1.00 95.69 368 LEU A CA 1
ATOM 2855 C C . LEU A 1 368 ? -16.735 3.634 7.815 1.00 95.69 368 LEU A C 1
ATOM 2857 O O . LEU A 1 368 ? -17.570 4.025 8.618 1.00 95.69 368 LEU A O 1
ATOM 2861 N N . SER A 1 369 ? -15.474 4.065 7.850 1.00 94.06 369 SER A N 1
ATOM 2862 C CA . SER A 1 369 ? -14.919 4.986 8.850 1.00 94.06 369 SER A CA 1
ATOM 2863 C C . SER A 1 369 ? -15.397 6.438 8.728 1.00 94.06 369 SER A C 1
ATOM 2865 O O . SER A 1 369 ? -15.279 7.177 9.709 1.00 94.06 369 SER A O 1
ATOM 2867 N N . CYS A 1 370 ? -15.932 6.874 7.582 1.00 92.50 370 CYS A N 1
ATOM 2868 C CA . CYS A 1 370 ? -16.314 8.271 7.325 1.00 92.50 370 CYS A CA 1
ATOM 2869 C C . CYS A 1 370 ? -17.162 8.914 8.441 1.00 92.50 370 CYS A C 1
ATOM 2871 O O . CYS A 1 370 ? -16.816 10.019 8.864 1.00 92.50 370 CYS A O 1
ATOM 2873 N N . PRO A 1 371 ? -18.215 8.272 8.992 1.00 93.00 371 PRO A N 1
ATOM 2874 C CA . PRO A 1 371 ? -18.999 8.868 10.073 1.00 93.00 371 PRO A CA 1
ATOM 2875 C C . PRO A 1 371 ? -18.168 9.203 11.321 1.00 93.00 371 PRO A C 1
ATOM 2877 O O . PRO A 1 371 ? -18.430 10.214 11.968 1.00 93.00 371 PRO A O 1
ATOM 2880 N N . GLN A 1 372 ? -17.151 8.398 11.647 1.00 92.06 372 GLN A N 1
ATOM 2881 C CA . GLN A 1 372 ? -16.230 8.687 12.752 1.00 92.06 372 GLN A CA 1
ATOM 2882 C C . GLN A 1 372 ? -15.190 9.747 12.364 1.00 92.06 372 GLN A C 1
ATOM 2884 O O . GLN A 1 372 ? -14.949 10.675 13.132 1.00 92.06 372 GLN A O 1
ATOM 2889 N N . LEU A 1 373 ? -14.609 9.651 11.164 1.00 88.75 373 LEU A N 1
ATOM 2890 C CA . LEU A 1 373 ? -13.558 10.568 10.702 1.00 88.75 373 LEU A CA 1
ATOM 2891 C C . LEU A 1 373 ? -14.054 12.011 10.525 1.00 88.75 373 LEU A C 1
ATOM 2893 O O . LEU A 1 373 ? -13.327 12.948 10.839 1.00 88.75 373 LEU A O 1
ATOM 2897 N N . PHE A 1 374 ? -15.297 12.197 10.075 1.00 89.12 374 PHE A N 1
ATOM 2898 C CA . PHE A 1 374 ? -15.919 13.518 9.927 1.00 89.12 374 PHE A CA 1
ATOM 2899 C C . PHE A 1 374 ? -16.645 14.000 11.195 1.00 89.12 374 PHE A C 1
ATOM 2901 O O . PHE A 1 374 ? -17.305 15.036 11.169 1.00 89.12 374 PHE A O 1
ATOM 2908 N N . GLY A 1 375 ? -16.539 13.266 12.310 1.00 87.88 375 GLY A N 1
ATOM 2909 C CA . GLY A 1 375 ? -17.082 13.681 13.607 1.00 87.88 375 GLY A CA 1
ATOM 2910 C C . GLY A 1 375 ? -18.606 13.575 13.753 1.00 87.88 375 GLY A C 1
ATOM 2911 O O . GLY A 1 375 ? -19.159 14.130 14.700 1.00 87.88 375 GLY A O 1
ATOM 2912 N N . LEU A 1 376 ? -19.298 12.856 12.859 1.00 89.94 376 LEU A N 1
ATOM 2913 C CA . LEU A 1 376 ? -20.734 12.557 13.001 1.00 89.94 376 LEU A CA 1
ATOM 2914 C C . LEU A 1 376 ? -21.003 11.549 14.130 1.00 89.94 376 LEU A C 1
ATOM 2916 O O . LEU A 1 376 ? -22.073 11.572 14.745 1.00 89.94 376 LEU A O 1
ATOM 2920 N N . VAL A 1 377 ? -20.039 10.660 14.377 1.00 91.19 377 VAL A N 1
ATOM 2921 C CA . VAL A 1 377 ? -19.999 9.667 15.456 1.00 91.19 377 VAL A CA 1
ATOM 2922 C C . VAL A 1 377 ? -18.735 9.917 16.290 1.00 91.19 377 VAL A C 1
ATOM 2924 O O . VAL A 1 377 ? -17.686 10.191 15.702 1.00 91.19 377 VAL A O 1
ATOM 2927 N N . PRO A 1 378 ? -18.776 9.801 17.634 1.00 90.38 378 PRO A N 1
ATOM 2928 C CA . PRO A 1 378 ? -17.582 9.935 18.462 1.00 90.38 378 PRO A CA 1
ATOM 2929 C C . PRO A 1 378 ? -16.480 8.963 18.024 1.00 90.38 378 PRO A C 1
ATOM 2931 O O . PRO A 1 378 ? -16.682 7.744 17.984 1.00 90.38 378 PRO A O 1
ATOM 2934 N N . CYS A 1 379 ? -15.313 9.516 17.694 1.00 89.06 379 CYS A N 1
ATOM 2935 C CA . CYS A 1 379 ? -14.142 8.764 17.265 1.00 89.06 379 CYS A CA 1
ATOM 2936 C C . CYS A 1 379 ? -13.157 8.635 18.437 1.00 89.06 379 CYS A C 1
ATOM 2938 O O . CYS A 1 379 ? -12.542 9.638 18.813 1.00 89.06 379 CYS A O 1
ATOM 2940 N N . PRO A 1 380 ? -12.990 7.441 19.034 1.00 87.31 380 PRO A N 1
ATOM 2941 C CA . PRO A 1 380 ? -11.956 7.237 20.040 1.00 87.31 380 PRO A CA 1
ATOM 2942 C C . PRO A 1 380 ? -10.562 7.334 19.405 1.00 87.31 380 PRO A C 1
ATOM 2944 O O . PRO A 1 380 ? -10.406 7.153 18.195 1.00 87.31 380 PRO A O 1
ATOM 2947 N N . ARG A 1 381 ? -9.539 7.588 20.235 1.00 84.69 381 ARG A N 1
ATOM 2948 C CA . ARG A 1 381 ? -8.139 7.656 19.780 1.00 84.69 381 ARG A CA 1
ATOM 2949 C C . ARG A 1 381 ? -7.681 6.333 19.162 1.00 84.69 381 ARG A C 1
ATOM 2951 O O . ARG A 1 381 ? -7.100 6.333 18.085 1.00 84.69 381 ARG A O 1
ATOM 2958 N N . HIS A 1 382 ? -7.992 5.215 19.817 1.00 86.38 382 HIS A N 1
ATOM 2959 C CA . HIS A 1 382 ? -7.702 3.873 19.319 1.00 86.38 382 HIS A CA 1
ATOM 2960 C C . HIS A 1 382 ? -9.005 3.180 18.915 1.00 86.38 382 HIS A C 1
ATOM 2962 O O . HIS A 1 382 ? -9.930 3.063 19.717 1.00 86.38 382 HIS A O 1
ATOM 2968 N N . ARG A 1 383 ? -9.068 2.726 17.660 1.00 90.19 383 ARG A N 1
ATOM 2969 C CA . ARG A 1 383 ? -10.225 2.020 17.072 1.00 90.19 383 ARG A CA 1
ATOM 2970 C C . ARG A 1 383 ? -9.958 0.527 16.844 1.00 90.19 383 ARG A C 1
ATOM 2972 O O . ARG A 1 383 ? -10.700 -0.135 16.119 1.00 90.19 383 ARG A O 1
ATOM 2979 N N . VAL A 1 384 ? -8.890 0.012 17.451 1.00 92.75 384 VAL A N 1
ATOM 2980 C CA . VAL A 1 384 ? -8.513 -1.404 17.400 1.00 92.75 384 VAL A CA 1
ATOM 2981 C C . VAL A 1 384 ? -9.542 -2.267 18.141 1.00 92.75 384 VAL A C 1
ATOM 2983 O O . VAL A 1 384 ? -10.275 -1.742 18.989 1.00 92.75 384 VAL A O 1
ATOM 2986 N N . PRO A 1 385 ? -9.651 -3.567 17.823 1.00 96.00 385 PRO A N 1
ATOM 2987 C CA . PRO A 1 385 ? -10.475 -4.498 18.590 1.00 96.00 385 PRO A CA 1
ATOM 2988 C C . PRO A 1 385 ? -10.113 -4.530 20.079 1.00 96.00 385 PRO A C 1
ATOM 2990 O O . PRO A 1 385 ? -9.002 -4.179 20.470 1.00 96.00 385 PRO A O 1
ATOM 2993 N N . ARG A 1 386 ? -11.041 -4.985 20.921 1.00 94.69 386 ARG A N 1
ATOM 2994 C CA . ARG A 1 386 ? -10.784 -5.204 22.349 1.00 94.69 386 ARG A CA 1
ATOM 2995 C C . ARG A 1 386 ? -10.218 -6.607 22.554 1.00 94.69 386 ARG A C 1
ATOM 2997 O O . ARG A 1 386 ? -10.841 -7.574 22.130 1.00 94.69 386 ARG A O 1
ATOM 3004 N N . PHE A 1 387 ? -9.084 -6.717 23.233 1.00 94.62 387 PHE A N 1
ATOM 3005 C CA . PHE A 1 387 ? -8.493 -8.000 23.609 1.00 94.62 387 PHE A CA 1
ATOM 3006 C C . PHE A 1 387 ? -9.065 -8.517 24.936 1.00 94.62 387 PHE A C 1
ATOM 3008 O O . PHE A 1 387 ? -9.200 -7.746 25.890 1.00 94.62 387 PHE A O 1
ATOM 3015 N N . ASP A 1 388 ? -9.407 -9.805 24.979 1.00 94.25 388 ASP A N 1
ATOM 3016 C CA . ASP A 1 388 ? -9.815 -10.526 26.185 1.00 94.25 388 ASP A CA 1
ATOM 3017 C C . ASP A 1 388 ? -8.688 -11.481 26.643 1.00 94.25 388 ASP A C 1
ATOM 3019 O O . ASP A 1 388 ? -8.404 -12.458 25.943 1.00 94.25 388 ASP A O 1
ATOM 3023 N N . PRO A 1 389 ? -8.026 -11.215 27.789 1.00 90.75 389 PRO A N 1
ATOM 3024 C CA . PRO A 1 389 ? -6.919 -12.034 28.286 1.00 90.75 389 PRO A CA 1
ATOM 3025 C C . PRO A 1 389 ? -7.297 -13.475 28.636 1.00 90.75 389 PRO A C 1
ATOM 3027 O O . PRO A 1 389 ? -6.446 -14.355 28.504 1.00 90.75 389 PRO A O 1
ATOM 3030 N N . ASP A 1 390 ? -8.538 -13.721 29.063 1.00 92.44 390 ASP A N 1
ATOM 3031 C CA . ASP A 1 390 ? -8.955 -15.035 29.569 1.00 92.44 390 ASP A CA 1
ATOM 3032 C C . ASP A 1 390 ? -9.201 -16.019 28.419 1.00 92.44 390 ASP A C 1
ATOM 3034 O O . ASP A 1 390 ? -8.818 -17.188 28.480 1.00 92.44 390 ASP A O 1
ATOM 3038 N N . THR A 1 391 ? -9.807 -15.534 27.333 1.00 92.50 391 THR A N 1
ATOM 3039 C CA . THR A 1 391 ? -10.102 -16.335 26.135 1.00 92.50 391 THR A CA 1
ATOM 3040 C C . THR A 1 391 ? -9.037 -16.210 25.044 1.00 92.50 391 THR A C 1
ATOM 3042 O O . THR A 1 391 ? -9.012 -17.017 24.113 1.00 92.50 391 THR A O 1
ATOM 3045 N N . ASN A 1 392 ? -8.146 -15.215 25.150 1.00 92.38 392 ASN A N 1
ATOM 3046 C CA . ASN A 1 392 ? -7.177 -14.798 24.131 1.00 92.38 392 ASN A CA 1
ATOM 3047 C C . ASN A 1 392 ? -7.829 -14.329 22.808 1.00 92.38 392 ASN A C 1
ATOM 3049 O O . ASN A 1 392 ? -7.163 -14.249 21.775 1.00 92.38 392 ASN A O 1
ATOM 3053 N N . LEU A 1 393 ? -9.124 -13.994 22.817 1.00 96.00 393 LEU A N 1
ATOM 3054 C CA . LEU A 1 393 ? -9.874 -13.577 21.631 1.00 96.00 393 LEU A CA 1
ATOM 3055 C C . LEU A 1 393 ? -9.972 -12.052 21.507 1.00 96.00 393 LEU A C 1
ATOM 3057 O O . LEU A 1 393 ? -9.904 -11.303 22.482 1.00 96.00 393 LEU A O 1
ATOM 3061 N N . LEU A 1 394 ? -10.157 -11.585 20.271 1.00 96.75 394 LEU A N 1
ATOM 3062 C CA . LEU A 1 394 ? -10.516 -10.202 19.980 1.00 96.75 394 LEU A CA 1
ATOM 3063 C C . LEU A 1 394 ? -12.030 -10.068 19.839 1.00 96.75 394 LEU A C 1
ATOM 3065 O O . LEU A 1 394 ? -12.663 -10.808 19.085 1.00 96.75 394 LEU A O 1
ATOM 3069 N N . HIS A 1 395 ? -12.585 -9.070 20.516 1.00 96.38 395 HIS A N 1
ATOM 3070 C CA . HIS A 1 395 ? -13.986 -8.676 20.450 1.00 96.38 395 HIS A CA 1
ATOM 3071 C C . HIS A 1 395 ? -14.137 -7.305 19.778 1.00 96.38 395 HIS A C 1
ATOM 3073 O O . HIS A 1 395 ? -13.214 -6.484 19.845 1.00 96.38 395 HIS A O 1
ATOM 3079 N N . PRO A 1 396 ? -15.296 -7.015 19.157 1.00 96.06 396 PRO A N 1
ATOM 3080 C CA . PRO A 1 396 ? -15.556 -5.692 18.611 1.00 96.06 396 PRO A CA 1
ATOM 3081 C C . PRO A 1 396 ? -15.421 -4.619 19.699 1.00 96.06 396 PRO A C 1
ATOM 3083 O O . PRO A 1 396 ? -16.040 -4.714 20.764 1.00 96.06 396 PRO A O 1
ATOM 3086 N N . SER A 1 397 ? -14.610 -3.593 19.449 1.00 95.19 397 SER A N 1
ATOM 3087 C CA . SER A 1 397 ? -14.542 -2.431 20.332 1.00 95.19 397 SER A CA 1
ATOM 3088 C C . SER A 1 397 ? -15.713 -1.493 20.055 1.00 95.19 397 SER A C 1
ATOM 3090 O O . SER A 1 397 ? -16.193 -1.383 18.926 1.00 95.19 397 SER A O 1
ATOM 3092 N N . LYS A 1 398 ? -16.192 -0.809 21.096 1.00 94.06 398 LYS A N 1
ATOM 3093 C CA . LYS 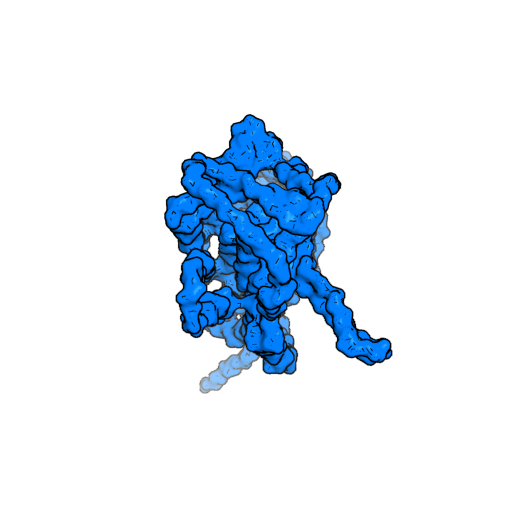A 1 398 ? -17.365 0.066 21.021 1.00 94.06 398 LYS A CA 1
ATOM 3094 C C . LYS A 1 398 ? -17.012 1.509 21.362 1.00 94.06 398 LYS A C 1
ATOM 3096 O O . LYS A 1 398 ? -16.083 1.771 22.123 1.00 94.06 398 LYS A O 1
ATOM 3101 N N . THR A 1 399 ? -17.779 2.435 20.802 1.00 92.62 399 THR A N 1
ATOM 3102 C CA . THR A 1 399 ? -17.804 3.851 21.158 1.00 92.62 399 THR A CA 1
ATOM 3103 C C . THR A 1 399 ? -19.069 4.151 21.963 1.00 92.62 399 THR A C 1
ATOM 3105 O O . THR A 1 399 ? -20.149 3.636 21.655 1.00 92.62 399 THR A O 1
ATOM 3108 N N . LEU A 1 400 ? -18.922 4.951 23.021 1.00 91.06 400 LEU A N 1
ATOM 3109 C CA . LEU A 1 400 ? -19.989 5.284 23.966 1.00 91.06 400 LEU A CA 1
ATOM 3110 C C . LEU A 1 400 ? -20.593 6.651 23.634 1.00 91.06 400 LEU A C 1
ATOM 3112 O O . LEU A 1 400 ? -19.872 7.627 23.410 1.00 91.06 400 LEU A O 1
ATOM 3116 N N . PHE A 1 401 ? -21.920 6.744 23.666 1.00 90.88 401 PHE A N 1
ATOM 3117 C CA . PHE A 1 401 ? -22.645 7.996 23.482 1.00 90.88 401 PHE A CA 1
ATOM 3118 C C . PHE A 1 401 ? -23.016 8.594 24.842 1.00 90.88 401 PHE A C 1
ATOM 3120 O O . PHE A 1 401 ? -23.995 8.204 25.468 1.00 90.88 401 PHE A O 1
ATOM 3127 N N . LEU A 1 402 ? -22.240 9.587 25.291 1.00 86.44 402 LEU A N 1
ATOM 3128 C CA . LEU A 1 402 ? -22.517 10.324 26.537 1.00 86.44 402 LEU A CA 1
ATOM 3129 C C . LEU A 1 402 ? -23.768 11.212 26.445 1.00 86.44 402 LEU A C 1
ATOM 3131 O O . LEU A 1 402 ? -24.346 11.603 27.455 1.00 86.44 402 LEU A O 1
ATOM 3135 N N . ARG A 1 403 ? -24.152 11.585 25.224 1.00 86.94 403 ARG A N 1
ATOM 3136 C CA . ARG A 1 403 ? -25.341 12.377 24.907 1.00 86.94 403 ARG A CA 1
ATOM 3137 C C . ARG A 1 403 ? -26.112 11.668 23.799 1.00 86.94 403 ARG A C 1
ATOM 3139 O O . ARG A 1 403 ? -25.473 11.015 22.970 1.00 86.94 403 ARG A O 1
ATOM 3146 N N . PRO A 1 404 ? -27.448 11.813 23.745 1.00 87.19 404 PRO A N 1
ATOM 3147 C CA . PRO A 1 404 ? -28.234 11.196 22.689 1.00 87.19 404 PRO A CA 1
ATOM 3148 C C . PRO A 1 404 ? -27.735 11.675 21.314 1.00 87.19 404 PRO A C 1
ATOM 3150 O O . PRO A 1 404 ? -27.533 12.880 21.125 1.00 87.19 404 PRO A O 1
ATOM 3153 N N . PRO A 1 405 ? -27.506 10.755 20.360 1.00 90.50 405 PRO A N 1
ATOM 3154 C CA . PRO A 1 405 ? -27.021 11.117 19.037 1.00 90.50 405 PRO A CA 1
ATOM 3155 C C . PRO A 1 405 ? -28.037 11.985 18.286 1.00 90.50 405 PRO A C 1
ATOM 3157 O O . PRO A 1 405 ? -29.247 11.913 18.508 1.00 90.50 405 PRO A O 1
ATOM 3160 N N . SER A 1 406 ? -27.541 12.794 17.346 1.00 92.56 406 SER A N 1
ATOM 3161 C CA . SER A 1 406 ? -28.400 13.588 16.462 1.00 92.56 406 SER A CA 1
ATOM 3162 C C . SER A 1 406 ? -29.337 12.691 15.634 1.00 92.56 406 SER A C 1
ATOM 3164 O O . SER A 1 406 ? -29.083 11.495 15.460 1.00 92.56 406 SER A O 1
ATOM 3166 N N . ARG A 1 407 ? -30.412 13.259 15.066 1.00 92.25 407 ARG A N 1
ATOM 3167 C CA . ARG A 1 407 ? -31.335 12.505 14.191 1.00 92.25 407 ARG A CA 1
ATOM 3168 C C . ARG A 1 407 ? -30.615 11.896 12.983 1.00 92.25 407 ARG A C 1
ATOM 3170 O O . ARG A 1 407 ? -30.861 10.739 12.656 1.00 92.25 407 ARG A O 1
ATOM 3177 N N . LEU A 1 408 ? -29.692 12.646 12.374 1.00 92.75 408 LEU A N 1
ATOM 3178 C CA . LEU A 1 408 ? -28.875 12.175 11.254 1.00 92.75 408 LEU A CA 1
ATOM 3179 C C . LEU A 1 408 ? -27.953 11.028 11.683 1.00 92.75 408 LEU A C 1
ATOM 3181 O O . LEU A 1 408 ? -27.941 9.979 11.047 1.00 92.75 408 LEU A O 1
ATOM 3185 N N . THR A 1 409 ? -27.230 11.197 12.792 1.00 92.69 409 THR A N 1
ATOM 3186 C CA . THR A 1 409 ? -26.348 10.157 13.342 1.00 92.69 409 THR A CA 1
ATOM 3187 C C . THR A 1 409 ? -27.139 8.888 13.671 1.00 92.69 409 THR A C 1
ATOM 3189 O O . THR A 1 409 ? -26.707 7.790 13.340 1.00 92.69 409 THR A O 1
ATOM 3192 N N . THR A 1 410 ? -28.330 9.027 14.258 1.00 93.31 410 THR A N 1
ATOM 3193 C CA . THR A 1 410 ? -29.227 7.903 14.577 1.00 93.31 410 THR A CA 1
ATOM 3194 C C . THR A 1 410 ? -29.685 7.168 13.319 1.00 93.31 410 THR A C 1
ATOM 3196 O O . THR A 1 410 ? -29.688 5.939 13.302 1.00 93.31 410 THR A O 1
ATOM 3199 N N . LEU A 1 411 ? -30.048 7.900 12.260 1.00 94.12 411 LEU A N 1
ATOM 3200 C CA . LEU A 1 411 ? -30.424 7.314 10.973 1.00 94.12 411 LEU A CA 1
ATOM 3201 C C . LEU A 1 411 ? -29.264 6.517 10.364 1.00 94.12 411 LEU A C 1
ATOM 3203 O O . LEU A 1 411 ? -29.463 5.373 9.963 1.00 94.12 411 LEU A O 1
ATOM 3207 N N . ILE A 1 412 ? -28.057 7.093 10.346 1.00 93.38 412 ILE A N 1
ATOM 3208 C CA . ILE A 1 412 ? -26.845 6.430 9.842 1.00 93.38 412 ILE A CA 1
ATOM 3209 C C . ILE A 1 412 ? -26.558 5.156 10.644 1.00 93.38 412 ILE A C 1
ATOM 3211 O O . ILE A 1 412 ? -26.360 4.099 10.052 1.00 93.38 412 ILE A O 1
ATOM 3215 N N . LEU A 1 413 ? -26.588 5.236 11.979 1.00 93.88 413 LEU A N 1
ATOM 3216 C CA . LEU A 1 413 ? -26.347 4.098 12.870 1.00 93.88 413 LEU A CA 1
ATOM 3217 C C . LEU A 1 413 ? -27.343 2.963 12.633 1.00 93.88 413 LEU A C 1
ATOM 3219 O O . LEU A 1 413 ? -26.942 1.808 12.505 1.00 93.88 413 LEU A O 1
ATOM 3223 N N . ARG A 1 414 ? -28.639 3.285 12.542 1.00 93.88 414 ARG A N 1
ATOM 3224 C CA . ARG A 1 414 ? -29.677 2.286 12.267 1.00 93.88 414 ARG A CA 1
ATOM 3225 C C . ARG A 1 414 ? -29.483 1.660 10.893 1.00 93.88 414 ARG A C 1
ATOM 3227 O O . ARG A 1 414 ? -29.512 0.443 10.801 1.00 93.88 414 ARG A O 1
ATOM 3234 N N . MET A 1 415 ? -29.216 2.460 9.862 1.00 94.56 415 MET A N 1
ATOM 3235 C CA . MET A 1 415 ? -28.988 1.958 8.506 1.00 94.56 415 MET A CA 1
ATOM 3236 C C . MET A 1 415 ? -27.770 1.022 8.441 1.00 94.56 415 MET A C 1
ATOM 3238 O O . MET A 1 415 ? -27.868 -0.088 7.918 1.00 94.56 415 MET A O 1
ATOM 3242 N N . PHE A 1 416 ? -26.646 1.409 9.048 1.00 94.88 416 PHE A N 1
ATOM 3243 C CA . PHE A 1 416 ? -25.441 0.573 9.089 1.00 94.88 416 PHE A CA 1
ATOM 3244 C C . PHE A 1 416 ? -25.683 -0.715 9.886 1.00 94.88 416 PHE A C 1
ATOM 3246 O O . PHE A 1 416 ? -25.196 -1.775 9.498 1.00 94.88 416 PHE A O 1
ATOM 3253 N N . SER A 1 417 ? -26.465 -0.642 10.966 1.00 94.62 417 SER A N 1
ATOM 3254 C CA . SER A 1 417 ? -26.841 -1.813 11.756 1.00 94.62 417 SER A CA 1
ATOM 3255 C C . SER A 1 417 ? -27.773 -2.754 10.988 1.00 94.62 417 SER A C 1
ATOM 3257 O O . SER A 1 417 ? -27.536 -3.958 10.976 1.00 94.62 417 SER A O 1
ATOM 3259 N N . THR A 1 418 ? -28.761 -2.233 10.247 1.00 94.19 418 THR A N 1
ATOM 3260 C CA . THR A 1 418 ? -29.641 -3.059 9.399 1.00 94.19 418 THR A CA 1
ATOM 3261 C C . THR A 1 418 ? -28.901 -3.731 8.246 1.00 94.19 418 THR A C 1
ATOM 3263 O O . THR A 1 418 ? -29.263 -4.836 7.854 1.00 94.19 418 THR A O 1
ATOM 3266 N N . LEU A 1 419 ? -27.849 -3.095 7.720 1.00 94.19 419 LEU A N 1
ATOM 3267 C CA . LEU A 1 419 ? -26.964 -3.695 6.715 1.00 94.19 419 LEU A CA 1
ATOM 3268 C C . LEU A 1 419 ? -25.964 -4.698 7.321 1.00 94.19 419 LEU A C 1
ATOM 3270 O O . LEU A 1 419 ? -25.226 -5.347 6.583 1.00 94.19 419 LEU A O 1
ATOM 3274 N N . GLY A 1 420 ? -25.930 -4.835 8.650 1.00 93.38 420 GLY A N 1
ATOM 3275 C CA . GLY A 1 420 ? -25.029 -5.741 9.360 1.00 93.38 420 GLY A CA 1
ATOM 3276 C C . GLY A 1 420 ? -23.572 -5.275 9.389 1.00 93.38 420 GLY A C 1
ATOM 3277 O O . GLY A 1 420 ? -22.675 -6.101 9.545 1.00 93.38 420 GLY A O 1
ATOM 3278 N N . PHE A 1 421 ? -23.312 -3.974 9.212 1.00 94.12 421 PHE A N 1
ATOM 3279 C CA . PHE A 1 421 ? -21.956 -3.422 9.285 1.00 94.12 421 PHE A CA 1
ATOM 3280 C C . PHE A 1 421 ? -21.489 -3.160 10.718 1.00 94.12 421 PHE A C 1
ATOM 3282 O O . PHE A 1 421 ? -20.290 -3.219 10.985 1.00 94.12 421 PHE A O 1
ATOM 3289 N N . ILE A 1 422 ? -22.419 -2.853 11.625 1.00 95.25 422 ILE A N 1
ATOM 3290 C CA . ILE A 1 422 ? -22.134 -2.530 13.026 1.00 95.25 422 ILE A CA 1
ATOM 3291 C C . ILE A 1 422 ? -23.199 -3.122 13.948 1.00 95.25 422 ILE A C 1
ATOM 3293 O O . ILE A 1 422 ? -24.373 -3.189 13.584 1.00 95.25 422 ILE A O 1
ATOM 3297 N N . ASP A 1 423 ? -22.803 -3.417 15.184 1.00 94.62 423 ASP A N 1
ATOM 3298 C CA . ASP A 1 423 ? -23.747 -3.656 16.274 1.00 94.62 423 ASP A CA 1
ATOM 3299 C C . ASP A 1 423 ? -23.985 -2.382 17.080 1.00 94.62 423 ASP A C 1
ATOM 3301 O O . ASP A 1 423 ? -23.052 -1.614 17.355 1.00 94.62 423 ASP A O 1
ATOM 3305 N N . VAL A 1 424 ? -25.242 -2.185 17.478 1.00 94.44 424 VAL A N 1
ATOM 3306 C CA . VAL A 1 424 ? -25.711 -1.029 18.243 1.00 94.44 424 VAL A CA 1
ATOM 3307 C C . VAL A 1 424 ? -26.433 -1.514 19.497 1.00 94.44 424 VAL A C 1
ATOM 3309 O O . VAL A 1 424 ? -27.346 -2.331 19.415 1.00 94.44 424 VAL A O 1
ATOM 3312 N N . THR A 1 425 ? -26.055 -0.982 20.659 1.00 92.25 425 THR A N 1
ATOM 3313 C CA . THR A 1 425 ? -26.747 -1.242 21.926 1.00 92.25 425 THR A CA 1
ATOM 3314 C C . THR A 1 425 ? -27.754 -0.119 22.183 1.00 92.25 425 THR A C 1
ATOM 3316 O O . THR A 1 425 ? -27.372 1.050 22.301 1.00 92.25 425 THR A O 1
ATOM 3319 N N . THR A 1 426 ? -29.040 -0.454 22.296 1.00 91.19 426 THR A N 1
ATOM 3320 C CA . THR A 1 426 ? -30.115 0.504 22.611 1.00 91.19 426 THR A CA 1
ATOM 3321 C C . THR A 1 426 ? -30.642 0.328 24.027 1.00 91.19 426 THR A C 1
ATOM 3323 O O . THR A 1 426 ? -30.745 -0.791 24.524 1.00 91.19 426 THR A O 1
ATOM 3326 N N . HIS A 1 427 ? -31.042 1.429 24.659 1.00 87.25 427 HIS A N 1
ATOM 3327 C CA . HIS A 1 427 ? -31.685 1.395 25.966 1.00 87.25 427 HIS A CA 1
ATOM 3328 C C . HIS A 1 427 ? -33.080 0.735 25.865 1.00 87.25 427 HIS A C 1
ATOM 3330 O O . HIS A 1 427 ? -33.875 1.175 25.027 1.00 87.25 427 HIS A O 1
ATOM 3336 N N . PRO A 1 428 ? -33.426 -0.246 26.727 1.00 83.25 428 PRO A N 1
ATOM 3337 C CA . PRO A 1 428 ? -34.652 -1.048 26.597 1.00 83.25 428 PRO A CA 1
ATOM 3338 C C . PRO A 1 428 ? -35.951 -0.231 26.540 1.00 83.25 428 PRO A C 1
ATOM 3340 O O . PRO A 1 428 ? -36.837 -0.531 25.752 1.00 83.25 428 PRO A O 1
ATOM 3343 N N . ASN A 1 429 ? -36.039 0.834 27.345 1.00 84.19 429 ASN A N 1
ATOM 3344 C CA . ASN A 1 429 ? -37.284 1.597 27.515 1.00 84.19 429 ASN A CA 1
ATOM 3345 C C . ASN A 1 429 ? -37.399 2.846 26.623 1.00 84.19 429 ASN A C 1
ATOM 3347 O O . ASN A 1 429 ? -38.502 3.252 26.282 1.00 84.19 429 ASN A O 1
ATOM 3351 N N . SER A 1 430 ? -36.282 3.490 26.270 1.00 83.25 430 SER A N 1
ATOM 3352 C CA . SER A 1 430 ? -36.287 4.767 25.535 1.00 83.25 430 SER A CA 1
ATOM 3353 C C . SER A 1 430 ? -35.921 4.619 24.057 1.00 83.25 430 SER A C 1
ATOM 3355 O O . SER A 1 430 ? -36.084 5.568 23.292 1.00 83.25 430 SER A O 1
ATOM 3357 N N . GLY A 1 431 ? -35.391 3.461 23.643 1.00 83.00 431 GLY A N 1
ATOM 3358 C CA . GLY A 1 431 ? -34.929 3.224 22.270 1.00 83.00 431 GLY A CA 1
ATOM 3359 C C . GLY A 1 431 ? -33.743 4.102 21.846 1.00 83.00 431 GLY A C 1
ATOM 3360 O O . GLY A 1 431 ? -33.399 4.146 20.660 1.00 83.00 431 GLY A O 1
ATOM 3361 N N . ILE A 1 432 ? -33.126 4.813 22.798 1.00 88.44 432 ILE A N 1
ATOM 3362 C CA . ILE A 1 432 ? -31.952 5.660 22.576 1.00 88.44 432 ILE A CA 1
ATOM 3363 C C . ILE A 1 432 ? -30.723 4.763 22.426 1.00 88.44 432 ILE A C 1
ATOM 3365 O O . ILE A 1 432 ? -30.540 3.805 23.176 1.00 88.44 432 ILE A O 1
ATOM 3369 N N . ILE A 1 433 ? -29.876 5.084 21.452 1.00 90.69 433 ILE A N 1
ATOM 3370 C CA . ILE A 1 433 ? -28.613 4.384 21.215 1.00 90.69 433 ILE A CA 1
ATOM 3371 C C . ILE A 1 433 ? -27.596 4.806 22.281 1.00 90.69 433 ILE A C 1
ATOM 3373 O O . ILE A 1 433 ? -27.316 5.996 22.419 1.00 90.69 433 ILE A O 1
ATOM 3377 N N . LEU A 1 434 ? -27.049 3.830 23.008 1.00 90.94 434 LEU A N 1
ATOM 3378 C CA . LEU A 1 434 ? -26.050 4.036 24.064 1.00 90.94 434 LEU A CA 1
ATOM 3379 C C . LEU A 1 434 ? -24.633 3.749 23.572 1.00 90.94 434 LEU A C 1
ATOM 3381 O O . LEU A 1 434 ? -23.694 4.472 23.899 1.00 90.94 434 LEU A O 1
ATOM 3385 N N . GLU A 1 435 ? -24.479 2.701 22.766 1.00 93.12 435 GLU A N 1
ATOM 3386 C CA . GLU A 1 435 ? -23.182 2.249 22.273 1.00 93.12 435 GLU A CA 1
ATOM 3387 C C . GLU A 1 435 ? -23.294 1.823 20.816 1.00 93.12 435 GLU A C 1
ATOM 3389 O O . GLU A 1 435 ? -24.318 1.281 20.394 1.00 93.12 435 GLU A O 1
ATOM 3394 N N . ALA A 1 436 ? -22.217 2.006 20.063 1.00 94.88 436 ALA A N 1
ATOM 3395 C CA . ALA A 1 436 ? -22.071 1.418 18.740 1.00 94.88 436 ALA A CA 1
ATOM 3396 C C . ALA A 1 436 ? -20.677 0.826 18.581 1.00 94.88 436 ALA A C 1
ATOM 3398 O O . ALA A 1 436 ? -19.712 1.315 19.165 1.00 94.88 436 ALA A O 1
ATOM 3399 N N . THR A 1 437 ? -20.561 -0.217 17.775 1.00 95.94 437 THR A N 1
ATOM 3400 C CA . THR A 1 437 ? -19.263 -0.780 17.397 1.00 95.94 437 THR A CA 1
ATOM 3401 C C . THR A 1 437 ? -18.428 0.255 16.635 1.00 95.94 437 THR A C 1
ATOM 3403 O O . THR A 1 437 ? -18.973 1.073 15.896 1.00 95.94 437 THR A O 1
ATOM 3406 N N . ASN A 1 438 ? -17.106 0.250 16.818 1.00 95.94 438 ASN A N 1
ATOM 3407 C CA . ASN A 1 438 ? -16.197 1.130 16.085 1.00 95.94 438 ASN A CA 1
ATOM 3408 C C . ASN A 1 438 ? -16.203 0.828 14.581 1.00 95.94 438 ASN A C 1
ATOM 3410 O O . ASN A 1 438 ? -16.281 -0.323 14.155 1.00 95.94 438 ASN A O 1
ATOM 3414 N N . PHE A 1 439 ? -16.092 1.876 13.764 1.00 94.94 439 PHE A N 1
ATOM 3415 C CA . PHE A 1 439 ? -16.374 1.813 12.333 1.00 94.94 439 PHE A CA 1
ATOM 3416 C C . PHE A 1 439 ? -15.096 1.492 11.556 1.00 94.94 439 PHE A C 1
ATOM 3418 O O . PHE A 1 439 ? -14.525 2.345 10.874 1.00 94.94 439 PHE A O 1
ATOM 3425 N N . THR A 1 440 ? -14.619 0.257 11.687 1.00 96.12 440 THR A N 1
ATOM 3426 C CA . THR A 1 440 ? -13.448 -0.247 10.958 1.00 96.12 440 THR A CA 1
ATOM 3427 C C . THR A 1 440 ? -13.732 -1.637 10.408 1.00 96.12 440 THR A C 1
ATOM 3429 O O . THR A 1 440 ? -14.514 -2.394 10.986 1.00 96.12 440 THR A O 1
ATOM 3432 N N . ILE A 1 441 ? -13.076 -2.003 9.306 1.00 96.50 441 ILE A N 1
ATOM 3433 C CA . ILE A 1 441 ? -13.248 -3.328 8.693 1.00 96.50 441 ILE A CA 1
ATOM 3434 C C . ILE A 1 441 ? -12.855 -4.462 9.659 1.00 96.50 441 ILE A C 1
ATOM 3436 O O . ILE A 1 441 ? -13.448 -5.534 9.626 1.00 96.50 441 ILE A O 1
ATOM 3440 N N . LEU A 1 442 ? -11.911 -4.206 10.576 1.00 96.69 442 LEU A N 1
ATOM 3441 C CA . LEU A 1 442 ? -11.509 -5.160 11.612 1.00 96.69 442 LEU A CA 1
ATOM 3442 C C . LEU A 1 442 ? -12.669 -5.476 12.561 1.00 96.69 442 LEU A C 1
ATOM 3444 O O . LEU A 1 442 ? -12.967 -6.642 12.802 1.00 96.69 442 LEU A O 1
ATOM 3448 N N . ASN A 1 443 ? -13.357 -4.446 13.064 1.00 96.88 443 ASN A N 1
ATOM 3449 C CA . ASN A 1 443 ? -14.527 -4.646 13.914 1.00 96.88 443 ASN A CA 1
ATOM 3450 C C . ASN A 1 443 ? -15.709 -5.219 13.122 1.00 96.88 443 ASN A C 1
ATOM 3452 O O . ASN A 1 443 ? -16.419 -6.070 13.645 1.00 96.88 443 ASN A O 1
ATOM 3456 N N . PHE A 1 444 ? -15.879 -4.831 11.855 1.00 96.94 444 PHE A N 1
ATOM 3457 C CA . PHE A 1 444 ? -16.876 -5.426 10.961 1.00 96.94 444 PHE A CA 1
ATOM 3458 C C . PHE A 1 444 ? -16.685 -6.943 10.807 1.00 96.94 444 PHE A C 1
ATOM 3460 O O . PHE A 1 444 ? -17.654 -7.695 10.918 1.00 96.94 444 PHE A O 1
ATOM 3467 N N . PHE A 1 445 ? -15.450 -7.422 10.620 1.00 97.44 445 PHE A N 1
ATOM 3468 C CA . PHE A 1 445 ? -15.186 -8.862 10.577 1.00 97.44 445 PHE A CA 1
ATOM 3469 C C . PHE A 1 445 ? -15.549 -9.552 11.890 1.00 97.44 445 PHE A C 1
ATOM 3471 O O . PHE A 1 445 ? -16.118 -10.638 11.851 1.00 97.44 445 PHE A O 1
ATOM 3478 N N . LEU A 1 446 ? -15.283 -8.926 13.037 1.00 97.06 446 LEU A N 1
ATOM 3479 C CA . LEU A 1 446 ? -15.635 -9.485 14.345 1.00 97.06 446 LEU A CA 1
ATOM 3480 C C . LEU A 1 446 ? -17.148 -9.491 14.604 1.00 97.06 446 LEU A C 1
ATOM 3482 O O . LEU A 1 446 ? -17.653 -10.434 15.204 1.00 97.06 446 LEU A O 1
ATOM 3486 N N . VAL A 1 447 ? -17.879 -8.484 14.120 1.00 95.81 447 VAL A N 1
ATOM 3487 C CA . VAL A 1 447 ? -19.352 -8.455 14.160 1.00 95.81 447 VAL A CA 1
ATOM 3488 C C . VAL A 1 447 ? -19.925 -9.560 13.273 1.00 95.81 447 VAL A C 1
ATOM 3490 O O . VAL A 1 447 ? -20.824 -10.291 13.682 1.00 95.81 447 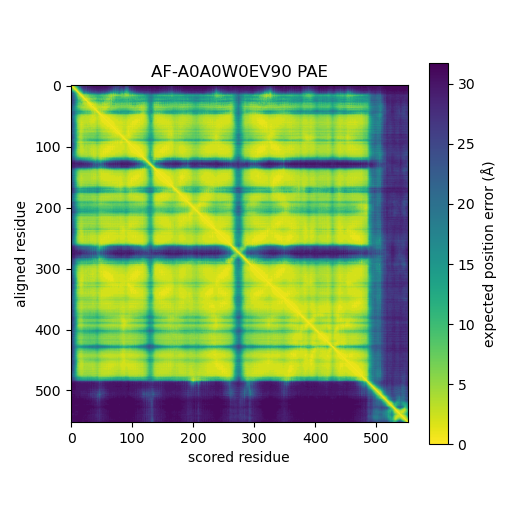VAL A O 1
ATOM 3493 N N . ARG A 1 448 ? -19.393 -9.731 12.057 1.00 95.94 448 ARG A N 1
ATOM 3494 C CA . ARG A 1 448 ? -19.983 -10.643 11.069 1.00 95.94 448 ARG A CA 1
ATOM 3495 C C . ARG A 1 448 ? -19.576 -12.105 11.240 1.00 95.94 448 ARG A C 1
ATOM 3497 O O . ARG A 1 448 ? -20.384 -12.987 10.956 1.00 95.94 448 ARG A O 1
ATOM 3504 N N . LEU A 1 449 ? -18.330 -12.355 11.633 1.00 96.81 449 LEU A N 1
ATOM 3505 C CA . LEU A 1 449 ? -17.727 -13.689 11.731 1.00 96.81 449 LEU A CA 1
ATOM 3506 C C . LEU A 1 449 ? -17.534 -14.148 13.184 1.00 96.81 449 LEU A C 1
ATOM 3508 O O . LEU A 1 449 ? -17.151 -15.294 13.407 1.00 96.81 449 LEU A O 1
ATOM 3512 N N . GLY A 1 450 ? -17.806 -13.273 14.154 1.00 96.44 450 GLY A N 1
ATOM 3513 C CA . GLY A 1 450 ? -17.639 -13.530 15.578 1.00 96.44 450 GLY A CA 1
ATOM 3514 C C . GLY A 1 450 ? -16.223 -13.248 16.107 1.00 96.44 450 GLY A C 1
ATOM 3515 O O . GLY A 1 450 ? -15.306 -12.930 15.340 1.00 96.44 450 GLY A O 1
ATOM 3516 N N . PRO A 1 451 ? -16.032 -13.361 17.437 1.00 97.19 451 PRO A N 1
ATOM 3517 C CA . PRO A 1 451 ? -14.738 -13.173 18.085 1.00 97.19 451 PRO A CA 1
ATOM 3518 C C . PRO A 1 451 ? -13.691 -14.163 17.576 1.00 97.19 451 PRO A C 1
ATOM 3520 O O . PRO A 1 451 ? -13.964 -15.353 17.414 1.00 97.19 451 PRO A O 1
ATOM 3523 N N . MET A 1 452 ? -12.471 -13.687 17.343 1.00 97.25 452 MET A N 1
ATOM 3524 C CA . MET A 1 452 ? -11.386 -14.530 16.839 1.00 97.25 452 MET A CA 1
ATOM 3525 C C . MET A 1 452 ? -10.024 -14.079 17.356 1.00 97.25 452 MET A C 1
ATOM 3527 O O . MET A 1 452 ? -9.831 -12.926 17.730 1.00 97.25 452 MET A O 1
ATOM 3531 N N . ASN A 1 453 ? -9.055 -14.994 17.339 1.00 95.69 453 ASN A N 1
ATOM 3532 C CA . ASN A 1 453 ? -7.662 -14.669 17.635 1.00 95.69 453 ASN A CA 1
ATOM 3533 C C . ASN A 1 453 ? -7.112 -13.634 16.642 1.00 95.69 453 ASN A C 1
ATOM 3535 O O . ASN A 1 453 ? -7.421 -13.678 15.450 1.00 95.69 453 ASN A O 1
ATOM 3539 N N . GLU A 1 454 ? -6.193 -12.786 17.100 1.00 95.94 454 GLU A N 1
ATOM 3540 C CA . GLU A 1 454 ? -5.551 -11.750 16.278 1.00 95.94 454 GLU A CA 1
ATOM 3541 C C . GLU A 1 454 ? -4.904 -12.307 15.002 1.00 95.94 454 GLU A C 1
ATOM 3543 O O . GLU A 1 454 ? -5.131 -11.794 13.906 1.00 95.94 454 GLU A O 1
ATOM 3548 N N . LYS A 1 455 ? -4.177 -13.428 15.117 1.00 95.62 455 LYS A N 1
ATOM 3549 C CA . LYS A 1 455 ? -3.590 -14.126 13.963 1.00 95.62 455 LYS A CA 1
ATOM 3550 C C . LYS A 1 455 ? -4.647 -14.521 12.927 1.00 95.62 455 LYS A C 1
ATOM 3552 O O . LYS A 1 455 ? -4.382 -14.479 11.729 1.00 95.62 455 LYS A O 1
ATOM 3557 N N . ARG A 1 456 ? -5.838 -14.930 13.371 1.00 97.12 456 ARG A N 1
ATOM 3558 C CA . ARG A 1 456 ? -6.928 -15.289 12.461 1.00 97.12 456 ARG A CA 1
ATOM 3559 C C . ARG A 1 456 ? -7.544 -14.041 11.836 1.00 97.12 456 ARG A C 1
ATOM 3561 O O . ARG A 1 456 ? -7.816 -14.060 10.642 1.00 97.12 456 ARG A O 1
ATOM 3568 N N . LEU A 1 457 ? -7.691 -12.961 12.601 1.00 97.69 457 LEU A N 1
ATOM 3569 C CA . LEU A 1 457 ? -8.223 -11.694 12.104 1.00 97.69 457 LEU A CA 1
ATOM 3570 C C . LEU A 1 457 ? -7.339 -11.087 11.007 1.00 97.69 457 LEU A C 1
ATOM 3572 O O . LEU A 1 457 ? -7.857 -10.705 9.959 1.00 97.69 457 LEU A O 1
ATOM 3576 N N . VAL A 1 458 ? -6.011 -11.070 11.185 1.00 97.12 458 VAL A N 1
ATOM 3577 C CA . VAL A 1 458 ? -5.096 -10.587 10.132 1.00 97.12 458 VAL A CA 1
ATOM 3578 C C . VAL A 1 458 ? -5.124 -11.494 8.898 1.00 97.12 458 VAL A C 1
ATOM 3580 O O . VAL A 1 458 ? -5.091 -11.002 7.775 1.00 97.12 458 VAL A O 1
ATOM 3583 N N . GLN A 1 459 ? -5.287 -12.811 9.065 1.00 97.88 459 GLN A N 1
ATOM 3584 C CA . GLN A 1 459 ? -5.487 -13.723 7.932 1.00 97.88 459 GLN A CA 1
ATOM 3585 C C . GLN A 1 459 ? -6.796 -13.445 7.185 1.00 97.88 459 GLN A C 1
ATOM 3587 O O . GLN A 1 459 ? -6.798 -13.463 5.959 1.00 97.88 459 GLN A O 1
ATOM 3592 N N . VAL A 1 460 ? -7.896 -13.164 7.892 1.00 98.12 460 VAL A N 1
ATOM 3593 C CA . VAL A 1 460 ? -9.172 -12.772 7.269 1.00 98.12 460 VAL A CA 1
ATOM 3594 C C . VAL A 1 460 ? -9.002 -11.472 6.482 1.00 98.12 460 VAL A C 1
ATOM 3596 O O . VAL A 1 460 ? -9.442 -11.402 5.334 1.00 98.12 460 VAL A O 1
ATOM 3599 N N . LEU A 1 461 ? -8.296 -10.486 7.044 1.00 97.81 461 LEU A N 1
ATOM 3600 C CA . LEU A 1 461 ? -7.959 -9.248 6.342 1.00 97.81 461 LEU A CA 1
ATOM 3601 C C . LEU A 1 461 ? -7.164 -9.531 5.058 1.00 97.81 461 LEU A C 1
ATOM 3603 O O . LEU A 1 461 ? -7.560 -9.079 3.984 1.00 97.81 461 LEU A O 1
ATOM 3607 N N . MET A 1 462 ? -6.106 -10.340 5.132 1.00 98.19 462 MET A N 1
ATOM 3608 C CA . MET A 1 462 ? -5.316 -10.734 3.961 1.00 98.19 462 MET A CA 1
ATOM 3609 C C . MET A 1 462 ? -6.149 -11.474 2.912 1.00 98.19 462 MET A C 1
ATOM 3611 O O . MET A 1 462 ? -6.054 -11.166 1.727 1.00 98.19 462 MET A O 1
ATOM 3615 N N . CYS A 1 463 ? -6.995 -12.420 3.324 1.00 98.12 463 CYS A N 1
ATOM 3616 C CA . CYS A 1 463 ? -7.894 -13.127 2.415 1.00 98.12 463 CYS A CA 1
ATOM 3617 C C . CYS A 1 463 ? -8.875 -12.165 1.734 1.00 98.12 463 CYS A C 1
ATOM 3619 O O . CYS A 1 463 ? -9.102 -12.291 0.533 1.00 98.12 463 CYS A O 1
ATOM 3621 N N . SER A 1 464 ? -9.412 -11.181 2.463 1.00 97.81 464 SER A N 1
ATOM 3622 C CA . SER A 1 464 ? -10.280 -10.147 1.887 1.00 97.81 464 SER A CA 1
ATOM 3623 C C . SER A 1 464 ? -9.538 -9.267 0.876 1.00 97.81 464 SER A C 1
ATOM 3625 O O . SER A 1 464 ? -10.095 -8.933 -0.167 1.00 97.81 464 SER A O 1
ATOM 3627 N N . GLN A 1 465 ? -8.260 -8.972 1.129 1.00 98.38 465 GLN A N 1
ATOM 3628 C CA . GLN A 1 465 ? -7.399 -8.231 0.212 1.00 98.38 465 GLN A CA 1
ATOM 3629 C C . GLN A 1 465 ? -7.107 -9.018 -1.064 1.00 98.38 465 GLN A C 1
ATOM 3631 O O . GLN A 1 465 ? -7.269 -8.481 -2.156 1.00 98.38 465 GLN A O 1
ATOM 3636 N N . VAL A 1 466 ? -6.756 -10.300 -0.948 1.00 98.44 466 VAL A N 1
ATOM 3637 C CA . VAL A 1 466 ? -6.556 -11.181 -2.109 1.00 98.44 466 VAL A CA 1
ATOM 3638 C C . VAL A 1 466 ? -7.851 -11.324 -2.911 1.00 98.44 466 VAL A C 1
ATOM 3640 O O . VAL A 1 466 ? -7.823 -11.207 -4.134 1.00 98.44 466 VAL A O 1
ATOM 3643 N N . ALA A 1 467 ? -8.992 -11.519 -2.246 1.00 98.06 467 ALA A N 1
ATOM 3644 C CA . ALA A 1 467 ? -10.293 -11.584 -2.909 1.00 98.06 467 ALA A CA 1
ATOM 3645 C C . ALA A 1 467 ? -10.631 -10.272 -3.639 1.00 98.06 467 ALA A C 1
ATOM 3647 O O . ALA A 1 467 ? -11.096 -10.308 -4.778 1.00 98.06 467 ALA A O 1
ATOM 3648 N N . GLY A 1 468 ? -10.334 -9.124 -3.022 1.00 97.62 468 GLY A N 1
ATOM 3649 C CA . GLY A 1 468 ? -10.446 -7.806 -3.647 1.00 97.62 468 GLY A CA 1
ATOM 3650 C C . GLY A 1 468 ? -9.571 -7.675 -4.895 1.00 97.62 468 GLY A C 1
ATOM 3651 O O . GLY A 1 468 ? -10.063 -7.239 -5.933 1.00 97.62 468 GLY A O 1
ATOM 3652 N N . SER A 1 469 ? -8.316 -8.130 -4.843 1.00 97.25 469 SER A N 1
ATOM 3653 C CA . SER A 1 469 ? -7.417 -8.134 -6.004 1.00 97.25 469 SER A CA 1
ATOM 3654 C C . SER A 1 469 ? -7.885 -9.062 -7.127 1.00 97.25 469 SER A C 1
ATOM 3656 O O . SER A 1 469 ? -7.817 -8.693 -8.299 1.00 97.25 469 SER A O 1
ATOM 3658 N N . ILE A 1 470 ? -8.407 -10.247 -6.802 1.00 97.12 470 ILE A N 1
ATOM 3659 C CA . ILE A 1 470 ? -8.994 -11.156 -7.799 1.00 97.12 470 ILE A CA 1
ATOM 3660 C C . ILE A 1 470 ? -10.205 -10.491 -8.461 1.00 97.12 470 ILE A C 1
ATOM 3662 O O . ILE A 1 470 ? -10.302 -10.477 -9.688 1.00 97.12 470 ILE A O 1
ATOM 3666 N N . LEU A 1 471 ? -11.097 -9.887 -7.672 1.00 95.69 471 LEU A N 1
ATOM 3667 C CA . LEU A 1 471 ? -12.238 -9.140 -8.199 1.00 95.69 471 LEU A CA 1
ATOM 3668 C C . LEU A 1 471 ? -11.780 -7.976 -9.086 1.00 95.69 471 LEU A C 1
ATOM 3670 O O . LEU A 1 471 ? -12.343 -7.776 -10.159 1.00 95.69 471 LEU A O 1
ATOM 3674 N N . ALA A 1 472 ? -10.734 -7.250 -8.690 1.00 94.69 472 ALA A N 1
ATOM 3675 C CA . ALA A 1 472 ? -10.144 -6.182 -9.489 1.00 94.69 472 ALA A CA 1
ATOM 3676 C C . ALA A 1 472 ? -9.674 -6.688 -10.859 1.00 94.69 472 ALA A C 1
ATOM 3678 O O . ALA A 1 472 ? -9.976 -6.061 -11.874 1.00 94.69 472 ALA A O 1
ATOM 3679 N N . PHE A 1 473 ? -9.009 -7.845 -10.911 1.00 93.06 473 PHE A N 1
ATOM 3680 C CA . PHE A 1 473 ? -8.602 -8.468 -12.170 1.00 93.06 473 PHE A CA 1
ATOM 3681 C C . PHE A 1 473 ? -9.790 -8.906 -13.028 1.00 93.06 473 PHE A C 1
ATOM 3683 O O . PHE A 1 473 ? -9.805 -8.633 -14.229 1.00 93.06 473 PHE A O 1
ATOM 3690 N N . VAL A 1 474 ? -10.815 -9.515 -12.426 1.00 92.44 474 VAL A N 1
ATOM 3691 C CA . VAL A 1 474 ? -12.055 -9.883 -13.131 1.00 92.44 474 VAL A CA 1
ATOM 3692 C C . VAL A 1 474 ? -12.737 -8.643 -13.710 1.00 92.44 474 VAL A C 1
ATOM 3694 O O . VAL A 1 474 ? -13.135 -8.641 -14.874 1.00 92.44 474 VAL A O 1
ATOM 3697 N N . VAL A 1 475 ? -12.824 -7.557 -12.942 1.00 90.19 475 VAL A N 1
ATOM 3698 C CA . VAL A 1 475 ? -13.401 -6.292 -13.412 1.00 90.19 475 VAL A CA 1
ATOM 3699 C C . VAL A 1 475 ? -12.555 -5.699 -14.539 1.00 90.19 475 VAL A C 1
ATOM 3701 O O . VAL A 1 475 ? -13.093 -5.330 -15.581 1.00 90.19 475 VAL A O 1
ATOM 3704 N N . ARG A 1 476 ? -11.231 -5.637 -14.369 1.00 88.38 476 ARG A N 1
ATOM 3705 C CA . ARG A 1 476 ? -10.310 -4.993 -15.315 1.00 88.38 476 ARG A CA 1
ATOM 3706 C C . ARG A 1 476 ? -10.188 -5.732 -16.647 1.00 88.38 476 ARG A C 1
ATOM 3708 O O . ARG A 1 476 ? -10.078 -5.060 -17.676 1.00 88.38 476 ARG A O 1
ATOM 3715 N N . TYR A 1 477 ? -10.165 -7.063 -16.623 1.00 86.31 477 TYR A N 1
ATOM 3716 C CA . TYR A 1 477 ? -9.893 -7.894 -17.801 1.00 86.31 477 TYR A CA 1
ATOM 3717 C C . TYR A 1 477 ? -11.122 -8.635 -18.333 1.00 86.31 477 TYR A C 1
ATOM 3719 O O . TYR A 1 477 ? -11.188 -8.901 -19.527 1.00 86.31 477 TYR A O 1
ATOM 3727 N N . GLY A 1 478 ? -12.110 -8.934 -17.487 1.00 83.88 478 GLY A N 1
ATOM 3728 C CA . GLY A 1 478 ? -13.341 -9.620 -17.890 1.00 83.88 478 GLY A CA 1
ATOM 3729 C C . GLY A 1 478 ? -14.524 -8.684 -18.145 1.00 83.88 478 GLY A C 1
ATOM 3730 O O . GLY A 1 478 ? -15.261 -8.882 -19.106 1.00 83.88 478 GLY A O 1
ATOM 3731 N N . LEU A 1 479 ? -14.714 -7.660 -17.302 1.00 84.38 479 LEU A N 1
ATOM 3732 C CA . LEU A 1 479 ? -15.921 -6.813 -17.325 1.00 84.38 479 LEU A CA 1
ATOM 3733 C C . LEU A 1 479 ? -15.694 -5.400 -17.873 1.00 84.38 479 LEU A C 1
ATOM 3735 O O . LEU A 1 479 ? -16.657 -4.660 -18.069 1.00 84.38 479 LEU A O 1
ATOM 3739 N N . ALA A 1 480 ? -14.448 -5.001 -18.143 1.00 80.69 480 ALA A N 1
ATOM 3740 C CA . ALA A 1 480 ? -14.140 -3.646 -18.598 1.00 80.69 480 ALA A CA 1
ATOM 3741 C C . ALA A 1 480 ? -14.852 -3.283 -19.911 1.00 80.69 480 ALA A C 1
ATOM 3743 O O . ALA A 1 480 ? -15.244 -2.131 -20.083 1.00 80.69 480 ALA A O 1
ATOM 3744 N N . SER A 1 481 ? -15.092 -4.262 -20.787 1.00 76.19 481 SER A N 1
ATOM 3745 C CA . SER A 1 481 ? -15.829 -4.104 -22.048 1.00 76.19 481 SER A CA 1
ATOM 3746 C C . SER A 1 481 ? -17.324 -3.804 -21.879 1.00 76.19 481 SER A C 1
ATOM 3748 O O . SER A 1 481 ? -17.963 -3.379 -22.838 1.00 76.19 481 SER A O 1
ATOM 3750 N N . LEU A 1 482 ? -17.892 -4.015 -20.685 1.00 79.44 482 LEU A N 1
ATOM 3751 C CA . LEU A 1 482 ? -19.278 -3.645 -20.368 1.00 79.44 482 LEU A CA 1
ATOM 3752 C C . LEU A 1 482 ? -19.413 -2.160 -20.016 1.00 79.44 482 LEU A C 1
ATOM 3754 O O . LEU A 1 482 ? -20.499 -1.593 -20.110 1.00 79.44 482 LEU A O 1
ATOM 3758 N N . VAL A 1 483 ? -18.323 -1.546 -19.553 1.00 77.75 483 VAL A N 1
ATOM 3759 C CA . VAL A 1 483 ? -18.319 -0.197 -18.969 1.00 77.75 483 VAL A CA 1
ATOM 3760 C C . VAL A 1 483 ? -17.569 0.793 -19.849 1.00 77.75 483 VAL A C 1
ATOM 3762 O O . VAL A 1 483 ? -17.915 1.968 -19.886 1.00 77.75 483 VAL A O 1
ATOM 3765 N N . TYR A 1 484 ? -16.560 0.338 -20.573 1.00 77.06 484 TYR A N 1
ATOM 3766 C CA . TYR A 1 484 ? -15.848 1.099 -21.588 1.00 77.06 484 TYR A CA 1
ATOM 3767 C C . TYR A 1 484 ? -16.098 0.445 -22.938 1.00 77.06 484 TYR A C 1
ATOM 3769 O O . TYR A 1 484 ? -16.529 -0.705 -22.981 1.00 77.06 484 TYR A O 1
ATOM 3777 N N . ASP A 1 485 ? -15.827 1.154 -24.037 1.00 68.25 485 ASP A N 1
ATOM 3778 C CA . ASP A 1 485 ? -15.760 0.469 -25.327 1.00 68.25 485 ASP A CA 1
ATOM 3779 C C . ASP A 1 485 ? -14.722 -0.638 -25.178 1.00 68.25 485 ASP A C 1
ATOM 3781 O O . ASP A 1 485 ? -13.531 -0.366 -25.027 1.00 68.25 485 ASP A O 1
ATOM 3785 N N . GLY A 1 486 ? -15.184 -1.887 -25.122 1.00 52.28 486 GLY A N 1
ATOM 3786 C CA . GLY A 1 486 ? -14.289 -3.014 -25.248 1.00 52.28 486 GLY A CA 1
ATOM 3787 C C . GLY A 1 486 ? -13.578 -2.850 -26.577 1.00 52.28 486 GLY A C 1
ATOM 3788 O O . GLY A 1 486 ? -14.241 -2.664 -27.603 1.00 52.28 486 GLY A O 1
ATOM 3789 N N . ASP A 1 487 ? -12.251 -2.925 -26.571 1.00 45.78 487 ASP A N 1
ATOM 3790 C CA . ASP A 1 487 ? -11.538 -3.204 -27.806 1.00 45.78 487 ASP A CA 1
ATOM 3791 C C . ASP A 1 487 ? -12.227 -4.416 -28.436 1.00 45.78 487 ASP A C 1
ATOM 3793 O O . ASP A 1 487 ? -12.367 -5.480 -27.821 1.00 45.78 487 ASP A O 1
ATOM 3797 N N . ARG A 1 488 ? -12.780 -4.211 -29.632 1.00 39.12 488 ARG A N 1
ATOM 3798 C CA . ARG A 1 488 ? -13.450 -5.237 -30.428 1.00 39.12 488 ARG A CA 1
ATOM 3799 C C . ARG A 1 488 ? -12.428 -6.325 -30.779 1.00 39.12 488 ARG A C 1
ATOM 3801 O O . ARG A 1 488 ? -11.888 -6.303 -31.876 1.00 39.12 488 ARG A O 1
ATOM 3808 N N . SER A 1 489 ? -12.173 -7.266 -29.870 1.00 39.62 489 SER A N 1
ATOM 3809 C CA . SER A 1 489 ? -11.160 -8.316 -30.077 1.00 39.62 489 SER A CA 1
ATOM 3810 C C . SER A 1 489 ? -11.609 -9.724 -29.676 1.00 39.62 489 SER A C 1
ATOM 3812 O O . SER A 1 489 ? -10.852 -10.668 -29.859 1.00 39.62 489 SER A O 1
ATOM 3814 N N . PHE A 1 490 ? -12.854 -9.916 -29.219 1.00 33.28 490 PHE A N 1
ATOM 3815 C CA . PHE A 1 490 ? -13.434 -11.263 -29.038 1.00 33.28 490 PHE A CA 1
ATOM 3816 C C . PHE A 1 490 ? -14.351 -11.722 -30.186 1.00 33.28 490 PHE A C 1
ATOM 3818 O O . PHE A 1 490 ? -14.910 -12.816 -30.142 1.00 33.28 490 PHE A O 1
ATOM 3825 N N . ARG A 1 491 ? -14.480 -10.930 -31.258 1.00 30.55 491 ARG A N 1
ATOM 3826 C CA . ARG A 1 491 ? -14.972 -11.411 -32.558 1.00 30.55 491 ARG A CA 1
ATOM 3827 C C . ARG A 1 491 ? -13.856 -11.232 -33.567 1.00 30.55 491 ARG A C 1
ATOM 3829 O O . ARG A 1 491 ? -13.430 -10.105 -33.781 1.00 30.55 491 ARG A O 1
ATOM 3836 N N . GLY A 1 492 ? -13.404 -12.351 -34.132 1.00 33.53 492 GLY A N 1
ATOM 3837 C CA . GLY A 1 492 ? -12.280 -12.445 -35.055 1.00 33.53 492 GLY A CA 1
ATOM 3838 C C . GLY A 1 492 ? -12.226 -11.307 -36.067 1.00 33.53 492 GLY A C 1
ATOM 3839 O O . GLY A 1 492 ? -12.923 -11.313 -37.077 1.00 33.53 492 GLY A O 1
ATOM 3840 N N . THR A 1 493 ? -11.349 -10.351 -35.803 1.00 26.52 493 THR A N 1
ATOM 3841 C CA . THR A 1 493 ? -10.626 -9.644 -36.845 1.00 26.52 493 THR A CA 1
ATOM 3842 C C . THR A 1 493 ? -9.433 -10.528 -37.210 1.00 26.52 493 THR A C 1
ATOM 3844 O O . THR A 1 493 ? -8.775 -11.068 -36.314 1.00 26.52 493 THR A O 1
ATOM 3847 N N . PRO A 1 494 ? -9.186 -10.781 -38.508 1.00 28.69 494 PRO A N 1
ATOM 3848 C CA . PRO A 1 494 ? -8.058 -11.599 -38.919 1.00 28.69 494 PRO A CA 1
ATOM 3849 C C . PRO A 1 494 ? -6.792 -10.955 -38.367 1.00 28.69 494 PRO A C 1
ATOM 3851 O O . PRO A 1 494 ? -6.691 -9.727 -38.349 1.00 28.69 494 PRO A O 1
ATOM 3854 N N . ALA A 1 495 ? -5.885 -11.805 -37.878 1.00 29.67 495 ALA A N 1
ATOM 3855 C CA . ALA A 1 495 ? -4.577 -11.440 -37.360 1.00 29.67 495 ALA A CA 1
ATOM 3856 C C . ALA A 1 495 ? -4.054 -10.166 -38.030 1.00 29.67 495 ALA A C 1
ATOM 3858 O O . ALA A 1 495 ? -3.982 -10.104 -39.262 1.00 29.67 495 ALA A O 1
ATOM 3859 N N . ALA A 1 496 ? -3.706 -9.167 -37.211 1.00 28.55 496 ALA A N 1
ATOM 3860 C CA . ALA A 1 496 ? -2.937 -8.019 -37.667 1.00 28.55 496 ALA A CA 1
ATOM 3861 C C . ALA A 1 496 ? -1.850 -8.528 -38.632 1.00 28.55 496 ALA A C 1
ATOM 3863 O O . ALA A 1 496 ? -1.222 -9.556 -38.339 1.00 28.55 496 ALA A O 1
ATOM 3864 N N . PRO A 1 497 ? -1.692 -7.897 -39.811 1.00 29.72 497 PRO A N 1
ATOM 3865 C CA . PRO A 1 497 ? -0.836 -8.425 -40.861 1.00 29.72 497 PRO A CA 1
ATOM 3866 C C . PRO A 1 497 ? 0.542 -8.704 -40.271 1.00 29.72 497 PRO A C 1
ATOM 3868 O O . PRO A 1 497 ? 0.982 -7.969 -39.388 1.00 29.72 497 PRO A O 1
ATOM 3871 N N . ARG A 1 498 ? 1.183 -9.785 -40.735 1.00 31.92 498 ARG A N 1
ATOM 3872 C CA . ARG A 1 498 ? 2.509 -10.304 -40.343 1.00 31.92 498 ARG A CA 1
ATOM 3873 C C . ARG A 1 498 ? 3.652 -9.280 -40.544 1.00 31.92 498 ARG A C 1
ATOM 3875 O O . ARG A 1 498 ? 4.640 -9.553 -41.209 1.00 31.92 498 ARG A O 1
ATOM 3882 N N . HIS A 1 499 ? 3.529 -8.099 -39.954 1.00 29.94 499 HIS A N 1
ATOM 3883 C CA . HIS A 1 499 ? 4.476 -6.991 -39.937 1.00 29.94 499 HIS A CA 1
ATOM 3884 C C . HIS A 1 499 ? 4.987 -6.704 -38.518 1.00 29.94 499 HIS A C 1
ATOM 3886 O O . HIS A 1 499 ? 5.877 -5.877 -38.345 1.00 29.94 499 HIS A O 1
ATOM 3892 N N . ALA A 1 500 ? 4.569 -7.494 -37.520 1.00 31.41 500 ALA A N 1
ATOM 3893 C CA . ALA A 1 500 ? 5.301 -7.630 -36.257 1.00 31.41 500 ALA A CA 1
ATOM 3894 C C . ALA A 1 500 ? 6.709 -8.250 -36.440 1.00 31.41 500 ALA A C 1
ATOM 3896 O O . ALA A 1 500 ? 7.476 -8.310 -35.491 1.00 31.41 500 ALA A O 1
ATOM 3897 N N . SER A 1 501 ? 7.083 -8.657 -37.662 1.00 30.97 501 SER A N 1
ATOM 3898 C CA . SER A 1 501 ? 8.445 -9.078 -38.022 1.00 30.97 501 SER A CA 1
ATOM 3899 C C . SER A 1 501 ? 9.426 -7.905 -38.207 1.00 30.97 501 SER A C 1
ATOM 3901 O O . SER A 1 501 ? 10.629 -8.128 -38.130 1.00 30.97 501 SER A O 1
ATOM 3903 N N . ALA A 1 502 ? 8.961 -6.659 -38.373 1.00 30.34 502 ALA A N 1
ATOM 3904 C CA . ALA A 1 502 ? 9.852 -5.493 -38.474 1.00 30.34 502 ALA A CA 1
ATOM 3905 C C . ALA A 1 502 ? 10.173 -4.851 -37.107 1.00 30.34 502 ALA A C 1
ATOM 3907 O O . ALA A 1 502 ? 11.195 -4.190 -36.950 1.00 30.34 502 ALA A O 1
ATOM 3908 N N . LEU A 1 503 ? 9.338 -5.092 -36.090 1.00 32.25 503 LEU A N 1
ATOM 3909 C CA . LEU A 1 503 ? 9.519 -4.583 -34.720 1.00 32.25 503 LEU A CA 1
ATOM 3910 C C . LEU A 1 503 ? 10.473 -5.434 -33.865 1.00 32.25 503 LEU A C 1
ATOM 3912 O O . LEU A 1 503 ? 10.916 -4.987 -32.811 1.00 32.25 503 LEU A O 1
ATOM 3916 N N . VAL A 1 504 ? 10.855 -6.616 -34.353 1.00 31.81 504 VAL A N 1
ATOM 3917 C CA . VAL A 1 504 ? 11.865 -7.492 -33.733 1.00 31.81 504 VAL A CA 1
ATOM 3918 C C . VAL A 1 504 ? 13.288 -7.154 -34.226 1.00 31.81 504 VAL A C 1
ATOM 3920 O O . VAL A 1 504 ? 14.276 -7.47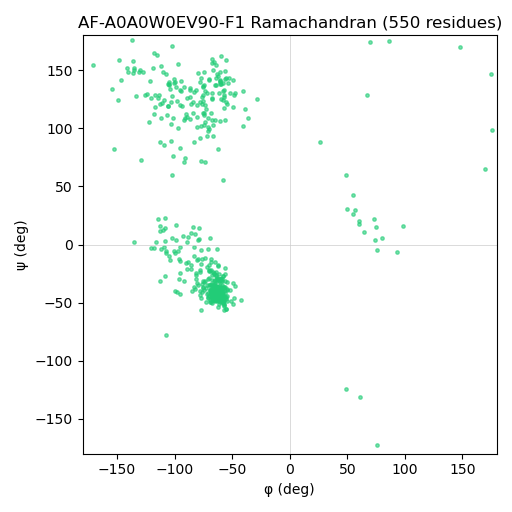4 -33.569 1.00 31.81 504 VAL A O 1
ATOM 3923 N N . SER A 1 505 ? 13.423 -6.382 -35.311 1.00 29.55 505 SER A N 1
ATOM 3924 C CA . SER A 1 505 ? 14.726 -6.036 -35.906 1.00 29.55 505 SER A CA 1
ATOM 3925 C C . SER A 1 505 ? 15.579 -5.058 -35.081 1.00 29.55 505 SER A C 1
ATOM 3927 O O . SER A 1 505 ? 16.712 -4.783 -35.463 1.00 29.55 505 SER A O 1
ATOM 3929 N N . LYS A 1 506 ? 15.081 -4.529 -33.953 1.00 36.28 506 LYS A N 1
ATOM 3930 C CA . LYS A 1 506 ? 15.889 -3.704 -33.032 1.00 36.28 506 LYS A CA 1
ATOM 3931 C C . LYS A 1 506 ? 16.455 -4.493 -31.841 1.00 36.28 506 LYS A C 1
ATOM 3933 O O . LYS A 1 506 ? 17.252 -3.938 -31.096 1.00 36.28 506 LYS A O 1
ATOM 3938 N N . TYR A 1 507 ? 16.074 -5.766 -31.690 1.00 33.56 507 TYR A N 1
ATOM 3939 C CA . TYR A 1 507 ? 16.583 -6.674 -30.650 1.00 33.56 507 TYR A CA 1
ATOM 3940 C C . TYR A 1 507 ? 17.270 -7.935 -31.204 1.00 33.56 507 TYR A C 1
ATOM 3942 O O . TYR A 1 507 ? 17.830 -8.705 -30.433 1.00 33.56 507 TYR A O 1
ATOM 3950 N N . LEU A 1 508 ? 17.297 -8.127 -32.527 1.00 31.69 508 LEU A N 1
ATOM 3951 C CA . LEU A 1 508 ? 18.070 -9.178 -33.192 1.00 31.69 508 LEU A CA 1
ATOM 3952 C C . LEU A 1 508 ? 19.200 -8.547 -34.016 1.00 31.69 508 LEU A C 1
ATOM 3954 O O . LEU A 1 508 ? 19.038 -8.249 -35.198 1.00 31.69 508 LEU A O 1
ATOM 3958 N N . HIS A 1 509 ? 20.358 -8.331 -33.394 1.00 31.41 509 HIS A N 1
ATOM 3959 C CA . HIS A 1 509 ? 21.602 -8.137 -34.139 1.00 31.41 509 HIS A CA 1
ATOM 3960 C C . HIS A 1 509 ? 22.005 -9.486 -34.749 1.00 31.41 509 HIS A C 1
ATOM 3962 O O . HIS A 1 509 ? 22.524 -10.331 -34.031 1.00 31.41 509 HIS A O 1
ATOM 3968 N N . ASN A 1 510 ? 21.673 -9.698 -36.030 1.00 29.81 510 ASN A N 1
ATOM 3969 C CA . ASN A 1 510 ? 22.366 -10.550 -37.018 1.00 29.81 510 ASN A CA 1
ATOM 3970 C C . ASN A 1 510 ? 21.499 -10.701 -38.284 1.00 29.81 510 ASN A C 1
ATOM 3972 O O . ASN A 1 510 ? 21.033 -11.791 -38.609 1.00 29.81 510 ASN A O 1
ATOM 3976 N N . PHE A 1 511 ? 21.256 -9.603 -39.005 1.00 28.36 511 PHE A N 1
ATOM 3977 C CA . PHE A 1 511 ? 20.692 -9.675 -40.355 1.00 28.36 511 PHE A CA 1
ATOM 3978 C C . PHE A 1 511 ? 21.763 -9.229 -41.354 1.00 28.36 511 PHE A C 1
ATOM 3980 O O . PHE A 1 511 ? 22.136 -8.058 -41.378 1.00 28.36 511 PHE A O 1
ATOM 3987 N N . ASP A 1 512 ? 22.293 -10.184 -42.120 1.00 26.27 512 ASP A N 1
ATOM 3988 C CA . ASP A 1 512 ? 23.267 -9.960 -43.191 1.00 26.27 512 ASP A CA 1
ATOM 3989 C C . ASP A 1 512 ? 22.556 -9.310 -44.399 1.00 26.27 512 ASP A C 1
ATOM 3991 O O . ASP A 1 512 ? 21.646 -9.914 -44.978 1.00 26.27 512 ASP A O 1
ATOM 3995 N N . PRO A 1 513 ? 22.914 -8.073 -44.786 1.00 28.33 513 PRO A N 1
ATOM 3996 C CA . PRO A 1 513 ? 22.228 -7.344 -45.846 1.00 28.33 513 PRO A CA 1
ATOM 3997 C C . PRO A 1 513 ? 22.630 -7.778 -47.267 1.00 28.33 513 PRO A C 1
ATOM 3999 O O . PRO A 1 513 ? 22.150 -7.190 -48.235 1.00 28.33 513 PRO A O 1
ATOM 4002 N N . THR A 1 514 ? 23.468 -8.805 -47.442 1.00 26.52 514 THR A N 1
ATOM 4003 C CA . THR A 1 514 ? 23.930 -9.243 -48.776 1.00 26.52 514 THR A CA 1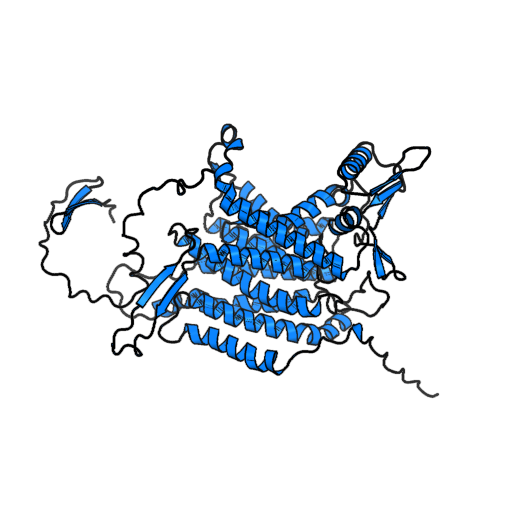
ATOM 4004 C C . THR A 1 514 ? 22.972 -10.188 -49.523 1.00 26.52 514 THR A C 1
ATOM 4006 O O . THR A 1 514 ? 23.218 -10.521 -50.682 1.00 26.52 514 THR A O 1
ATOM 4009 N N . ALA A 1 515 ? 21.838 -10.576 -48.926 1.00 28.91 515 ALA A N 1
ATOM 4010 C CA . ALA A 1 515 ? 20.986 -11.658 -49.439 1.00 28.91 515 ALA A CA 1
ATOM 4011 C C . ALA A 1 515 ? 19.738 -11.249 -50.260 1.00 28.91 515 ALA A C 1
ATOM 4013 O O . ALA A 1 515 ? 18.851 -12.082 -50.455 1.00 28.91 515 ALA A O 1
ATOM 4014 N N . VAL A 1 516 ? 19.622 -10.017 -50.780 1.00 32.12 516 VAL A N 1
ATOM 4015 C CA . VAL A 1 516 ? 18.473 -9.639 -51.638 1.00 32.12 516 VAL A CA 1
ATOM 4016 C C . VAL A 1 516 ? 18.929 -9.150 -53.012 1.00 32.12 516 VAL A C 1
ATOM 4018 O O . VAL A 1 516 ? 19.436 -8.044 -53.179 1.00 32.12 516 VAL A O 1
ATOM 4021 N N . GLY A 1 517 ? 18.729 -10.014 -54.009 1.00 27.81 517 GLY A N 1
ATOM 4022 C CA . GLY A 1 517 ? 19.058 -9.783 -55.411 1.00 27.81 517 GLY A CA 1
ATOM 4023 C C . GLY A 1 517 ? 18.177 -8.739 -56.110 1.00 27.81 517 GLY A C 1
ATOM 4024 O O . GLY A 1 517 ? 16.968 -8.666 -55.908 1.00 27.81 517 GLY A O 1
ATOM 4025 N N . SER A 1 518 ? 18.841 -7.956 -56.966 1.00 33.28 518 SER A N 1
ATOM 4026 C CA . SER A 1 518 ? 18.347 -7.226 -58.145 1.00 33.28 518 SER A CA 1
ATOM 4027 C C . SER A 1 518 ? 16.863 -6.810 -58.172 1.00 33.28 518 SER A C 1
ATOM 4029 O O . SER A 1 518 ? 16.028 -7.481 -58.780 1.00 33.28 518 SER A O 1
ATOM 4031 N N . GLY A 1 519 ? 16.553 -5.629 -57.631 1.00 28.95 519 GLY A N 1
ATOM 4032 C CA . GLY A 1 519 ? 15.302 -4.904 -57.883 1.00 28.95 519 GLY A CA 1
ATOM 4033 C C . GLY A 1 519 ? 15.576 -3.527 -58.498 1.00 28.95 519 GLY A C 1
ATOM 4034 O O . GLY A 1 519 ? 16.366 -2.752 -57.969 1.00 28.95 519 GLY A O 1
ATOM 4035 N N . ARG A 1 520 ? 14.957 -3.227 -59.645 1.00 27.17 520 ARG A N 1
ATOM 4036 C CA . ARG A 1 520 ? 15.158 -1.998 -60.438 1.00 27.17 520 ARG A CA 1
ATOM 4037 C C . ARG A 1 520 ? 14.404 -0.818 -59.801 1.00 27.17 520 ARG A C 1
ATOM 4039 O O . ARG A 1 520 ? 13.185 -0.880 -59.669 1.00 27.17 520 ARG A O 1
ATOM 4046 N N . TRP A 1 521 ? 15.099 0.266 -59.456 1.00 30.80 521 TRP A N 1
ATOM 4047 C CA . TRP A 1 521 ? 14.482 1.496 -58.938 1.00 30.80 521 TRP A CA 1
ATOM 4048 C C . TRP A 1 521 ? 13.809 2.295 -60.066 1.00 30.80 521 TRP A C 1
ATOM 4050 O O . TRP A 1 521 ? 14.444 2.591 -61.079 1.00 30.80 521 TRP A O 1
ATOM 4060 N N . ILE A 1 522 ? 12.538 2.672 -59.897 1.00 29.50 522 ILE A N 1
ATOM 4061 C CA . ILE A 1 522 ? 11.828 3.583 -60.811 1.00 29.50 522 ILE A CA 1
ATOM 4062 C C . ILE A 1 522 ? 11.875 4.996 -60.217 1.00 29.50 522 ILE A C 1
ATOM 4064 O O . ILE A 1 522 ? 11.447 5.216 -59.087 1.00 29.50 522 ILE A O 1
ATOM 4068 N N . ARG A 1 523 ? 12.396 5.958 -60.987 1.00 28.06 523 ARG A N 1
ATOM 4069 C CA . ARG A 1 523 ? 12.492 7.377 -60.612 1.00 28.06 523 ARG A CA 1
ATOM 4070 C C . ARG A 1 523 ? 11.163 8.078 -60.923 1.00 28.06 523 ARG A C 1
ATOM 4072 O O . ARG A 1 523 ? 10.733 8.058 -62.074 1.00 28.06 523 ARG A O 1
ATOM 4079 N N . VAL A 1 524 ? 10.527 8.700 -59.929 1.00 32.28 524 VAL A N 1
ATOM 4080 C CA . VAL A 1 524 ? 9.275 9.467 -60.102 1.00 32.28 524 VAL A CA 1
ATOM 4081 C C . VAL A 1 524 ? 9.582 10.975 -60.043 1.00 32.28 524 VAL A C 1
ATOM 4083 O O . VAL A 1 524 ? 10.390 11.369 -59.200 1.00 32.28 524 VAL A O 1
ATOM 4086 N N . PRO A 1 525 ? 9.006 11.833 -60.914 1.00 31.06 525 PRO A N 1
ATOM 4087 C CA . PRO A 1 525 ? 9.322 13.263 -60.943 1.00 31.06 525 PRO A CA 1
ATOM 4088 C C . PRO A 1 525 ? 8.624 14.034 -59.812 1.00 31.06 525 PRO A C 1
ATOM 4090 O O . PRO A 1 525 ? 7.443 13.821 -59.537 1.00 31.06 525 PRO A O 1
ATOM 4093 N N . GLU A 1 526 ? 9.332 14.983 -59.199 1.00 37.00 526 GLU A N 1
ATOM 4094 C CA . GLU A 1 526 ? 8.807 15.867 -58.152 1.00 37.00 526 GLU A CA 1
ATOM 4095 C C . GLU A 1 526 ? 7.756 16.846 -58.696 1.00 37.00 526 GLU A C 1
ATOM 4097 O O . GLU A 1 526 ? 8.126 17.790 -59.393 1.00 37.00 526 GLU A O 1
ATOM 4102 N N . ARG A 1 527 ? 6.479 16.722 -58.291 1.00 29.48 527 ARG A N 1
ATOM 4103 C CA . ARG A 1 527 ? 5.574 17.882 -58.136 1.00 29.48 527 ARG A CA 1
ATOM 4104 C C . ARG A 1 527 ? 4.510 17.695 -57.040 1.00 29.48 527 ARG A C 1
ATOM 4106 O O . ARG A 1 527 ? 3.673 16.809 -57.119 1.00 29.48 527 ARG A O 1
ATOM 4113 N N . SER A 1 528 ? 4.522 18.672 -56.124 1.00 33.16 528 SER A N 1
ATOM 4114 C CA . SER A 1 528 ? 3.432 19.251 -55.313 1.00 33.16 528 SER A CA 1
ATOM 4115 C C . SER A 1 528 ? 2.734 18.410 -54.218 1.00 33.16 528 SER A C 1
ATOM 4117 O O . SER A 1 528 ? 2.226 17.321 -54.449 1.00 33.16 528 SER A O 1
ATOM 4119 N N . ARG A 1 529 ? 2.680 19.026 -53.024 1.00 44.81 529 ARG A N 1
ATOM 4120 C CA . ARG A 1 529 ? 2.092 18.609 -51.737 1.00 44.81 529 ARG A CA 1
ATOM 4121 C C . ARG A 1 529 ? 0.781 17.817 -51.855 1.00 44.81 529 ARG A C 1
ATOM 4123 O O . ARG A 1 529 ? -0.260 18.387 -52.163 1.00 44.81 529 ARG A O 1
ATOM 4130 N N . SER A 1 530 ? 0.838 16.524 -51.555 1.00 40.22 530 SER A N 1
ATOM 4131 C CA . SER A 1 530 ? -0.238 15.684 -50.997 1.00 40.22 530 SER A CA 1
ATOM 4132 C C . SER A 1 530 ? 0.257 14.233 -50.942 1.00 40.22 530 SER A C 1
ATOM 4134 O O . SER A 1 530 ? 1.061 13.835 -51.785 1.00 40.22 530 SER A O 1
ATOM 4136 N N . VAL A 1 531 ? -0.192 13.472 -49.936 1.00 42.50 531 VAL A N 1
ATOM 4137 C CA . VAL A 1 531 ? 0.109 12.044 -49.717 1.00 42.50 531 VAL A CA 1
ATOM 4138 C C . VAL A 1 531 ? 0.142 11.279 -51.045 1.00 42.50 531 VAL A C 1
ATOM 4140 O O . VAL A 1 531 ? -0.877 11.181 -51.734 1.00 42.50 531 VAL A O 1
ATOM 4143 N N . GLN A 1 532 ? 1.300 10.727 -51.414 1.00 41.28 532 GLN A N 1
ATOM 4144 C CA . GLN A 1 532 ? 1.453 10.013 -52.683 1.00 41.28 532 GLN A CA 1
ATOM 4145 C C . GLN A 1 532 ? 1.265 8.508 -52.493 1.00 41.28 532 GLN A C 1
ATOM 4147 O O . GLN A 1 532 ? 1.823 7.887 -51.587 1.00 41.28 532 GLN A O 1
ATOM 4152 N N . ARG A 1 533 ? 0.458 7.913 -53.377 1.00 37.47 533 ARG A N 1
ATOM 4153 C CA . ARG A 1 533 ? 0.157 6.479 -53.391 1.00 37.47 533 ARG A CA 1
ATOM 4154 C C . ARG A 1 533 ? 1.171 5.771 -54.295 1.00 37.47 533 ARG A C 1
ATOM 4156 O O . ARG A 1 533 ? 1.113 5.912 -55.515 1.00 37.47 533 ARG A O 1
ATOM 4163 N N . ILE A 1 534 ? 2.079 4.999 -53.709 1.00 42.16 534 ILE A N 1
ATOM 4164 C CA . ILE A 1 534 ? 3.113 4.248 -54.431 1.00 42.16 534 ILE A CA 1
ATOM 4165 C C . ILE A 1 534 ? 2.688 2.780 -54.511 1.00 42.16 534 ILE A C 1
ATOM 4167 O O . ILE A 1 534 ? 2.345 2.162 -53.502 1.00 42.16 534 ILE A O 1
ATOM 4171 N N . LYS A 1 535 ? 2.692 2.216 -55.725 1.00 35.81 535 LYS A N 1
ATOM 4172 C CA . LYS A 1 535 ? 2.534 0.773 -55.941 1.00 35.81 535 LYS A CA 1
ATOM 4173 C C . LYS A 1 535 ? 3.913 0.132 -56.009 1.00 35.81 535 LYS A C 1
ATOM 4175 O O . LYS A 1 535 ? 4.690 0.467 -56.899 1.00 35.81 535 LYS A O 1
ATOM 4180 N N . VAL A 1 536 ? 4.188 -0.790 -55.095 1.00 41.16 536 VAL A N 1
ATOM 4181 C CA . VAL A 1 536 ? 5.422 -1.579 -55.086 1.00 41.16 536 VAL A CA 1
ATOM 4182 C C . VAL A 1 536 ? 5.055 -3.032 -55.333 1.00 41.16 536 VAL A C 1
ATOM 4184 O O . VAL A 1 536 ? 4.200 -3.591 -54.647 1.00 41.16 536 VAL A O 1
ATOM 4187 N N . THR A 1 537 ? 5.683 -3.635 -56.336 1.00 34.44 537 THR A N 1
ATOM 4188 C CA . THR A 1 537 ? 5.430 -5.025 -56.716 1.00 34.44 537 THR A CA 1
ATOM 4189 C C . THR A 1 537 ? 6.573 -5.893 -56.206 1.00 34.44 537 THR A C 1
ATOM 4191 O O . THR A 1 537 ? 7.725 -5.659 -56.565 1.00 34.44 537 THR A O 1
ATOM 4194 N N . PHE A 1 538 ? 6.255 -6.896 -55.390 1.00 32.38 538 PHE A N 1
ATOM 4195 C CA . PHE A 1 538 ? 7.192 -7.943 -54.978 1.00 32.38 538 PHE A CA 1
ATOM 4196 C C . PHE A 1 538 ? 6.656 -9.285 -55.486 1.00 32.38 538 PHE A C 1
ATOM 4198 O O . PHE A 1 538 ? 5.597 -9.747 -55.060 1.00 32.38 538 PHE A O 1
ATOM 4205 N N . GLY A 1 539 ? 7.361 -9.899 -56.440 1.00 52.41 539 GLY A N 1
ATOM 4206 C CA . GLY A 1 539 ? 6.870 -11.096 -57.129 1.00 52.41 539 GLY A CA 1
ATOM 4207 C C . GLY A 1 539 ? 5.562 -10.827 -57.887 1.00 52.41 539 GLY A C 1
ATOM 4208 O O . GLY A 1 539 ? 5.466 -9.851 -58.627 1.00 52.41 539 GLY A O 1
ATOM 4209 N N . SER A 1 540 ? 4.548 -11.680 -57.708 1.00 30.94 540 SER A N 1
ATOM 4210 C CA . SER A 1 540 ? 3.222 -11.542 -58.338 1.00 30.94 540 SER A CA 1
ATOM 4211 C C . SER A 1 540 ? 2.219 -10.705 -57.529 1.00 30.94 540 SER A C 1
ATOM 4213 O O . SER A 1 540 ? 1.072 -10.555 -57.954 1.00 30.94 540 SER A O 1
ATOM 4215 N N . GLN A 1 541 ? 2.618 -10.148 -56.378 1.00 26.92 541 GLN A N 1
ATOM 4216 C CA . GLN A 1 541 ? 1.741 -9.341 -55.525 1.00 26.92 541 GLN A CA 1
ATOM 4217 C C . GLN A 1 541 ? 2.065 -7.846 -55.604 1.00 26.92 541 GLN A C 1
ATOM 4219 O O . GLN A 1 541 ? 3.226 -7.431 -55.599 1.00 26.92 541 GLN A O 1
ATOM 4224 N N . ILE A 1 542 ? 1.007 -7.032 -55.662 1.00 35.50 542 ILE A N 1
ATOM 4225 C CA . ILE A 1 542 ? 1.077 -5.568 -55.715 1.00 35.50 542 ILE A CA 1
ATOM 4226 C C . ILE A 1 542 ? 0.678 -5.013 -54.351 1.00 35.50 542 ILE A C 1
ATOM 4228 O O . ILE A 1 542 ? -0.465 -5.175 -53.921 1.00 35.50 542 ILE A O 1
ATOM 4232 N N . TYR A 1 543 ? 1.593 -4.293 -53.712 1.00 38.47 543 TYR A N 1
ATOM 4233 C CA . TYR A 1 543 ? 1.352 -3.584 -52.462 1.00 38.47 543 TYR A CA 1
ATOM 4234 C C . TYR A 1 543 ? 1.124 -2.098 -52.741 1.00 38.47 543 TYR A C 1
ATOM 4236 O O . TYR A 1 543 ? 1.801 -1.496 -53.578 1.00 38.47 543 TYR A O 1
ATOM 4244 N N . GLN A 1 544 ? 0.158 -1.497 -52.045 1.00 32.97 544 GLN A N 1
ATOM 4245 C CA . GLN A 1 544 ? -0.074 -0.054 -52.067 1.00 32.97 544 GLN A CA 1
ATOM 4246 C C . GLN A 1 544 ? 0.411 0.558 -50.759 1.00 32.97 544 GLN A C 1
ATOM 4248 O O . GLN A 1 544 ? -0.104 0.231 -49.693 1.00 32.97 544 GLN A O 1
ATOM 4253 N N . MET A 1 545 ? 1.373 1.468 -50.858 1.00 35.88 545 MET A N 1
ATOM 4254 C CA . MET A 1 545 ? 1.836 2.293 -49.748 1.00 35.88 545 MET A CA 1
ATOM 4255 C C . MET A 1 545 ? 1.412 3.744 -49.959 1.00 35.88 545 MET A C 1
ATOM 4257 O O . MET A 1 545 ? 1.326 4.224 -51.090 1.00 35.88 545 MET A O 1
ATOM 4261 N N . TYR A 1 546 ? 1.158 4.437 -48.854 1.00 37.22 546 TYR A N 1
ATOM 4262 C CA . TYR A 1 546 ? 0.910 5.873 -48.818 1.00 37.22 546 TYR A CA 1
ATOM 4263 C C . TYR A 1 546 ? 2.082 6.513 -48.094 1.00 37.22 546 TYR A C 1
ATOM 4265 O O . TYR A 1 546 ? 2.364 6.148 -46.954 1.00 37.22 546 TYR A O 1
ATOM 4273 N N . VAL A 1 547 ? 2.781 7.418 -48.769 1.00 39.44 547 VAL A N 1
ATOM 4274 C CA . VAL A 1 547 ? 3.910 8.146 -48.191 1.00 39.44 547 VAL A CA 1
ATOM 4275 C C . VAL A 1 547 ? 3.490 9.597 -48.032 1.00 39.44 547 VAL A C 1
ATOM 4277 O O . VAL A 1 547 ? 3.100 10.243 -49.010 1.00 39.44 547 VAL A O 1
ATOM 4280 N N . ASP A 1 548 ? 3.547 10.085 -46.797 1.00 34.16 548 ASP A N 1
ATOM 4281 C CA . ASP A 1 548 ? 3.419 11.506 -46.500 1.00 34.16 548 ASP A CA 1
ATOM 4282 C C . ASP A 1 548 ? 4.814 12.134 -46.546 1.00 34.16 548 ASP A C 1
ATOM 4284 O O . ASP A 1 548 ? 5.751 11.626 -45.929 1.00 34.16 548 ASP A O 1
ATOM 4288 N N . ILE A 1 549 ? 4.979 13.187 -47.343 1.00 38.97 549 ILE A N 1
ATOM 4289 C CA . ILE A 1 549 ? 6.269 13.860 -47.533 1.00 38.97 549 ILE A CA 1
ATOM 4290 C C . ILE A 1 549 ? 6.169 15.223 -46.849 1.00 38.97 549 ILE A C 1
ATOM 4292 O O . ILE A 1 549 ? 5.854 16.230 -47.489 1.00 38.97 549 ILE A O 1
ATOM 4296 N N . GLU A 1 550 ? 6.441 15.270 -45.545 1.00 31.14 550 GLU A N 1
ATOM 4297 C CA . GLU A 1 550 ? 6.682 16.537 -44.853 1.00 31.14 550 GLU A CA 1
ATOM 4298 C C . GLU A 1 550 ? 8.130 16.995 -45.098 1.00 31.14 550 GLU A C 1
ATOM 4300 O O . GLU A 1 550 ? 9.095 16.305 -44.782 1.00 31.14 550 GLU A O 1
ATOM 4305 N N . ARG A 1 551 ? 8.287 18.181 -45.705 1.00 29.80 551 ARG A N 1
ATOM 4306 C CA . ARG A 1 551 ? 9.573 18.889 -45.826 1.00 29.80 551 ARG A CA 1
ATOM 4307 C C . ARG A 1 551 ? 9.916 19.515 -44.469 1.00 29.80 551 ARG A C 1
ATOM 4309 O O . ARG A 1 551 ? 9.278 20.507 -44.122 1.00 29.80 551 ARG A O 1
ATOM 4316 N N . LYS A 1 552 ? 10.960 19.073 -43.776 1.00 30.91 552 LYS A N 1
ATOM 4317 C CA . LYS A 1 552 ? 12.372 19.436 -43.991 1.00 30.91 552 LYS A CA 1
ATOM 4318 C C . LYS A 1 552 ? 13.238 18.741 -42.949 1.00 30.91 552 LYS A C 1
ATOM 4320 O O . LYS A 1 552 ? 12.810 18.730 -41.777 1.00 30.91 552 LYS A O 1
#

Mean predicted aligned error: 11.89 Å

Solvent-accessible surface area (backbone atoms only — not comparable to full-atom values): 30983 Å² total; per-residue (Å²): 136,85,81,81,79,76,76,79,78,78,74,59,80,82,64,55,78,77,91,72,61,59,62,54,55,73,43,52,45,52,52,53,16,50,47,30,44,52,46,41,76,36,86,79,61,53,97,55,31,45,57,38,31,42,50,13,51,13,46,47,33,20,44,50,34,51,54,46,54,69,70,47,33,63,57,30,42,75,70,69,34,48,42,64,58,86,76,54,92,64,77,68,77,32,20,31,45,48,15,51,59,41,49,51,48,41,51,51,49,54,59,71,40,47,65,52,72,45,39,71,56,62,58,60,73,69,62,88,72,87,88,65,100,67,84,84,72,72,68,58,67,64,49,49,55,52,51,24,43,50,51,20,38,51,44,23,34,51,52,15,45,50,35,60,74,64,66,61,58,69,87,52,59,62,60,52,43,39,66,24,37,44,47,44,53,50,49,42,54,77,71,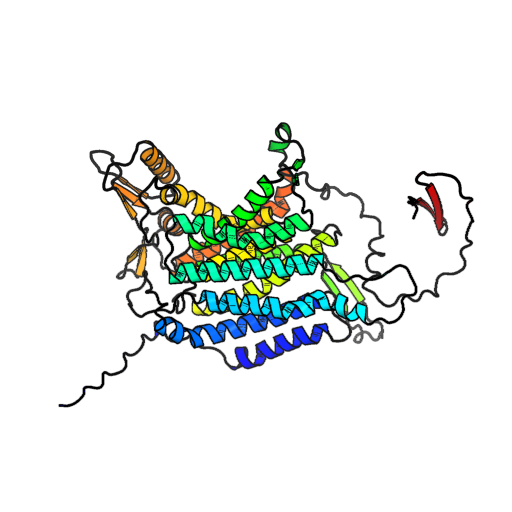65,53,84,41,65,44,80,44,44,58,93,51,25,89,82,58,38,62,62,39,77,47,55,72,56,41,56,54,47,55,32,46,45,25,29,44,36,16,49,33,42,52,76,51,48,80,55,57,38,35,54,47,47,53,49,35,53,42,35,50,49,51,41,57,56,30,59,37,32,36,77,42,76,51,65,47,75,50,78,36,64,91,73,79,42,94,58,69,54,73,56,60,48,73,47,51,76,59,68,30,75,88,39,63,68,54,28,53,26,31,51,54,33,41,65,56,33,47,31,48,37,22,25,32,54,21,44,38,70,44,17,29,70,78,53,54,38,36,45,44,49,13,32,27,23,30,52,14,34,51,52,30,44,36,20,58,77,41,69,40,43,73,61,49,53,34,46,36,40,58,37,51,51,27,47,63,56,22,40,48,34,76,74,63,64,34,83,63,65,96,72,73,44,61,38,59,38,85,90,80,57,29,30,38,58,28,68,38,76,47,95,56,81,67,51,74,67,42,47,50,54,52,49,52,39,33,75,72,59,56,38,57,70,45,56,42,92,89,76,69,46,59,42,34,33,43,39,57,35,57,70,28,27,48,25,68,69,74,41,67,41,38,65,71,54,51,41,49,51,52,48,52,50,42,52,51,29,36,53,49,29,48,46,43,64,75,70,44,36,51,79,40,35,88,45,79,87,68,91,60,90,66,78,74,76,70,92,57,72,68,66,74,48,60,85,78,51,96,81,77,78,84,85,82,74,81,93,78,88,85,81,90,78,84,94,75,80,98,66,73,42,77,45,77,50,71,62,89,96,46,79,44,81,46,76,47,76,83,81,90,128

Organism: Moniliophthora roreri (NCBI:txid221103)